Protein AF-A0AA48KD87-F1 (afdb_monomer)

pLDDT: mean 86.02, std 16.32, range [31.5, 98.31]

Secondary structure (DSSP, 8-state):
---PPPPEE--HHHHHHHHHHHHHTT-EEEEESSTT-SSPEEEEEEEE-SSEEEES---S--TT-EEEEEEEETTEEEEEEEEEEETTEEEPPS-EEE----SS--EE--GGG--EEEEEEPPSS-TTS--EEEEEEEEE-SSEEEEEEPTT----TT-EEEEEEEE--TT-PPEEEEEEEEEEETTEEEEEEES--HHHHHHHHHHHHHHS-TTTTSSS-----GGGS----PPPPPPPPPPPPPP-PPPPPPPP---HHHHHHGGGS-HHHHHHHHH-EEEEE-SSHHHHHHHHHHHHHTT--EEEEE-SHHHHHHHHHH---SEEEEESEETTEEHHHHHHHHHHTTSSTT--EEEEESS-SHHHHHHHHHTT-SEEEESS--HHHHHHHHHHHHHT-

Structure (mmCIF, N/CA/C/O backbone):
data_AF-A0AA48KD87-F1
#
_entry.id   AF-A0AA48KD87-F1
#
loop_
_atom_site.group_PDB
_atom_site.id
_atom_site.type_symbol
_atom_site.label_atom_id
_atom_site.label_alt_id
_atom_site.label_comp_id
_atom_site.label_asym_id
_atom_site.label_entity_id
_atom_site.label_seq_id
_atom_site.pdbx_PDB_ins_code
_atom_site.Cartn_x
_atom_site.Cartn_y
_atom_site.Cartn_z
_atom_site.occupancy
_atom_site.B_iso_or_equiv
_atom_site.auth_seq_id
_atom_site.auth_comp_id
_atom_site.auth_asym_id
_atom_site.auth_atom_id
_atom_site.pdbx_PDB_model_num
ATOM 1 N N . MET A 1 1 ? -32.184 -10.658 5.255 1.00 35.34 1 MET A N 1
ATOM 2 C CA . MET A 1 1 ? -30.882 -11.185 5.726 1.00 35.34 1 MET A CA 1
ATOM 3 C C . MET A 1 1 ? -30.925 -11.253 7.242 1.00 35.34 1 MET A C 1
ATOM 5 O O . MET A 1 1 ? -31.050 -10.207 7.863 1.00 35.34 1 MET A O 1
ATOM 9 N N . MET A 1 2 ? -30.894 -12.449 7.834 1.00 31.50 2 MET A N 1
ATOM 10 C CA . MET A 1 2 ? -30.733 -12.587 9.285 1.00 31.50 2 MET A CA 1
ATOM 11 C C . MET A 1 2 ? -29.343 -12.055 9.648 1.00 31.50 2 MET A C 1
ATOM 13 O O . MET A 1 2 ? -28.352 -12.524 9.089 1.00 31.50 2 MET A O 1
ATOM 17 N N . GLN A 1 3 ? -29.258 -11.032 10.502 1.00 42.66 3 GLN A N 1
ATOM 18 C CA . GLN A 1 3 ? -27.969 -10.594 11.033 1.00 42.66 3 GLN A CA 1
ATOM 19 C C . GLN A 1 3 ? -27.385 -11.777 11.805 1.00 42.66 3 GLN A C 1
ATOM 21 O O . GLN A 1 3 ? -27.981 -12.217 12.784 1.00 42.66 3 GLN A O 1
ATOM 26 N N . ALA A 1 4 ? -26.256 -12.321 11.343 1.00 60.97 4 ALA A N 1
ATOM 27 C CA . ALA A 1 4 ? -25.491 -13.268 12.138 1.00 60.97 4 ALA A CA 1
ATOM 28 C C . ALA A 1 4 ? -25.247 -12.616 13.507 1.00 60.97 4 ALA A C 1
ATOM 30 O O . ALA A 1 4 ? -24.696 -11.512 13.568 1.00 60.97 4 ALA A O 1
ATOM 31 N N . GLY A 1 5 ? -25.755 -13.243 14.574 1.00 73.56 5 GLY A N 1
ATOM 32 C CA . GLY A 1 5 ? -25.671 -12.702 15.928 1.00 73.56 5 GLY A CA 1
ATOM 33 C C . GLY A 1 5 ? -24.225 -12.344 16.256 1.00 73.56 5 GLY A C 1
ATOM 34 O O . GLY A 1 5 ? -23.308 -13.108 15.944 1.00 73.56 5 GLY A O 1
ATOM 35 N N . ARG A 1 6 ? -24.002 -11.156 16.830 1.00 79.38 6 ARG A N 1
ATOM 36 C CA . ARG A 1 6 ? -22.658 -10.761 17.268 1.00 79.38 6 ARG A CA 1
ATOM 37 C C . ARG A 1 6 ? -22.175 -11.791 18.299 1.00 79.38 6 ARG A C 1
ATOM 39 O O . ARG A 1 6 ? -22.977 -12.208 19.130 1.00 79.38 6 ARG A O 1
ATOM 46 N N . PRO A 1 7 ? -20.902 -12.210 18.269 1.00 81.75 7 PRO A N 1
ATOM 47 C CA . PRO A 1 7 ? -20.388 -13.138 19.266 1.00 81.75 7 PRO A CA 1
ATOM 48 C C . PRO A 1 7 ? -20.526 -12.534 20.672 1.00 81.75 7 PRO A C 1
ATOM 50 O O . PRO A 1 7 ? -20.079 -11.411 20.930 1.00 81.75 7 PRO A O 1
ATOM 53 N N . GLU A 1 8 ? -21.162 -13.296 21.561 1.00 91.38 8 GLU A N 1
ATOM 54 C CA . GLU A 1 8 ? -21.446 -12.935 22.950 1.00 91.38 8 GLU A CA 1
ATOM 55 C C . GLU A 1 8 ? -20.638 -13.818 23.906 1.00 91.38 8 GLU A C 1
ATOM 57 O O . GLU A 1 8 ? -20.658 -15.045 23.807 1.00 91.38 8 GLU A O 1
ATOM 62 N N . LEU A 1 9 ? -19.963 -13.195 24.870 1.00 89.75 9 LEU A N 1
ATOM 63 C CA . LEU A 1 9 ? -19.420 -13.866 26.044 1.00 89.75 9 LEU A CA 1
ATOM 64 C C . LEU A 1 9 ? -20.464 -13.819 27.160 1.00 89.75 9 LEU A C 1
ATOM 66 O O . LEU A 1 9 ? -20.864 -12.729 27.553 1.00 89.75 9 LEU A O 1
ATOM 70 N N . ARG A 1 10 ? -20.855 -14.978 27.699 1.00 94.62 10 ARG A N 1
ATOM 71 C CA . ARG A 1 10 ? -21.841 -15.100 28.795 1.00 94.62 10 ARG A CA 1
ATOM 72 C C . ARG A 1 10 ? -21.274 -15.696 30.090 1.00 94.62 10 ARG A C 1
ATOM 74 O O . ARG A 1 10 ? -21.985 -15.791 31.082 1.00 94.62 10 ARG A O 1
ATOM 81 N N . ASP A 1 11 ? -20.007 -16.110 30.096 1.00 90.31 11 ASP A N 1
ATOM 82 C CA . ASP A 1 11 ? -19.364 -16.646 31.300 1.00 90.31 11 ASP A CA 1
ATOM 83 C C . ASP A 1 11 ? -19.037 -15.508 32.280 1.00 90.31 11 ASP A C 1
ATOM 85 O O . ASP A 1 11 ? -18.155 -14.684 32.020 1.00 90.31 11 ASP A O 1
ATOM 89 N N . ALA A 1 12 ? -19.731 -15.484 33.420 1.00 92.81 12 ALA A N 1
ATOM 90 C CA . ALA A 1 12 ? -19.587 -14.457 34.448 1.00 92.81 12 ALA A CA 1
ATOM 91 C C . ALA A 1 12 ? -18.149 -14.324 34.987 1.00 92.81 12 ALA A C 1
ATOM 93 O O . ALA A 1 12 ? -17.699 -13.209 35.259 1.00 92.81 12 ALA A O 1
ATOM 94 N N . ARG A 1 13 ? -17.392 -15.428 35.100 1.00 88.44 13 ARG A N 1
ATOM 95 C CA . ARG A 1 13 ? -15.997 -15.389 35.581 1.00 88.44 13 ARG A CA 1
ATOM 96 C C . ARG A 1 13 ? -15.096 -14.690 34.575 1.00 88.44 13 ARG A C 1
ATOM 98 O O . ARG A 1 13 ? -14.238 -13.895 34.955 1.00 88.44 13 ARG A O 1
ATOM 105 N N . VAL A 1 14 ? -15.309 -14.964 33.290 1.00 87.25 14 VAL A N 1
ATOM 106 C CA . VAL A 1 14 ? -14.542 -14.332 32.212 1.00 87.25 14 VAL A CA 1
ATOM 107 C C . VAL A 1 14 ? -14.919 -12.857 32.092 1.00 87.25 14 VAL A C 1
ATOM 109 O O . VAL A 1 14 ? -14.029 -12.017 32.030 1.00 87.25 14 VAL A O 1
ATOM 112 N N . ILE A 1 15 ? -16.210 -12.515 32.147 1.00 93.56 15 ILE A N 1
ATOM 113 C CA . ILE A 1 15 ? -16.680 -11.118 32.153 1.00 93.56 15 ILE A CA 1
ATOM 114 C C . ILE A 1 15 ? -16.012 -10.337 33.293 1.00 93.56 15 ILE A C 1
ATOM 116 O O . ILE A 1 15 ? -15.503 -9.236 33.075 1.00 93.56 15 ILE A O 1
ATOM 120 N N . ARG A 1 16 ? -15.928 -10.933 34.488 1.00 94.00 16 ARG A N 1
ATOM 121 C CA . ARG A 1 16 ? -15.229 -10.333 35.630 1.00 94.00 16 ARG A CA 1
ATOM 122 C C . ARG A 1 16 ? -13.755 -10.118 35.397 1.00 94.00 16 ARG A C 1
ATOM 124 O O . ARG A 1 16 ? -13.289 -9.015 35.644 1.00 94.00 16 ARG A O 1
ATOM 131 N N . ALA A 1 17 ? -13.046 -11.099 34.853 1.00 87.38 17 ALA A N 1
ATOM 132 C CA . ALA A 1 17 ? -11.634 -10.929 34.528 1.00 87.38 17 ALA A CA 1
ATOM 133 C C . ALA A 1 17 ? -11.390 -9.755 33.555 1.00 87.38 17 ALA A C 1
ATOM 135 O O . ALA A 1 17 ? -10.385 -9.056 33.669 1.00 87.38 17 ALA A O 1
ATOM 136 N N . TYR A 1 18 ? -12.313 -9.510 32.621 1.00 91.81 18 TYR A N 1
ATOM 137 C CA . TYR A 1 18 ? -12.238 -8.388 31.683 1.00 91.81 18 TYR A CA 1
ATOM 138 C C . TYR A 1 18 ? -12.459 -7.033 32.351 1.00 91.81 18 TYR A C 1
ATOM 140 O O . TYR A 1 18 ? -11.713 -6.088 32.085 1.00 91.81 18 TYR A O 1
ATOM 148 N N . LEU A 1 19 ? -13.472 -6.933 33.213 1.00 94.88 19 LEU A N 1
ATOM 149 C CA . LEU A 1 19 ? -13.728 -5.708 33.964 1.00 94.88 19 LEU A CA 1
ATOM 150 C C . LEU A 1 19 ? -12.609 -5.441 34.981 1.00 94.88 19 LEU A C 1
ATOM 152 O O . LEU A 1 19 ? -12.166 -4.300 35.083 1.00 94.88 19 LEU A O 1
ATOM 156 N N . ASP A 1 20 ? -12.094 -6.473 35.661 1.00 92.38 20 ASP A N 1
ATOM 157 C CA . ASP A 1 20 ? -10.948 -6.370 36.580 1.00 92.38 20 ASP A CA 1
ATOM 158 C C . ASP A 1 20 ? -9.724 -5.811 35.853 1.00 92.38 20 ASP A C 1
ATOM 160 O O . ASP A 1 20 ? -9.043 -4.918 36.353 1.00 92.38 20 ASP A O 1
ATOM 164 N N . GLU A 1 21 ? -9.452 -6.299 34.641 1.00 90.44 21 GLU A N 1
ATOM 165 C CA . GLU A 1 21 ? -8.354 -5.794 33.822 1.00 90.44 21 GLU A CA 1
ATOM 166 C C . GLU A 1 21 ? -8.575 -4.331 33.417 1.00 90.44 21 GLU A C 1
ATOM 168 O O . GLU A 1 21 ? -7.632 -3.537 33.442 1.00 90.44 21 GLU A O 1
ATOM 173 N N . ALA A 1 22 ? -9.814 -3.951 33.092 1.00 93.88 22 ALA A N 1
ATOM 174 C CA . ALA A 1 22 ? -10.162 -2.571 32.777 1.00 93.88 22 ALA A CA 1
ATOM 175 C C . ALA A 1 22 ? -9.999 -1.630 33.984 1.00 93.88 22 ALA A C 1
ATOM 177 O O . ALA A 1 22 ? -9.464 -0.533 33.811 1.00 93.88 22 ALA A O 1
ATOM 178 N N . VAL A 1 23 ? -10.365 -2.068 35.196 1.00 94.88 23 VAL A N 1
ATOM 179 C CA . VAL A 1 23 ? -10.082 -1.352 36.457 1.00 94.88 23 VAL A CA 1
ATOM 180 C C . VAL A 1 23 ? -8.573 -1.231 36.671 1.00 94.88 23 VAL A C 1
ATOM 182 O O . VAL A 1 23 ? -8.051 -0.133 36.865 1.00 94.88 23 VAL A O 1
ATOM 185 N N . ARG A 1 24 ? -7.842 -2.348 36.572 1.00 90.88 24 ARG A N 1
ATOM 186 C CA . ARG A 1 24 ? -6.391 -2.415 36.800 1.00 90.88 24 ARG A CA 1
ATOM 187 C C . ARG A 1 24 ? -5.607 -1.488 35.872 1.00 90.88 24 ARG A C 1
ATOM 189 O O . ARG A 1 24 ? -4.630 -0.877 36.297 1.00 90.88 24 ARG A O 1
ATOM 196 N N . LEU A 1 25 ? -6.019 -1.398 34.609 1.00 89.69 25 LEU A N 1
ATOM 197 C CA . LEU A 1 25 ? -5.403 -0.545 33.590 1.00 89.69 25 LEU A CA 1
ATOM 198 C C . LEU A 1 25 ? -5.988 0.879 33.555 1.00 89.69 25 LEU A C 1
ATOM 200 O O . LEU A 1 25 ? -5.537 1.684 32.742 1.00 89.69 25 LEU A O 1
ATOM 204 N N . LYS A 1 26 ? -6.975 1.189 34.411 1.00 95.00 26 LYS A N 1
ATOM 205 C CA . LYS A 1 26 ? -7.724 2.458 34.424 1.00 95.00 26 LYS A CA 1
ATOM 206 C C . LYS A 1 26 ? -8.207 2.857 33.027 1.00 95.00 26 LYS A C 1
ATOM 208 O O . LYS A 1 26 ? -8.038 3.998 32.594 1.00 95.00 26 LYS A O 1
ATOM 213 N N . LEU A 1 27 ? -8.762 1.892 32.294 1.00 93.12 27 LEU A N 1
ATOM 214 C CA . LEU A 1 27 ? -9.173 2.118 30.913 1.00 93.12 27 LEU A CA 1
ATOM 215 C C . LEU A 1 27 ? -10.335 3.115 30.859 1.00 93.12 27 LEU A C 1
ATOM 217 O O . LEU A 1 27 ? -11.263 3.018 31.669 1.00 93.12 27 LEU A O 1
ATOM 221 N N . PRO A 1 28 ? -10.327 4.041 29.885 1.00 96.19 28 PRO A N 1
ATOM 222 C CA . PRO A 1 28 ? -11.483 4.879 29.634 1.00 96.19 28 PRO A CA 1
ATOM 223 C C . PRO A 1 28 ? -12.645 4.007 29.152 1.00 96.19 28 PRO A C 1
ATOM 225 O O . PRO A 1 28 ? -12.516 3.241 28.192 1.00 96.19 28 PRO A O 1
ATOM 228 N N . VAL A 1 29 ? -13.794 4.154 29.801 1.00 96.62 29 VAL A N 1
ATOM 229 C CA . VAL A 1 29 ? -15.052 3.518 29.418 1.00 96.62 29 VAL A CA 1
ATOM 230 C C . VAL A 1 29 ? -16.059 4.577 28.983 1.00 96.62 29 VAL A C 1
ATOM 232 O O . VAL A 1 29 ? -16.032 5.715 29.451 1.00 96.62 29 VAL A O 1
ATOM 235 N N . ARG A 1 30 ? -16.942 4.209 28.060 1.00 95.50 30 ARG A N 1
ATOM 236 C CA . ARG A 1 30 ? -18.033 5.043 27.558 1.00 95.50 30 ARG A CA 1
ATOM 237 C C . ARG A 1 30 ? -19.358 4.517 28.078 1.00 95.50 30 ARG A C 1
ATOM 239 O O . ARG A 1 30 ? -19.640 3.333 27.928 1.00 95.50 30 ARG A O 1
ATOM 246 N N . LEU A 1 31 ? -20.163 5.405 28.641 1.00 96.00 31 LEU A N 1
ATOM 247 C CA . LEU A 1 31 ? -21.549 5.160 29.016 1.00 96.00 31 LEU A CA 1
ATOM 248 C C . LEU A 1 31 ? -22.457 5.893 28.028 1.00 96.00 31 LEU A C 1
ATOM 250 O O . LEU A 1 31 ? -22.237 7.068 27.741 1.00 96.00 31 LEU A O 1
ATOM 254 N N . SER A 1 32 ? -23.468 5.207 27.505 1.00 94.69 32 SER A N 1
ATOM 255 C CA . SER A 1 32 ? -24.435 5.780 26.557 1.00 94.69 32 SER A CA 1
ATOM 256 C C . SER A 1 32 ? -25.854 5.304 26.857 1.00 94.69 32 SER A C 1
ATOM 258 O O . SER A 1 32 ? -26.049 4.166 27.281 1.00 94.69 32 SER A O 1
ATOM 260 N N . ARG A 1 33 ? -26.856 6.164 26.657 1.00 91.94 33 ARG A N 1
ATOM 261 C CA . ARG A 1 33 ? -28.277 5.873 26.944 1.00 91.94 33 ARG A CA 1
ATOM 262 C C . ARG A 1 33 ? -28.992 5.105 25.816 1.00 91.94 33 ARG A C 1
ATOM 264 O O . ARG A 1 33 ? -30.186 4.846 25.921 1.00 91.94 33 ARG A O 1
ATOM 271 N N . GLY A 1 34 ? -28.276 4.743 24.750 1.00 81.88 34 GLY A N 1
ATOM 272 C CA . GLY A 1 34 ? -28.776 4.004 23.585 1.00 81.88 34 GLY A CA 1
ATOM 273 C C . GLY A 1 34 ? -27.787 4.056 22.412 1.00 81.88 34 GLY A C 1
ATOM 274 O O . GLY A 1 34 ? -26.813 4.802 22.456 1.00 81.88 34 GLY A O 1
ATOM 275 N N . GLU A 1 35 ? -28.022 3.281 21.349 1.00 70.50 35 GLU A N 1
ATOM 276 C CA . GLU A 1 35 ? -27.341 3.463 20.056 1.00 70.50 35 GLU A CA 1
ATOM 277 C C . GLU A 1 35 ? -28.318 4.101 19.043 1.00 70.50 35 GLU A C 1
ATOM 279 O O . GLU A 1 35 ? -29.362 3.498 18.784 1.00 70.50 35 GLU A O 1
ATOM 284 N N . PRO A 1 36 ? -28.002 5.254 18.410 1.00 65.50 36 PRO A N 1
ATOM 285 C CA . PRO A 1 36 ? -26.861 6.147 18.645 1.00 65.50 36 PRO A CA 1
ATOM 286 C C . PRO A 1 36 ? -27.133 7.198 19.743 1.00 65.50 36 PRO A C 1
ATOM 288 O O . PRO A 1 36 ? -28.102 7.949 19.664 1.00 65.50 36 PRO A O 1
ATOM 291 N N . ASP A 1 37 ? -26.238 7.301 20.729 1.00 77.12 37 ASP A N 1
ATOM 292 C CA . ASP A 1 37 ? -26.198 8.412 21.690 1.00 77.12 37 ASP A CA 1
ATOM 293 C C . ASP A 1 37 ? -25.263 9.515 21.157 1.00 77.12 37 ASP A C 1
ATOM 295 O O . ASP A 1 37 ? -24.085 9.233 20.899 1.00 77.12 37 ASP A O 1
ATOM 299 N N . PRO A 1 38 ? -25.747 10.755 20.951 1.00 73.31 38 PRO A N 1
ATOM 300 C CA . PRO A 1 38 ? -24.930 11.843 20.419 1.00 73.31 38 PRO A CA 1
ATOM 301 C C . PRO A 1 38 ? -23.826 12.313 21.379 1.00 73.31 38 PRO A C 1
ATOM 303 O O . PRO A 1 38 ? -22.877 12.951 20.924 1.00 73.31 38 PRO A O 1
ATOM 306 N N . LEU A 1 39 ? -23.926 12.022 22.681 1.00 82.44 39 LEU A N 1
ATOM 307 C CA . LEU A 1 39 ? -22.986 12.502 23.698 1.00 82.44 39 LEU A CA 1
ATOM 308 C C . LEU A 1 39 ? -22.646 11.388 24.702 1.00 82.44 39 LEU A C 1
ATOM 310 O O . LEU A 1 39 ? -23.048 11.459 25.866 1.00 82.44 39 LEU A O 1
ATOM 314 N N . PRO A 1 40 ? -21.877 10.361 24.288 1.00 88.94 40 PRO A N 1
ATOM 315 C CA . PRO A 1 40 ? -21.442 9.320 25.207 1.00 88.94 40 PRO A CA 1
ATOM 316 C C . PRO A 1 40 ? -20.578 9.927 26.317 1.00 88.94 40 PRO A C 1
ATOM 318 O O . PRO A 1 40 ? -19.631 10.673 26.060 1.00 88.94 40 PRO A O 1
ATOM 321 N N . PHE A 1 41 ? -20.878 9.570 27.561 1.00 93.81 41 PHE A N 1
ATOM 322 C CA . PHE A 1 41 ? -20.130 10.029 28.722 1.00 93.81 41 PHE A CA 1
ATOM 323 C C . PHE A 1 41 ? -18.880 9.171 28.921 1.00 93.81 41 PHE A C 1
ATOM 325 O O . PHE A 1 41 ? -18.968 7.943 28.938 1.00 93.81 41 PHE A O 1
ATOM 332 N N . GLN A 1 42 ? -17.718 9.799 29.092 1.00 95.88 42 GLN A N 1
ATOM 333 C CA . GLN A 1 42 ? -16.453 9.096 29.302 1.00 95.88 42 GLN A CA 1
ATOM 334 C C . GLN A 1 42 ? -16.072 9.090 30.788 1.00 95.88 42 GLN A C 1
ATOM 336 O O . GLN A 1 42 ? -16.066 10.133 31.434 1.00 95.88 42 GLN A O 1
ATOM 341 N N . THR A 1 43 ? -15.748 7.914 31.323 1.00 96.75 43 THR A N 1
ATOM 342 C CA . THR A 1 43 ? -15.400 7.689 32.739 1.00 96.75 43 THR A CA 1
ATOM 343 C C . THR A 1 43 ? -14.385 6.548 32.873 1.00 96.75 43 THR A C 1
ATOM 345 O O . THR A 1 43 ? -13.881 6.056 31.862 1.00 96.75 43 THR A O 1
ATOM 348 N N . THR A 1 44 ? -14.059 6.112 34.089 1.00 97.50 44 THR A N 1
ATOM 349 C CA . THR A 1 44 ? -13.206 4.936 34.347 1.00 97.50 44 THR A CA 1
ATOM 350 C C . THR A 1 44 ? -13.836 4.039 35.402 1.00 97.50 44 THR A C 1
ATOM 352 O O . THR A 1 44 ? -14.424 4.546 36.356 1.00 97.50 44 THR A O 1
ATOM 355 N N . LEU A 1 45 ? -13.676 2.720 35.266 1.00 97.44 45 LEU A N 1
ATOM 356 C CA . LEU A 1 45 ? -14.078 1.770 36.309 1.00 97.44 45 LEU A CA 1
ATOM 357 C C . LEU A 1 45 ? -13.155 1.909 37.528 1.00 97.44 45 LEU A C 1
ATOM 359 O O . LEU A 1 45 ? -11.939 2.010 37.365 1.00 97.44 45 LEU A O 1
ATOM 363 N N . GLU A 1 46 ? -13.725 1.900 38.731 1.00 97.00 46 GLU A N 1
ATOM 364 C CA . GLU A 1 46 ? -12.984 2.121 39.979 1.00 97.00 46 GLU A CA 1
ATOM 365 C C . GLU A 1 46 ? -12.950 0.874 40.869 1.00 97.00 46 GLU A C 1
ATOM 367 O O . GLU A 1 46 ? -11.871 0.435 41.267 1.00 97.00 46 GLU A O 1
ATOM 372 N N . HIS A 1 47 ? -14.109 0.275 41.151 1.00 96.81 47 HIS A N 1
ATOM 373 C CA . HIS A 1 47 ? -14.216 -0.906 42.005 1.00 96.81 47 HIS A CA 1
ATOM 374 C C . HIS A 1 47 ? -15.178 -1.947 41.427 1.00 96.81 47 HIS A C 1
ATOM 376 O O . HIS A 1 47 ? -16.174 -1.599 40.794 1.00 96.81 47 HIS A O 1
ATOM 382 N N . LEU A 1 48 ? -14.892 -3.229 41.674 1.00 97.44 48 LEU A N 1
ATOM 383 C CA . LEU A 1 48 ? -15.718 -4.372 41.277 1.00 97.44 48 LEU A CA 1
ATOM 384 C C . LEU A 1 48 ? -16.144 -5.158 42.518 1.00 97.44 48 LEU A C 1
ATOM 386 O O . LEU A 1 48 ? -15.328 -5.818 43.163 1.00 97.44 48 LEU A O 1
ATOM 390 N N . GLY A 1 49 ? -17.436 -5.084 42.830 1.00 96.06 49 GLY A N 1
ATOM 391 C CA . GLY A 1 49 ? -18.082 -5.867 43.877 1.00 96.06 49 GLY A CA 1
ATOM 392 C C . GLY A 1 49 ? -18.413 -7.292 43.424 1.00 96.06 49 GLY A C 1
ATOM 393 O O . GLY A 1 49 ? -17.884 -7.795 42.432 1.00 96.06 49 GLY A O 1
ATOM 394 N N . ALA A 1 50 ? -19.292 -7.966 44.172 1.00 93.81 50 ALA A N 1
ATOM 395 C CA . ALA A 1 50 ? -19.794 -9.289 43.791 1.00 93.81 50 ALA A CA 1
ATOM 396 C C . ALA A 1 50 ? -20.694 -9.211 42.545 1.00 93.81 50 ALA A C 1
ATOM 398 O O . ALA A 1 50 ? -20.418 -9.892 41.562 1.00 93.81 50 ALA A O 1
ATOM 399 N N . ASP A 1 51 ? -21.683 -8.310 42.579 1.00 96.56 51 ASP A N 1
ATOM 400 C CA . ASP A 1 51 ? -22.719 -8.163 41.543 1.00 96.56 51 ASP A CA 1
ATOM 401 C C . ASP A 1 51 ? -22.836 -6.722 41.017 1.00 96.56 51 ASP A C 1
ATOM 403 O O . ASP A 1 51 ? -23.788 -6.365 40.316 1.00 96.56 51 ASP A O 1
ATOM 407 N N . THR A 1 52 ? -21.873 -5.866 41.359 1.00 97.88 52 THR A N 1
ATOM 408 C CA . THR A 1 52 ? -21.878 -4.444 41.007 1.00 97.88 52 THR A CA 1
ATOM 409 C C . THR A 1 52 ? -20.485 -3.943 40.658 1.00 97.88 52 THR A C 1
ATOM 411 O O . THR A 1 52 ? -19.476 -4.576 40.971 1.00 97.88 52 THR A O 1
ATOM 414 N N . PHE A 1 53 ? -20.421 -2.782 40.017 1.00 97.88 53 PHE A N 1
ATOM 415 C CA . PHE A 1 53 ? -19.186 -2.027 39.856 1.00 97.88 53 PHE A CA 1
ATOM 416 C C . PHE A 1 53 ? -19.435 -0.530 40.003 1.00 97.88 53 PHE A C 1
ATOM 418 O O . PHE A 1 53 ? -20.562 -0.057 39.826 1.00 97.88 53 PHE A O 1
ATOM 425 N N . THR A 1 54 ? -18.374 0.209 40.319 1.00 97.88 54 THR A N 1
ATOM 426 C CA . THR A 1 54 ? -18.403 1.669 40.431 1.00 97.88 54 THR A CA 1
ATOM 427 C C . THR A 1 54 ? -17.534 2.339 39.379 1.00 97.88 54 THR A C 1
ATOM 429 O O . THR A 1 54 ? -16.606 1.735 38.829 1.00 97.88 54 THR A O 1
ATOM 432 N N . VAL A 1 55 ? -17.837 3.602 39.090 1.00 97.75 55 VAL A N 1
ATOM 433 C CA . VAL A 1 55 ? -17.054 4.444 38.179 1.00 97.75 55 VAL A CA 1
ATOM 434 C C . VAL A 1 55 ? -16.739 5.789 38.828 1.00 97.75 55 VAL A C 1
ATOM 436 O O . VAL A 1 55 ? -17.481 6.252 39.689 1.00 97.75 55 VAL A O 1
ATOM 439 N N . THR A 1 56 ? -15.675 6.439 38.367 1.00 95.81 56 THR A N 1
ATOM 440 C CA . THR A 1 56 ? -15.156 7.685 38.963 1.00 95.81 56 THR A CA 1
ATOM 441 C C . THR A 1 56 ? -16.074 8.892 38.783 1.00 95.81 56 THR A C 1
ATOM 443 O O . THR A 1 56 ? -16.114 9.781 39.629 1.00 95.81 56 THR A O 1
ATOM 446 N N . ALA A 1 57 ? -16.813 8.943 37.678 1.00 92.81 57 ALA A N 1
ATOM 447 C CA . ALA A 1 57 ? -17.799 9.980 37.412 1.00 92.81 57 ALA A CA 1
ATOM 448 C C . ALA A 1 57 ? -18.994 9.410 36.648 1.00 92.81 57 ALA A C 1
ATOM 450 O O . ALA A 1 57 ? -18.835 8.529 35.797 1.00 92.81 57 ALA A O 1
ATOM 451 N N . THR A 1 58 ? -20.182 9.948 36.907 1.00 87.44 58 THR A N 1
ATOM 452 C CA . THR A 1 58 ? -21.398 9.632 36.152 1.00 87.44 58 THR A CA 1
ATOM 453 C C . THR A 1 58 ? -22.206 10.887 35.879 1.00 87.44 58 THR A C 1
ATOM 455 O O . THR A 1 58 ? -22.304 11.739 36.764 1.00 87.44 58 THR A O 1
ATOM 458 N N . PRO A 1 59 ? -22.852 10.989 34.705 1.00 88.81 59 PRO A N 1
ATOM 459 C CA . PRO A 1 59 ? -23.895 11.980 34.515 1.00 88.81 59 PRO A CA 1
ATOM 460 C C . PRO A 1 59 ? -25.074 11.653 35.451 1.00 88.81 59 PRO A C 1
ATOM 462 O O . PRO A 1 59 ? -25.148 10.535 35.973 1.00 88.81 59 PRO A O 1
ATOM 465 N N . PRO A 1 60 ? -26.016 12.584 35.668 1.00 91.69 60 PRO A N 1
ATOM 466 C CA . PRO A 1 60 ? -27.251 12.262 36.373 1.00 91.69 60 PRO A CA 1
ATOM 467 C C . PRO A 1 60 ? -27.983 11.150 35.608 1.00 91.69 60 PRO A C 1
ATOM 469 O O . PRO A 1 60 ? -28.401 11.341 34.464 1.00 91.69 60 PRO A O 1
ATOM 472 N N . LEU A 1 61 ? -28.068 9.967 36.212 1.00 94.31 61 LEU A N 1
ATOM 473 C CA . LEU A 1 61 ? -28.750 8.786 35.687 1.00 94.31 61 LEU A CA 1
ATOM 474 C C . LEU A 1 61 ? -29.746 8.303 36.737 1.00 94.31 61 LEU A C 1
ATOM 476 O O . LEU A 1 61 ? -29.457 8.354 37.933 1.00 94.31 61 LEU A O 1
ATOM 480 N N . GLU A 1 62 ? -30.909 7.843 36.293 1.00 96.00 62 GLU A N 1
ATOM 481 C CA . GLU A 1 62 ? -31.956 7.376 37.201 1.00 96.00 62 GLU A CA 1
ATOM 482 C C . GLU A 1 62 ? -31.709 5.911 37.600 1.00 96.00 62 GLU A C 1
ATOM 484 O O . GLU A 1 62 ? -31.344 5.099 36.743 1.00 96.00 62 GLU A O 1
ATOM 489 N N . PRO A 1 63 ? -31.906 5.526 38.875 1.00 97.50 63 PRO A N 1
ATOM 490 C CA . PRO A 1 63 ? -31.887 4.120 39.270 1.00 97.50 63 PRO A CA 1
ATOM 491 C C . PRO A 1 63 ? -32.878 3.288 38.441 1.00 97.50 63 PRO A C 1
ATOM 493 O O . PRO A 1 63 ? -34.004 3.705 38.188 1.00 97.50 63 PRO A O 1
ATOM 496 N N . GLY A 1 64 ? -32.452 2.106 38.002 1.00 96.62 64 GLY A N 1
ATOM 497 C CA . GLY A 1 64 ? -33.183 1.230 37.085 1.00 96.62 64 GLY A CA 1
ATOM 498 C C . GLY A 1 64 ? -32.950 1.528 35.600 1.00 96.62 64 GLY A C 1
ATOM 499 O O . GLY A 1 64 ? -33.276 0.690 34.757 1.00 96.62 64 GLY A O 1
ATOM 500 N N . GLN A 1 65 ? -32.345 2.668 35.247 1.00 96.25 65 GLN A N 1
ATOM 501 C CA . GLN A 1 65 ? -32.053 3.006 33.854 1.00 96.25 65 GLN A CA 1
ATOM 502 C C . GLN A 1 65 ? -31.028 2.033 33.253 1.00 96.25 65 GLN A C 1
ATOM 504 O O . GLN A 1 65 ? -29.975 1.779 33.839 1.00 96.25 65 GLN A O 1
ATOM 509 N N . SER A 1 66 ? -31.305 1.509 32.055 1.00 96.38 66 SER A N 1
ATOM 510 C CA . SER A 1 66 ? -30.326 0.725 31.297 1.00 96.38 66 SER A CA 1
ATOM 511 C C . SER A 1 66 ? -29.423 1.641 30.471 1.00 96.38 66 SER A C 1
ATOM 513 O O . SER A 1 66 ? -29.902 2.554 29.797 1.00 96.38 66 SER A O 1
ATOM 515 N N . VAL A 1 67 ? -28.115 1.398 30.526 1.00 96.44 67 VAL A N 1
ATOM 516 C CA . VAL A 1 67 ? -27.101 2.112 29.744 1.00 96.44 67 VAL A CA 1
ATOM 517 C C . VAL A 1 67 ? -26.146 1.122 29.084 1.00 96.44 67 VAL A C 1
ATOM 519 O O . VAL A 1 67 ? -25.917 0.021 29.586 1.00 96.44 67 VAL A O 1
ATOM 522 N N . HIS A 1 68 ? -25.558 1.514 27.960 1.00 95.50 68 HIS A N 1
ATOM 523 C CA . HIS A 1 68 ? -24.508 0.757 27.293 1.00 95.50 68 HIS A CA 1
ATOM 524 C C . HIS A 1 68 ? -23.133 1.196 27.790 1.00 95.50 68 HIS A C 1
ATOM 526 O O . HIS A 1 68 ? -22.760 2.362 27.656 1.00 95.50 68 HIS A O 1
ATOM 532 N N . LEU A 1 69 ? -22.380 0.237 28.322 1.00 95.94 69 LEU A N 1
ATOM 533 C CA . LEU A 1 69 ? -20.971 0.344 28.664 1.00 95.94 69 LEU A CA 1
ATOM 534 C C . LEU A 1 69 ? -20.133 -0.144 27.476 1.00 95.94 69 LEU A C 1
ATOM 536 O O . LEU A 1 69 ? -20.274 -1.289 27.046 1.00 95.94 69 LEU A O 1
ATOM 540 N N . GLY A 1 70 ? -19.247 0.708 26.967 1.00 95.19 70 GLY A N 1
ATOM 541 C CA . GLY A 1 70 ? -18.298 0.383 25.906 1.00 95.19 70 GLY A CA 1
ATOM 542 C C . GLY A 1 70 ? -16.860 0.688 26.315 1.00 95.19 70 GLY A C 1
ATOM 543 O O . GLY A 1 70 ? -16.595 1.763 26.845 1.00 95.19 70 GLY A O 1
ATOM 544 N N . PHE A 1 71 ? -15.917 -0.217 26.072 1.00 94.88 71 PHE A N 1
ATOM 545 C CA . PHE A 1 71 ? -14.504 0.013 26.388 1.00 94.88 71 PHE A CA 1
ATOM 546 C C . PHE A 1 71 ? -13.565 -0.730 25.439 1.00 94.88 71 PHE A C 1
ATOM 548 O O . PHE A 1 71 ? -13.938 -1.727 24.821 1.00 94.88 71 PHE A O 1
ATOM 555 N N . LEU A 1 72 ? -12.338 -0.222 25.301 1.00 90.88 72 LEU A N 1
ATOM 556 C CA . LEU A 1 72 ? -11.309 -0.807 24.443 1.00 90.88 72 LEU A CA 1
ATOM 557 C C . LEU A 1 72 ? -10.320 -1.605 25.294 1.00 90.88 72 LEU A C 1
ATOM 559 O O . LEU A 1 72 ? -9.576 -1.007 26.064 1.00 90.88 72 LEU A O 1
ATOM 563 N N . LEU A 1 73 ? -10.265 -2.926 25.124 1.00 88.25 73 LEU A N 1
ATOM 564 C CA . LEU A 1 73 ? -9.292 -3.788 25.800 1.00 88.25 73 LEU A CA 1
ATOM 565 C C . LEU A 1 73 ? -8.513 -4.603 24.769 1.00 88.25 73 LEU A C 1
ATOM 567 O O . LEU A 1 73 ? -9.106 -5.279 23.932 1.00 88.25 73 LEU A O 1
ATOM 571 N N . GLU A 1 74 ? -7.181 -4.522 24.817 1.00 81.56 74 GLU A N 1
ATOM 572 C CA . GLU A 1 74 ? -6.283 -5.214 23.875 1.00 81.56 74 GLU A CA 1
ATOM 573 C C . GLU A 1 74 ? -6.651 -4.964 22.395 1.00 81.56 74 GLU A C 1
ATOM 575 O O . GLU A 1 74 ? -6.590 -5.858 21.557 1.00 81.56 74 GLU A O 1
ATOM 580 N N . GLY A 1 75 ? -7.076 -3.737 22.072 1.00 75.44 75 GLY A N 1
ATOM 581 C CA . GLY A 1 75 ? -7.491 -3.342 20.721 1.00 75.44 75 GLY A CA 1
ATOM 582 C C . GLY A 1 75 ? -8.897 -3.791 20.313 1.00 75.44 75 GLY A C 1
ATOM 583 O O . GLY A 1 75 ? -9.344 -3.416 19.233 1.00 75.44 75 GLY A O 1
ATOM 584 N N . ARG A 1 76 ? -9.616 -4.519 21.176 1.00 82.31 76 ARG A N 1
ATOM 585 C CA . ARG A 1 76 ? -10.990 -4.971 20.932 1.00 82.31 76 ARG A CA 1
ATOM 586 C C . ARG A 1 76 ? -11.986 -4.024 21.581 1.00 82.31 76 ARG A C 1
ATOM 588 O O . ARG A 1 76 ? -11.868 -3.716 22.766 1.00 82.31 76 ARG A O 1
ATOM 595 N N . TRP A 1 77 ? -12.979 -3.572 20.817 1.00 90.75 77 TRP A N 1
ATOM 596 C CA . TRP A 1 77 ? -14.099 -2.809 21.369 1.00 90.75 77 TRP A CA 1
ATOM 597 C C . TRP A 1 77 ? -15.109 -3.775 21.982 1.00 90.75 77 TRP A C 1
ATOM 599 O O . TRP A 1 77 ? -15.652 -4.633 21.286 1.00 90.75 77 TRP A O 1
ATOM 609 N N . LEU A 1 78 ? -15.337 -3.651 23.281 1.00 92.69 78 LEU A N 1
ATOM 610 C CA . LEU A 1 78 ? -16.248 -4.484 24.053 1.00 92.69 78 LEU A CA 1
ATOM 611 C C . LEU A 1 78 ? -17.445 -3.647 24.459 1.00 92.69 78 LEU A C 1
ATOM 613 O O . LEU A 1 78 ? -17.274 -2.516 24.907 1.00 92.69 78 LEU A O 1
ATOM 617 N N . THR A 1 79 ? -18.644 -4.199 24.300 1.00 94.44 79 THR A N 1
ATOM 618 C CA . THR A 1 79 ? -19.896 -3.511 24.617 1.00 94.44 79 THR A CA 1
ATOM 619 C C . THR A 1 79 ? -20.821 -4.393 25.437 1.00 94.44 79 THR A C 1
ATOM 621 O O . THR A 1 79 ? -20.964 -5.584 25.165 1.00 94.44 79 THR A O 1
ATOM 624 N N . THR A 1 80 ? -21.494 -3.812 26.420 1.00 96.00 80 THR A N 1
ATOM 625 C CA . THR A 1 80 ? -22.519 -4.490 27.219 1.00 96.00 80 THR A CA 1
ATOM 626 C C . THR A 1 80 ? -23.594 -3.512 27.665 1.00 96.00 80 THR A C 1
ATOM 628 O O . THR A 1 80 ? -23.335 -2.319 27.777 1.00 96.00 80 THR A O 1
ATOM 631 N N . ALA A 1 81 ? -24.799 -4.011 27.929 1.00 96.31 81 ALA A N 1
ATOM 632 C CA . ALA A 1 81 ? -25.803 -3.272 28.682 1.00 96.31 81 ALA A CA 1
ATOM 633 C C . ALA A 1 81 ? -25.597 -3.501 30.188 1.00 96.31 81 ALA A C 1
ATOM 635 O O . ALA A 1 81 ? -25.244 -4.602 30.613 1.00 96.31 81 ALA A O 1
ATOM 636 N N . VAL A 1 82 ? -25.812 -2.461 30.984 1.00 97.50 82 VAL A N 1
ATOM 637 C CA . VAL A 1 82 ? -25.805 -2.497 32.452 1.00 97.50 82 VAL A CA 1
ATOM 638 C C . VAL A 1 82 ? -26.982 -1.668 32.963 1.00 97.50 82 VAL A C 1
ATOM 640 O O . VAL A 1 82 ? -27.457 -0.768 32.270 1.00 97.50 82 VAL A O 1
ATOM 643 N N . GLN A 1 83 ? -27.483 -1.972 34.156 1.00 97.88 83 GLN A N 1
ATOM 644 C CA . GLN A 1 83 ? -28.477 -1.140 34.844 1.00 97.88 83 GLN A CA 1
ATOM 645 C C . GLN A 1 83 ? -27.816 -0.260 35.897 1.00 97.88 83 GLN A C 1
ATOM 647 O O . GLN A 1 83 ? -26.935 -0.719 36.627 1.00 97.88 83 GLN A O 1
ATOM 652 N N . VAL A 1 84 ? -28.277 0.981 35.990 1.00 97.94 84 VAL A N 1
ATOM 653 C CA . VAL A 1 84 ? -27.923 1.937 37.040 1.00 97.94 84 VAL A CA 1
ATOM 654 C C . VAL A 1 84 ? -28.610 1.505 38.332 1.00 97.94 84 VAL A C 1
ATOM 656 O O . VAL A 1 84 ? -29.826 1.365 38.365 1.00 97.94 84 VAL A O 1
ATOM 659 N N . LEU A 1 85 ? -27.852 1.290 39.402 1.00 97.62 85 LEU A N 1
ATOM 660 C CA . LEU A 1 85 ? -28.396 0.952 40.725 1.00 97.62 85 LEU A CA 1
ATOM 661 C C . LEU A 1 85 ? -28.403 2.165 41.662 1.00 97.62 85 LEU A C 1
ATOM 663 O O . LEU A 1 85 ? -29.214 2.244 42.579 1.00 97.62 85 LEU A O 1
ATOM 667 N N . GLY A 1 86 ? -27.517 3.124 41.406 1.00 96.06 86 GLY A N 1
ATOM 668 C CA . GLY A 1 86 ? -27.412 4.389 42.120 1.00 96.06 86 GLY A CA 1
ATOM 669 C C . GLY A 1 86 ? -26.378 5.293 41.455 1.00 96.06 86 GLY A C 1
ATOM 670 O O . GLY A 1 86 ? -25.780 4.927 40.441 1.00 96.06 86 GLY A O 1
ATOM 671 N N . THR A 1 87 ? -26.143 6.473 42.025 1.00 96.31 87 THR A N 1
ATOM 672 C CA . THR A 1 87 ? -25.132 7.410 41.516 1.00 96.31 87 THR A CA 1
ATOM 673 C C . THR A 1 87 ? -23.755 6.747 41.510 1.00 96.31 87 THR A C 1
ATOM 675 O O . THR A 1 87 ? -23.232 6.403 42.566 1.00 96.31 87 THR A O 1
ATOM 678 N N . GLY A 1 88 ? -23.178 6.544 40.324 1.00 96.31 88 GLY A N 1
ATOM 679 C CA . GLY A 1 88 ? -21.879 5.885 40.175 1.00 96.31 88 GLY A CA 1
ATOM 680 C C . GLY A 1 88 ? -21.880 4.363 40.332 1.00 96.31 88 GLY A C 1
ATOM 681 O O . GLY A 1 88 ? -20.813 3.776 40.189 1.00 96.31 88 GLY A O 1
ATOM 682 N N . ILE A 1 89 ? -23.023 3.720 40.601 1.00 97.81 89 ILE A N 1
ATOM 683 C CA . ILE A 1 89 ? -23.113 2.280 40.892 1.00 97.81 89 ILE A CA 1
ATOM 684 C C . ILE A 1 89 ? -23.933 1.586 39.808 1.00 97.81 89 ILE A C 1
ATOM 686 O O . ILE A 1 89 ? -25.091 1.932 39.564 1.00 97.81 89 ILE A O 1
ATOM 690 N N . PHE A 1 90 ? -23.349 0.558 39.203 1.00 98.19 90 PHE A N 1
ATOM 691 C CA . PHE A 1 90 ? -23.955 -0.205 38.119 1.00 98.19 90 PHE A CA 1
ATOM 692 C C . PHE A 1 90 ? -24.003 -1.689 38.462 1.00 98.19 90 PHE A C 1
ATOM 694 O O . PHE A 1 90 ? -23.147 -2.210 39.176 1.00 98.19 90 PHE A O 1
ATOM 701 N N . SER A 1 91 ? -25.013 -2.372 37.935 1.00 98.31 91 SER A N 1
ATOM 702 C CA . SER A 1 91 ? -25.114 -3.832 37.983 1.00 98.31 91 SER A CA 1
ATOM 703 C C . SER A 1 91 ? -24.052 -4.493 37.114 1.00 98.31 91 SER A C 1
ATOM 705 O O . SER A 1 91 ? -23.608 -3.948 36.099 1.00 98.31 91 SER A O 1
ATOM 707 N N . PHE A 1 92 ? -23.666 -5.701 37.505 1.00 97.81 92 PHE A N 1
ATOM 708 C CA . PHE A 1 92 ? -22.754 -6.514 36.725 1.00 97.81 92 PHE A CA 1
ATOM 709 C C . PHE A 1 92 ? -23.393 -6.961 35.397 1.00 97.81 92 PHE A C 1
ATOM 711 O O . PHE A 1 92 ? -24.544 -7.408 35.390 1.00 97.81 92 PHE A O 1
ATOM 718 N N . PRO A 1 93 ? -22.680 -6.871 34.263 1.00 97.50 93 PRO A N 1
ATOM 719 C CA . PRO A 1 93 ? -23.229 -7.284 32.979 1.00 97.50 93 PRO A CA 1
ATOM 720 C C . PRO A 1 93 ? -23.378 -8.807 32.885 1.00 97.50 93 PRO A C 1
ATOM 722 O O . PRO A 1 93 ? -22.488 -9.562 33.272 1.00 97.50 93 PRO A O 1
ATOM 725 N N . THR A 1 94 ? -24.489 -9.266 32.308 1.00 97.38 94 THR A N 1
ATOM 726 C CA . THR A 1 94 ? -24.763 -10.700 32.091 1.00 97.38 94 THR A CA 1
ATOM 727 C C . THR A 1 94 ? -24.127 -11.248 30.814 1.00 97.38 94 THR A C 1
ATOM 729 O O . THR A 1 94 ? -23.994 -12.462 30.658 1.00 97.38 94 THR A O 1
ATOM 732 N N . PHE A 1 95 ? -23.725 -10.374 29.892 1.00 96.12 95 PHE A N 1
ATOM 733 C CA . PHE A 1 95 ? -23.002 -10.737 28.680 1.00 96.12 95 PHE A CA 1
ATOM 734 C C . PHE A 1 95 ? -22.105 -9.588 28.218 1.00 96.12 95 PHE A C 1
ATOM 736 O O . PHE A 1 95 ? -22.385 -8.434 28.502 1.00 96.12 95 PHE A O 1
ATOM 743 N N . ILE A 1 96 ? -21.048 -9.877 27.462 1.00 94.81 96 ILE A N 1
ATOM 744 C CA . ILE A 1 96 ? -20.263 -8.870 26.738 1.00 94.81 96 ILE A CA 1
ATOM 745 C C . ILE A 1 96 ? -20.284 -9.232 25.257 1.00 94.81 96 ILE A C 1
ATOM 747 O O . ILE A 1 96 ? -19.990 -10.361 24.872 1.00 94.81 96 ILE A O 1
ATOM 751 N N . THR A 1 97 ? -20.602 -8.258 24.412 1.00 91.81 97 THR A N 1
ATOM 752 C CA . THR A 1 97 ? -20.501 -8.383 22.955 1.00 91.81 97 THR A CA 1
ATOM 753 C C . THR A 1 97 ? -19.167 -7.836 22.474 1.00 91.81 97 THR A C 1
ATOM 755 O O . THR A 1 97 ? -18.720 -6.768 22.898 1.00 91.81 97 THR A O 1
ATOM 758 N N . HIS A 1 98 ? -18.532 -8.550 21.547 1.00 84.62 98 HIS A N 1
ATOM 759 C CA . HIS A 1 98 ? -17.435 -7.978 20.775 1.00 84.62 98 HIS A CA 1
ATOM 760 C C . HIS A 1 98 ? -18.014 -7.030 19.719 1.00 84.62 98 HIS A C 1
ATOM 762 O O . HIS A 1 98 ? -18.653 -7.451 18.756 1.00 84.62 98 HIS A O 1
ATOM 768 N N . GLY A 1 99 ? -17.759 -5.735 19.887 1.00 75.19 99 GLY A N 1
ATOM 769 C CA . GLY A 1 99 ? -18.036 -4.706 18.888 1.00 75.19 99 GLY A CA 1
ATOM 770 C C . GLY A 1 99 ? -17.036 -4.699 17.728 1.00 75.19 99 GLY A C 1
ATOM 771 O O . GLY A 1 99 ? -17.156 -3.883 16.813 1.00 75.19 99 GLY A O 1
ATOM 772 N N . GLU A 1 100 ? -16.047 -5.596 17.737 1.00 70.00 100 GLU A N 1
ATOM 773 C CA . GLU A 1 100 ? -15.062 -5.728 16.671 1.00 70.00 100 GLU A CA 1
ATOM 774 C C . GLU A 1 100 ? -15.705 -6.281 15.391 1.00 70.00 100 GLU A C 1
ATOM 776 O O . GLU A 1 100 ? -15.808 -7.483 15.171 1.00 70.00 100 GLU A O 1
ATOM 781 N N . ARG A 1 101 ? -16.133 -5.372 14.511 1.00 70.81 101 ARG A N 1
ATOM 782 C CA . ARG A 1 101 ? -16.648 -5.701 13.169 1.00 70.81 101 ARG A CA 1
ATOM 783 C C . ARG A 1 101 ? -15.545 -6.064 12.170 1.00 70.81 101 ARG A C 1
ATOM 785 O O . ARG A 1 101 ? -15.833 -6.334 11.007 1.00 70.81 101 ARG A O 1
ATOM 792 N N . ARG A 1 102 ? -14.276 -5.972 12.571 1.00 74.06 102 ARG A N 1
ATOM 793 C CA . ARG A 1 102 ? -13.133 -6.125 11.669 1.00 74.06 102 ARG A CA 1
ATOM 794 C C . ARG A 1 102 ? -12.740 -7.595 11.605 1.00 74.06 102 ARG A C 1
ATOM 796 O O . ARG A 1 102 ? -12.456 -8.209 12.624 1.00 74.06 102 ARG A O 1
ATOM 803 N N . ALA A 1 103 ? -12.689 -8.137 10.393 1.00 74.75 103 ALA A N 1
ATOM 804 C CA . ALA A 1 103 ? -12.244 -9.508 10.157 1.00 74.75 103 ALA A CA 1
ATOM 805 C C . ALA A 1 103 ? -10.713 -9.660 10.234 1.00 74.75 103 ALA A C 1
ATOM 807 O O . ALA A 1 103 ? -10.217 -10.773 10.377 1.00 74.75 103 ALA A O 1
ATOM 808 N N . ALA A 1 104 ? -9.967 -8.555 10.134 1.00 82.06 104 ALA A N 1
ATOM 809 C CA . ALA A 1 104 ? -8.513 -8.547 10.182 1.00 82.06 104 ALA A CA 1
ATOM 810 C C . ALA A 1 104 ? -7.994 -7.504 11.183 1.00 82.06 104 ALA A C 1
ATOM 812 O O . ALA A 1 104 ? -8.532 -6.391 11.251 1.00 82.06 104 ALA A O 1
ATOM 813 N N . PRO A 1 105 ? -6.929 -7.837 11.928 1.00 83.69 105 PRO A N 1
ATOM 814 C CA . PRO A 1 105 ? -6.313 -6.906 12.853 1.00 83.69 105 PRO A CA 1
ATOM 815 C C . PRO A 1 105 ? -5.586 -5.779 12.111 1.00 83.69 105 PRO A C 1
ATOM 817 O O . PRO A 1 105 ? -5.156 -5.953 10.965 1.00 83.69 105 PRO A O 1
ATOM 820 N N . ARG A 1 106 ? -5.442 -4.622 12.767 1.00 89.94 106 ARG A N 1
ATOM 821 C CA . ARG A 1 106 ? -4.767 -3.448 12.200 1.00 89.94 106 ARG A CA 1
ATOM 822 C C . ARG A 1 106 ? -3.526 -3.063 13.001 1.00 89.94 106 ARG A C 1
ATOM 824 O O . ARG A 1 106 ? -3.590 -2.987 14.223 1.00 89.94 106 ARG A O 1
ATOM 831 N N . GLY A 1 107 ? -2.427 -2.770 12.311 1.00 90.75 107 GLY A N 1
ATOM 832 C CA . GLY A 1 107 ? -1.249 -2.126 12.890 1.00 90.75 107 GLY A CA 1
ATOM 833 C C . GLY A 1 107 ? -1.339 -0.612 12.721 1.00 90.75 107 GLY A C 1
ATOM 834 O O . GLY A 1 107 ? -1.561 -0.144 11.606 1.00 90.75 107 GLY A O 1
ATOM 835 N N . ALA A 1 108 ? -1.180 0.142 13.810 1.00 92.44 108 ALA A N 1
ATOM 836 C CA . ALA A 1 108 ? -1.121 1.602 13.766 1.00 92.44 108 ALA A CA 1
ATOM 837 C C . ALA A 1 108 ? 0.263 2.089 13.311 1.00 92.44 108 ALA A C 1
ATOM 839 O O . ALA A 1 108 ? 1.278 1.435 13.587 1.00 92.44 108 ALA A O 1
ATOM 840 N N . PHE A 1 109 ? 0.283 3.241 12.643 1.00 93.44 109 PHE A N 1
ATOM 841 C CA . PHE A 1 109 ? 1.494 3.913 12.182 1.00 93.44 109 PHE A CA 1
ATOM 842 C C . PHE A 1 109 ? 1.610 5.295 12.814 1.00 93.44 109 PHE A C 1
ATOM 844 O O . PHE A 1 109 ? 0.631 6.039 12.921 1.00 93.44 109 PHE A O 1
ATOM 851 N N . GLN A 1 110 ? 2.819 5.621 13.261 1.00 91.75 110 GLN A N 1
ATOM 852 C CA . GLN A 1 110 ? 3.128 6.933 13.816 1.00 91.75 110 GLN A CA 1
ATOM 853 C C . GLN A 1 110 ? 3.516 7.899 12.700 1.00 91.75 110 GLN A C 1
ATOM 855 O O . GLN A 1 110 ? 3.969 7.499 11.631 1.00 91.75 110 GLN A O 1
ATOM 860 N N . GLU A 1 111 ? 3.366 9.195 12.955 1.00 92.38 111 GLU A N 1
ATOM 861 C CA . GLU A 1 111 ? 3.704 10.223 11.971 1.00 92.38 111 GLU A CA 1
ATOM 862 C C . GLU A 1 111 ? 5.183 10.201 11.566 1.00 92.38 111 GLU A C 1
ATOM 864 O O . GLU A 1 111 ? 5.492 10.299 10.380 1.00 92.38 111 GLU A O 1
ATOM 869 N N . ALA A 1 112 ? 6.076 9.952 12.527 1.00 93.50 112 ALA A N 1
ATOM 870 C CA . ALA A 1 112 ? 7.519 9.861 12.308 1.00 93.50 112 ALA A CA 1
ATOM 871 C C . ALA A 1 112 ? 7.941 8.719 11.365 1.00 93.50 112 ALA A C 1
ATOM 873 O O . ALA A 1 112 ? 9.051 8.733 10.845 1.00 93.50 112 ALA A O 1
ATOM 874 N N . GLU A 1 113 ? 7.073 7.732 11.127 1.00 93.50 113 GLU A N 1
ATOM 875 C CA . GLU A 1 113 ? 7.382 6.603 10.245 1.00 93.50 113 GLU A CA 1
ATOM 876 C C . GLU A 1 113 ? 7.235 6.960 8.761 1.00 93.50 113 GLU A C 1
ATOM 878 O O . GLU A 1 113 ? 7.662 6.188 7.909 1.00 93.50 113 GLU A O 1
ATOM 883 N N . GLY A 1 114 ? 6.632 8.109 8.432 1.00 94.00 114 GLY A N 1
ATOM 884 C CA . GLY A 1 114 ? 6.604 8.629 7.062 1.00 94.00 114 GLY A CA 1
ATOM 885 C C . GLY A 1 114 ? 5.841 7.767 6.052 1.00 94.00 114 GLY A C 1
ATOM 886 O O . GLY A 1 114 ? 6.022 7.943 4.849 1.00 94.00 114 GLY A O 1
ATOM 887 N N . VAL A 1 115 ? 4.986 6.844 6.506 1.00 97.31 115 VAL A N 1
ATOM 888 C CA . VAL A 1 115 ? 4.245 5.944 5.612 1.00 97.31 115 VAL A CA 1
ATOM 889 C C . VAL A 1 115 ? 3.148 6.711 4.880 1.00 97.31 115 VAL A C 1
ATOM 891 O O . VAL A 1 115 ? 2.248 7.287 5.503 1.00 97.31 115 VAL A O 1
ATOM 894 N N . ARG A 1 116 ? 3.194 6.694 3.546 1.00 97.38 116 ARG A N 1
ATOM 895 C CA . ARG A 1 116 ? 2.264 7.441 2.690 1.00 97.38 116 ARG A CA 1
ATOM 896 C C . ARG A 1 116 ? 1.562 6.542 1.688 1.00 97.38 116 ARG A C 1
ATOM 898 O O . ARG A 1 116 ? 2.081 5.513 1.264 1.00 97.38 116 ARG A O 1
ATOM 905 N N . VAL A 1 117 ? 0.369 6.975 1.304 1.00 96.94 117 VAL A N 1
ATOM 906 C CA . VAL A 1 117 ? -0.405 6.407 0.206 1.00 96.94 117 VAL A CA 1
ATOM 907 C C . VAL A 1 117 ? -0.444 7.40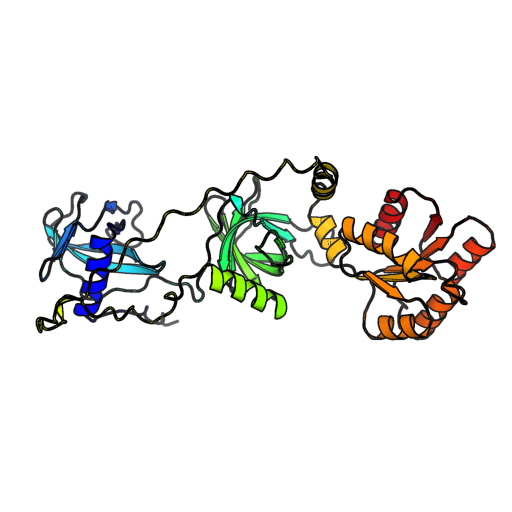8 -0.929 1.00 96.94 117 VAL A C 1
ATOM 909 O O . VAL A 1 117 ? -0.664 8.598 -0.704 1.00 96.94 117 VAL A O 1
ATOM 912 N N . LEU A 1 118 ? -0.303 6.896 -2.144 1.00 95.88 118 LEU A N 1
ATOM 913 C CA . LEU A 1 118 ? -0.669 7.583 -3.369 1.00 95.88 118 LEU A CA 1
ATOM 914 C C . LEU A 1 118 ? -1.558 6.659 -4.195 1.00 95.88 118 LEU A C 1
ATOM 916 O O . LEU A 1 118 ? -1.131 5.566 -4.553 1.00 95.88 118 LEU A O 1
ATOM 920 N N . ALA A 1 119 ? -2.774 7.087 -4.499 1.00 93.75 119 ALA A N 1
ATOM 921 C CA . ALA A 1 119 ? -3.724 6.338 -5.298 1.00 93.75 119 ALA A CA 1
ATOM 922 C C . ALA A 1 119 ? -4.159 7.143 -6.528 1.00 93.75 119 ALA A C 1
ATOM 924 O O . ALA A 1 119 ? -4.376 8.350 -6.444 1.00 93.75 119 ALA A O 1
ATOM 925 N N . VAL A 1 120 ? -4.276 6.475 -7.671 1.00 91.75 120 VAL A N 1
ATOM 926 C CA . VAL A 1 120 ? -4.635 7.069 -8.964 1.00 91.75 120 VAL A CA 1
ATOM 927 C C . VAL A 1 120 ? -5.896 6.383 -9.487 1.00 91.75 120 VAL A C 1
ATOM 929 O O . VAL A 1 120 ? -5.957 5.151 -9.571 1.00 91.75 120 VAL A O 1
ATOM 932 N N . GLU A 1 121 ? -6.929 7.183 -9.757 1.00 89.25 121 GLU A N 1
ATOM 933 C CA . GLU A 1 121 ? -8.215 6.725 -10.290 1.00 89.25 121 GLU A CA 1
ATOM 934 C C . GLU A 1 121 ? -8.001 6.096 -11.670 1.00 89.25 121 GLU A C 1
ATOM 936 O O . GLU A 1 121 ? -7.223 6.599 -12.487 1.00 89.25 121 GLU A O 1
ATOM 941 N N . GLN A 1 122 ? -8.680 4.977 -11.926 1.00 71.44 122 GLN A N 1
ATOM 942 C CA . GLN A 1 122 ? -8.728 4.414 -13.271 1.00 71.44 122 GLN A CA 1
ATOM 943 C C . GLN A 1 122 ? -9.672 5.273 -14.106 1.00 71.44 122 GLN A C 1
ATOM 945 O O . GLN A 1 122 ? -10.855 5.350 -13.790 1.00 71.44 122 GLN A O 1
ATOM 950 N N . VAL A 1 123 ? -9.170 5.899 -15.165 1.00 67.00 123 VAL A N 1
ATOM 951 C CA . VAL A 1 123 ? -10.030 6.517 -16.176 1.00 67.00 123 VAL A CA 1
ATOM 952 C C . VAL A 1 123 ? -10.127 5.537 -17.330 1.00 67.00 123 VAL A C 1
ATOM 954 O O . VAL A 1 123 ? -9.101 5.115 -17.867 1.00 67.00 123 VAL A O 1
ATOM 957 N N . GLU A 1 124 ? -11.352 5.134 -17.656 1.00 55.66 124 GLU A N 1
ATOM 958 C CA . GLU A 1 124 ? -11.639 4.340 -18.847 1.00 55.66 124 GLU A CA 1
ATOM 959 C C . GLU A 1 124 ? -11.101 5.110 -20.073 1.00 55.66 124 GLU A C 1
ATOM 961 O O . GLU A 1 124 ? -11.381 6.290 -20.273 1.00 55.66 124 GLU A O 1
ATOM 966 N N . ASP A 1 125 ? -10.217 4.454 -20.821 1.00 52.44 125 ASP A N 1
ATOM 967 C CA . ASP A 1 125 ? -9.654 4.851 -22.117 1.00 52.44 125 ASP A CA 1
ATOM 968 C C . ASP A 1 125 ? -8.669 6.030 -22.221 1.00 52.44 125 ASP A C 1
ATOM 970 O O . ASP A 1 125 ? -7.998 6.143 -23.245 1.00 52.44 125 ASP A O 1
ATOM 974 N N . THR A 1 126 ? -8.434 6.846 -21.187 1.00 47.88 126 THR A N 1
ATOM 975 C CA . THR A 1 126 ? -7.317 7.820 -21.213 1.00 47.88 126 THR A CA 1
ATOM 976 C C . THR A 1 126 ? -6.650 7.998 -19.850 1.00 47.88 126 THR A C 1
ATOM 978 O O . THR A 1 126 ? -7.201 8.562 -18.913 1.00 47.88 126 THR A O 1
ATOM 981 N N . VAL A 1 127 ? -5.383 7.584 -19.746 1.00 49.91 127 VAL A N 1
ATOM 982 C CA . VAL A 1 127 ? -4.577 7.591 -18.502 1.00 49.91 127 VAL A CA 1
ATOM 983 C C . VAL A 1 127 ? -4.336 9.012 -17.939 1.00 49.91 127 VAL A C 1
ATOM 985 O O . VAL A 1 127 ? -3.740 9.168 -16.873 1.00 49.91 127 VAL A O 1
ATOM 988 N N . LEU A 1 128 ? -4.764 10.074 -18.629 1.00 48.69 128 LEU A N 1
ATOM 989 C CA . LEU A 1 128 ? -4.315 11.453 -18.405 1.00 48.69 128 LEU A CA 1
ATOM 990 C C . LEU A 1 128 ? -5.212 12.336 -17.516 1.00 48.69 128 LEU A C 1
ATOM 992 O O . LEU A 1 128 ? -4.809 13.462 -17.245 1.00 48.69 128 LEU A O 1
ATOM 996 N N . GLY A 1 129 ? -6.349 11.854 -16.998 1.00 59.41 129 GLY A N 1
ATOM 997 C CA . GLY A 1 129 ? -7.293 12.707 -16.244 1.00 59.41 129 GLY A CA 1
ATOM 998 C C . GLY A 1 129 ? -7.719 12.244 -14.845 1.00 59.41 129 GLY A C 1
ATOM 999 O O . GLY A 1 129 ? -8.574 12.888 -14.244 1.00 59.41 129 GLY A O 1
ATOM 1000 N N . GLY A 1 130 ? -7.192 11.130 -14.327 1.00 76.06 130 GLY A N 1
ATOM 1001 C CA . GLY A 1 130 ? -7.728 10.508 -13.107 1.00 76.06 130 GLY A CA 1
ATOM 1002 C C . GLY A 1 130 ? -7.519 11.335 -11.840 1.00 76.06 130 GLY A C 1
ATOM 1003 O O . GLY A 1 130 ? -6.470 11.960 -11.664 1.00 76.06 130 GLY A O 1
ATOM 1004 N N . ARG A 1 131 ? -8.493 11.306 -10.916 1.00 88.25 131 ARG A N 1
ATOM 1005 C CA . ARG A 1 131 ? -8.304 11.871 -9.575 1.00 88.25 131 ARG A CA 1
ATOM 1006 C C . ARG A 1 131 ? -7.148 11.171 -8.872 1.00 88.25 131 ARG A C 1
ATOM 1008 O O . ARG A 1 131 ? -6.997 9.949 -8.923 1.00 88.25 131 ARG A O 1
ATOM 1015 N N . VAL A 1 132 ? -6.352 11.967 -8.172 1.00 92.44 132 VAL A N 1
ATOM 1016 C CA . VAL A 1 132 ? -5.268 11.482 -7.323 1.00 92.44 132 VAL A CA 1
ATOM 1017 C C . VAL A 1 132 ? -5.696 11.628 -5.872 1.00 92.44 132 VAL A C 1
ATOM 1019 O O . VAL A 1 132 ? -6.192 12.677 -5.462 1.00 92.44 132 VAL A O 1
ATOM 1022 N N . LEU A 1 133 ? -5.497 10.566 -5.104 1.00 94.88 133 LEU A N 1
ATOM 1023 C CA . LEU A 1 133 ? -5.652 10.545 -3.661 1.00 94.88 133 LEU A CA 1
ATOM 1024 C C . LEU A 1 133 ? -4.274 10.369 -3.037 1.00 94.88 133 LEU A C 1
ATOM 1026 O O . LEU A 1 133 ? -3.506 9.507 -3.452 1.00 94.88 133 LEU A O 1
ATOM 1030 N N . SER A 1 134 ? -3.954 11.147 -2.021 1.00 96.62 134 SER A N 1
ATOM 1031 C CA . SER A 1 134 ? -2.722 11.004 -1.267 1.00 96.62 134 SER A CA 1
ATOM 1032 C C . SER A 1 134 ? -2.937 11.338 0.197 1.00 96.62 134 SER A C 1
ATOM 1034 O O . SER A 1 134 ? -3.801 12.128 0.574 1.00 96.62 134 SER A O 1
ATOM 1036 N N . GLY A 1 135 ? -2.162 10.688 1.050 1.00 97.12 135 GLY A N 1
ATOM 1037 C CA . GLY A 1 135 ? -2.286 10.901 2.478 1.00 97.12 135 GLY A CA 1
ATOM 1038 C C . GLY A 1 135 ? -1.313 10.066 3.281 1.00 97.12 135 GLY A C 1
ATOM 1039 O O . GLY A 1 135 ? -0.577 9.234 2.744 1.00 97.12 135 GLY A O 1
ATOM 1040 N N . ARG A 1 136 ? -1.315 10.293 4.590 1.00 97.62 136 ARG A N 1
ATOM 1041 C CA . ARG A 1 136 ? -0.497 9.555 5.555 1.00 97.62 136 ARG A CA 1
ATOM 1042 C C . ARG A 1 136 ? -1.261 8.349 6.083 1.00 97.62 136 ARG A C 1
ATOM 1044 O O . ARG A 1 136 ? -2.420 8.485 6.467 1.00 97.62 136 ARG A O 1
ATOM 1051 N N . VAL A 1 137 ? -0.623 7.183 6.150 1.00 97.69 137 VAL A N 1
ATOM 1052 C CA . VAL A 1 137 ? -1.244 5.980 6.726 1.00 97.69 137 VAL A CA 1
ATOM 1053 C C . VAL A 1 137 ? -1.354 6.133 8.244 1.00 97.69 137 VAL A C 1
ATOM 1055 O O . VAL A 1 137 ? -0.371 6.427 8.918 1.00 97.69 137 VAL A O 1
ATOM 1058 N N . LEU A 1 138 ? -2.557 5.926 8.779 1.00 96.19 138 LEU A N 1
ATOM 1059 C CA . LEU A 1 138 ? -2.848 5.905 10.216 1.00 96.19 138 LEU A CA 1
ATOM 1060 C C . LEU A 1 138 ? -2.868 4.474 10.752 1.00 96.19 138 LEU A C 1
ATOM 1062 O O . LEU A 1 138 ? -2.332 4.189 11.821 1.00 96.19 138 LEU A O 1
ATOM 1066 N N . ASP A 1 139 ? -3.491 3.561 10.007 1.00 95.56 139 ASP A N 1
ATOM 1067 C CA . ASP A 1 139 ? -3.491 2.136 10.313 1.00 95.56 139 ASP A CA 1
ATOM 1068 C C . ASP A 1 139 ? -3.598 1.278 9.048 1.00 95.56 139 ASP A C 1
ATOM 1070 O O . ASP A 1 139 ? -4.116 1.720 8.023 1.00 95.56 139 ASP A O 1
ATOM 1074 N N . LEU A 1 140 ? -3.092 0.046 9.122 1.00 96.44 140 LEU A N 1
ATOM 1075 C CA . LEU A 1 140 ? -3.037 -0.903 8.009 1.00 96.44 140 LEU A CA 1
ATOM 1076 C C . LEU A 1 140 ? -3.473 -2.295 8.461 1.00 96.44 140 LEU A C 1
ATOM 1078 O O . LEU A 1 140 ? -3.145 -2.731 9.559 1.00 96.44 140 LEU A O 1
ATOM 1082 N N . SER A 1 141 ? -4.159 -3.015 7.583 1.00 95.62 141 SER A N 1
ATOM 1083 C CA . SER A 1 141 ? -4.429 -4.454 7.650 1.00 95.62 141 SER A CA 1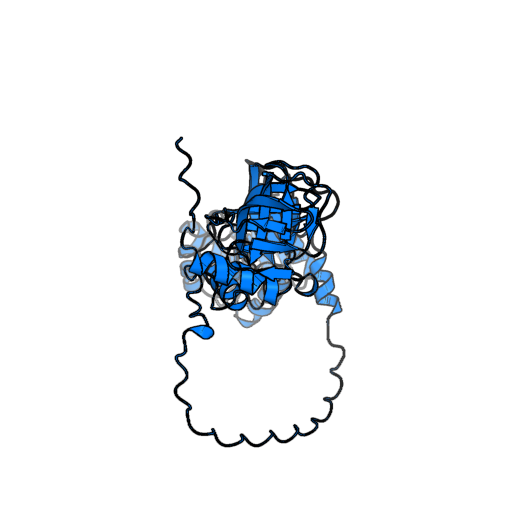
ATOM 1084 C C . SER A 1 141 ? -4.267 -5.078 6.272 1.00 95.62 141 SER A C 1
ATOM 1086 O O . SER A 1 141 ? -4.129 -4.376 5.275 1.00 95.62 141 SER A O 1
ATOM 1088 N N . LEU A 1 142 ? -4.390 -6.402 6.196 1.00 95.56 142 LEU A N 1
ATOM 1089 C CA . LEU A 1 142 ? -4.420 -7.116 4.917 1.00 95.56 142 LEU A CA 1
ATOM 1090 C C . LEU A 1 142 ? -5.653 -6.800 4.059 1.00 95.56 142 LEU A C 1
ATOM 1092 O O . LEU A 1 142 ? -5.633 -7.052 2.861 1.00 95.56 142 LEU A O 1
ATOM 1096 N N . GLN A 1 143 ? -6.732 -6.290 4.660 1.00 95.94 143 GLN A N 1
ATOM 1097 C CA . GLN A 1 143 ? -7.992 -6.006 3.958 1.00 95.94 143 GLN A CA 1
ATOM 1098 C C . GLN A 1 143 ? -8.143 -4.534 3.571 1.00 95.94 143 GLN A C 1
ATOM 1100 O O . GLN A 1 143 ? -8.998 -4.184 2.763 1.00 95.94 143 GLN A O 1
ATOM 1105 N N . GLY A 1 144 ? -7.371 -3.648 4.188 1.00 96.69 144 GLY A N 1
ATOM 1106 C CA . GLY A 1 144 ? -7.625 -2.222 4.102 1.00 96.69 144 GLY A CA 1
ATOM 1107 C C . GLY A 1 144 ? -6.709 -1.403 4.986 1.00 96.69 144 GLY A C 1
ATOM 1108 O O . GLY A 1 144 ? -6.041 -1.929 5.876 1.00 96.69 144 GLY A O 1
ATOM 1109 N N . LEU A 1 145 ? -6.742 -0.099 4.781 1.00 97.50 145 LEU A N 1
ATOM 1110 C CA . LEU A 1 145 ? -6.008 0.882 5.562 1.00 97.50 145 LEU A CA 1
ATOM 1111 C C . LEU A 1 145 ? -6.892 2.078 5.888 1.00 97.50 145 LEU A C 1
ATOM 1113 O O . LEU A 1 145 ? -7.961 2.262 5.302 1.00 97.50 145 LEU A O 1
ATOM 1117 N N . ARG A 1 146 ? -6.441 2.892 6.832 1.00 97.38 146 ARG A N 1
ATOM 1118 C CA . ARG A 1 146 ? -6.986 4.219 7.099 1.00 97.38 146 ARG A CA 1
ATOM 1119 C C . ARG A 1 146 ? -5.892 5.243 6.859 1.00 97.38 146 A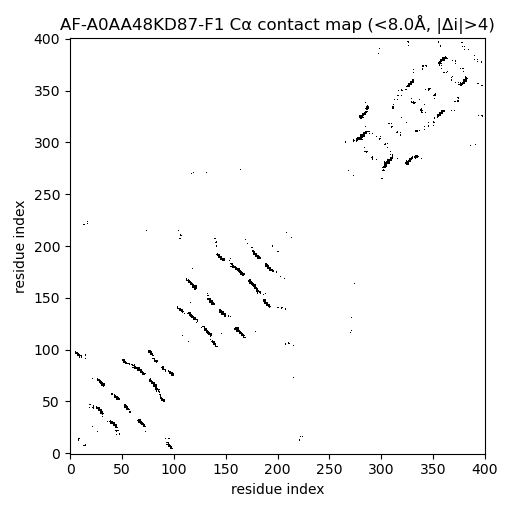RG A C 1
ATOM 1121 O O . ARG A 1 146 ? -4.763 5.037 7.303 1.00 97.38 146 ARG A O 1
ATOM 1128 N N . LEU A 1 147 ? -6.226 6.328 6.174 1.00 97.31 147 LEU A N 1
ATOM 1129 C CA . LEU A 1 147 ? -5.309 7.429 5.914 1.00 97.31 147 LEU A CA 1
ATOM 1130 C C . LEU A 1 147 ? -5.875 8.765 6.390 1.00 97.31 147 LEU A C 1
ATOM 1132 O O . LEU A 1 147 ? -7.083 8.980 6.328 1.00 97.31 147 LEU A O 1
ATOM 1136 N N . ALA A 1 148 ? -4.986 9.657 6.812 1.00 97.69 148 ALA A N 1
ATOM 1137 C CA . ALA A 1 148 ? -5.252 11.085 6.903 1.00 97.69 148 ALA A CA 1
ATOM 1138 C C . ALA A 1 148 ? -5.004 11.700 5.522 1.00 97.69 148 ALA A C 1
ATOM 1140 O O . ALA A 1 148 ? -3.905 11.561 4.981 1.00 97.69 148 ALA A O 1
ATOM 1141 N N . LEU A 1 149 ? -6.033 12.313 4.942 1.00 97.75 149 LEU A N 1
ATOM 1142 C CA . LEU A 1 149 ? -5.996 12.888 3.600 1.00 97.75 149 LEU A CA 1
ATOM 1143 C C . LEU A 1 149 ? -5.147 14.157 3.568 1.00 97.75 149 LEU A C 1
ATOM 1145 O O . LEU A 1 149 ? -5.208 14.976 4.487 1.00 97.75 149 LEU A O 1
ATOM 1149 N N . ASP A 1 150 ? -4.412 14.351 2.474 1.00 96.75 150 ASP A N 1
ATOM 1150 C CA . ASP A 1 150 ? -3.783 15.640 2.203 1.00 96.75 150 ASP A CA 1
ATOM 1151 C C . ASP A 1 150 ? -4.864 16.717 1.945 1.00 96.75 150 ASP A C 1
ATOM 1153 O O . ASP A 1 150 ? -5.999 16.430 1.543 1.00 96.75 150 ASP A O 1
ATOM 1157 N N . ALA A 1 151 ? -4.524 17.984 2.201 1.00 94.62 151 ALA A N 1
ATOM 1158 C CA . ALA A 1 151 ? -5.477 19.091 2.146 1.00 94.62 151 ALA A CA 1
ATOM 1159 C C . ALA A 1 151 ? -6.188 19.200 0.783 1.00 94.62 151 ALA A C 1
ATOM 1161 O O . ALA A 1 151 ? -5.582 19.069 -0.278 1.00 94.62 151 ALA A O 1
ATOM 1162 N N . GLY A 1 152 ? -7.497 19.468 0.820 1.00 92.56 152 GLY A N 1
ATOM 1163 C CA . GLY A 1 152 ? -8.329 19.641 -0.378 1.00 92.56 152 GLY A CA 1
ATOM 1164 C C . GLY A 1 152 ? -8.863 18.343 -0.989 1.00 92.56 152 GLY A C 1
ATOM 1165 O O . GLY A 1 152 ? -9.767 18.401 -1.823 1.00 92.56 152 GLY A O 1
ATOM 1166 N N . GLN A 1 153 ? -8.394 17.175 -0.547 1.00 93.94 153 GLN A N 1
ATOM 1167 C CA . GLN A 1 153 ? -8.892 15.902 -1.058 1.00 93.94 153 GLN A CA 1
ATOM 1168 C C . GLN A 1 153 ? -10.252 15.541 -0.463 1.00 93.94 153 GLN A C 1
ATOM 1170 O O . GLN A 1 153 ? -10.480 15.627 0.744 1.00 93.94 153 GLN A O 1
ATOM 1175 N N . ARG A 1 154 ? -11.179 15.132 -1.334 1.00 95.25 154 ARG A N 1
ATOM 1176 C CA . ARG A 1 154 ? -12.553 14.760 -0.969 1.00 95.25 154 ARG A CA 1
ATOM 1177 C C . ARG A 1 154 ? -12.989 13.505 -1.731 1.00 95.25 154 ARG A C 1
ATOM 1179 O O . ARG A 1 154 ? -13.840 13.611 -2.618 1.00 95.25 154 ARG A O 1
ATOM 1186 N N . PRO A 1 155 ? -12.394 12.332 -1.437 1.00 95.81 155 PRO A N 1
ATOM 1187 C CA . PRO A 1 155 ? -12.879 11.077 -1.999 1.00 95.81 155 PRO A CA 1
ATOM 1188 C C . PRO A 1 155 ? -14.333 10.830 -1.586 1.00 95.81 155 PRO A C 1
ATOM 1190 O O . PRO A 1 155 ? -14.797 11.329 -0.558 1.00 95.81 155 PRO A O 1
ATOM 1193 N N . ARG A 1 156 ? -15.049 10.025 -2.366 1.00 95.69 156 ARG A N 1
ATOM 1194 C CA . ARG A 1 156 ? -16.391 9.542 -2.033 1.00 95.69 156 ARG A CA 1
ATOM 1195 C C . ARG A 1 156 ? -16.334 8.048 -1.717 1.00 95.69 156 ARG A C 1
ATOM 1197 O O . ARG A 1 156 ? -15.587 7.324 -2.373 1.00 95.69 156 ARG A O 1
ATOM 1204 N N . PRO A 1 157 ? -17.117 7.549 -0.744 1.00 96.88 157 PRO A N 1
ATOM 1205 C CA . PRO A 1 157 ? -17.295 6.111 -0.574 1.00 96.88 157 PRO A CA 1
ATOM 1206 C C . PRO A 1 157 ? -17.711 5.459 -1.899 1.00 96.88 157 PRO A C 1
ATOM 1208 O O . PRO A 1 157 ? -18.635 5.928 -2.558 1.00 96.88 157 PRO A O 1
ATOM 1211 N N . GLY A 1 158 ? -17.016 4.392 -2.286 1.00 95.06 158 GLY A N 1
ATOM 1212 C CA . GLY A 1 158 ? -17.191 3.709 -3.565 1.00 95.06 158 GLY A CA 1
ATOM 1213 C C . GLY A 1 158 ? -16.190 4.102 -4.655 1.00 95.06 158 GLY A C 1
ATOM 1214 O O . GLY A 1 158 ? -16.014 3.299 -5.570 1.00 95.06 158 GLY A O 1
ATOM 1215 N N . ASP A 1 159 ? -15.495 5.244 -4.543 1.00 94.44 159 ASP A N 1
ATOM 1216 C CA . ASP A 1 159 ? -14.442 5.632 -5.496 1.00 94.44 159 ASP A CA 1
ATOM 1217 C C . ASP A 1 159 ? -13.377 4.523 -5.586 1.00 94.44 159 ASP A C 1
ATOM 1219 O O . ASP A 1 159 ? -12.985 3.926 -4.572 1.00 94.44 159 ASP A O 1
ATOM 1223 N N . ARG A 1 160 ? -12.918 4.239 -6.810 1.00 94.50 160 ARG A N 1
ATOM 1224 C CA . ARG A 1 160 ? -11.965 3.167 -7.122 1.00 94.50 160 ARG A CA 1
ATOM 1225 C C . ARG A 1 160 ? -10.662 3.730 -7.666 1.00 94.50 160 ARG A C 1
ATOM 1227 O O . ARG A 1 160 ? -10.652 4.591 -8.538 1.00 94.50 160 ARG A O 1
ATOM 1234 N N . PHE A 1 161 ? -9.563 3.167 -7.193 1.00 93.50 161 PHE A N 1
ATOM 1235 C CA . PHE A 1 161 ? -8.213 3.492 -7.619 1.00 93.50 161 PHE A CA 1
ATOM 1236 C C . PHE A 1 161 ? -7.582 2.240 -8.221 1.00 93.50 161 PHE A C 1
ATOM 1238 O O . PHE A 1 161 ? -7.426 1.234 -7.525 1.00 93.50 161 PHE A O 1
ATOM 1245 N N . ALA A 1 162 ? -7.228 2.297 -9.509 1.00 88.50 162 ALA A N 1
ATOM 1246 C CA . ALA A 1 162 ? -6.562 1.183 -10.190 1.00 88.50 162 ALA A CA 1
ATOM 1247 C C . ALA A 1 162 ? -5.172 0.923 -9.619 1.00 88.50 162 ALA A C 1
ATOM 1249 O O . ALA A 1 162 ? -4.723 -0.221 -9.575 1.00 88.50 162 ALA A O 1
ATOM 1250 N N . LEU A 1 163 ? -4.495 1.991 -9.196 1.00 90.69 163 LEU A N 1
ATOM 1251 C CA . LEU A 1 163 ? -3.152 1.915 -8.657 1.00 90.69 163 LEU A CA 1
ATOM 1252 C C . LEU A 1 163 ? -3.076 2.691 -7.352 1.00 90.69 163 LEU A C 1
ATOM 1254 O O . LEU A 1 163 ? -3.236 3.903 -7.331 1.00 90.69 163 LEU A O 1
ATOM 1258 N N . LEU A 1 164 ? -2.792 1.971 -6.283 1.00 94.88 164 LEU A N 1
ATOM 1259 C CA . LEU A 1 164 ? -2.509 2.430 -4.940 1.00 94.88 164 LEU A CA 1
ATOM 1260 C C . LEU A 1 164 ? -1.084 1.988 -4.614 1.00 94.88 164 LEU A C 1
ATOM 1262 O O . LEU A 1 164 ? -0.769 0.798 -4.637 1.00 94.88 164 LEU A O 1
ATOM 1266 N N . CYS A 1 165 ? -0.229 2.957 -4.319 1.00 95.75 165 CYS A N 1
ATOM 1267 C CA . CYS A 1 165 ? 1.144 2.760 -3.893 1.00 95.75 165 CYS A CA 1
ATOM 1268 C C . CYS A 1 165 ? 1.282 3.117 -2.415 1.00 95.75 165 CYS A C 1
ATOM 1270 O O . CYS A 1 165 ? 1.032 4.258 -2.020 1.00 95.75 165 CYS A O 1
ATOM 1272 N N . LEU A 1 166 ? 1.663 2.126 -1.614 1.00 96.69 166 LEU A N 1
ATOM 1273 C CA . LEU A 1 166 ? 2.064 2.292 -0.222 1.00 96.69 166 LEU A CA 1
ATOM 1274 C C . LEU A 1 166 ? 3.575 2.435 -0.175 1.00 96.69 166 LEU A C 1
ATOM 1276 O O . LEU A 1 166 ? 4.291 1.487 -0.496 1.00 96.69 166 LEU A O 1
ATOM 1280 N N . ASP A 1 167 ? 4.044 3.602 0.239 1.00 95.44 167 ASP A N 1
ATOM 1281 C CA . ASP A 1 167 ? 5.462 3.935 0.309 1.00 95.44 167 ASP A CA 1
ATOM 1282 C C . ASP A 1 167 ? 5.889 4.221 1.756 1.00 95.44 167 ASP A C 1
ATOM 1284 O O . ASP A 1 167 ? 5.060 4.534 2.616 1.00 95.44 167 ASP A O 1
ATOM 1288 N N . GLY A 1 168 ? 7.186 4.088 2.031 1.00 94.25 168 GLY A N 1
ATOM 1289 C CA . GLY A 1 168 ? 7.765 4.315 3.359 1.00 94.25 168 GLY A CA 1
ATOM 1290 C C . GLY A 1 168 ? 7.529 3.187 4.369 1.00 94.25 168 GLY A C 1
ATOM 1291 O O . GLY A 1 168 ? 7.793 3.361 5.555 1.00 94.25 168 GLY A O 1
ATOM 1292 N N . LEU A 1 169 ? 7.039 2.016 3.943 1.00 95.88 169 LEU A N 1
ATOM 1293 C CA . LEU A 1 169 ? 6.867 0.878 4.849 1.00 95.88 169 LEU A CA 1
ATOM 1294 C C . LEU A 1 169 ? 8.234 0.382 5.379 1.00 95.88 169 LEU A C 1
ATOM 1296 O O . LEU A 1 169 ? 9.155 0.164 4.588 1.00 95.88 169 LEU A O 1
ATOM 1300 N N . PRO A 1 170 ? 8.387 0.127 6.695 1.00 91.31 170 PRO A N 1
ATOM 1301 C CA . PRO A 1 170 ? 9.668 -0.288 7.262 1.00 91.31 170 PRO A CA 1
ATOM 1302 C C . PRO A 1 170 ? 10.210 -1.573 6.628 1.00 91.31 170 PRO A C 1
ATOM 1304 O O . PRO A 1 170 ? 9.543 -2.613 6.628 1.00 91.31 170 PRO A O 1
ATOM 1307 N N . HIS A 1 171 ? 11.447 -1.509 6.127 1.00 91.56 171 HIS A N 1
ATOM 1308 C CA . HIS A 1 171 ? 12.172 -2.637 5.523 1.00 91.56 171 HIS A CA 1
ATOM 1309 C C . HIS A 1 171 ? 11.404 -3.353 4.401 1.00 91.56 171 HIS A C 1
ATOM 1311 O O . HIS A 1 171 ? 11.568 -4.559 4.211 1.00 91.56 171 HIS A O 1
ATOM 1317 N N . THR A 1 172 ? 10.528 -2.636 3.697 1.00 92.19 172 THR A N 1
ATOM 1318 C CA . THR A 1 172 ? 9.629 -3.211 2.695 1.00 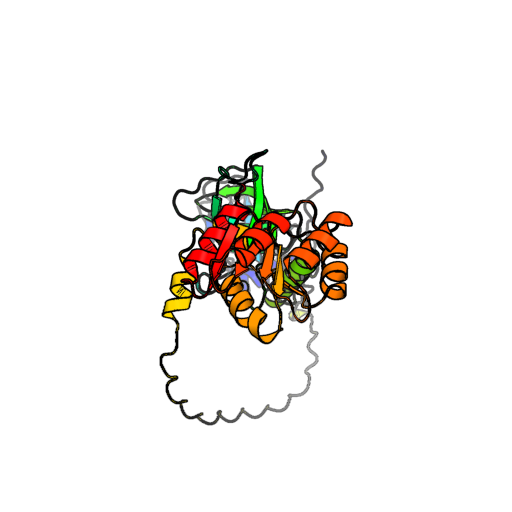92.19 172 THR A CA 1
ATOM 1319 C C . THR A 1 172 ? 9.610 -2.309 1.463 1.00 92.19 172 THR A C 1
ATOM 1321 O O . THR A 1 172 ? 9.459 -1.098 1.620 1.00 92.19 172 THR A O 1
ATOM 1324 N N . PRO A 1 173 ? 9.783 -2.851 0.242 1.00 91.31 173 PRO A N 1
ATOM 1325 C CA . PRO A 1 173 ? 9.641 -2.051 -0.971 1.00 91.31 173 PRO A CA 1
ATOM 1326 C C . PRO A 1 173 ? 8.208 -1.506 -1.102 1.00 91.31 173 PRO A C 1
ATOM 1328 O O . PRO A 1 173 ? 7.296 -2.039 -0.465 1.00 91.31 173 PRO A O 1
ATOM 1331 N N . PRO A 1 174 ? 7.979 -0.487 -1.949 1.00 94.25 174 PRO A N 1
ATOM 1332 C CA . PRO A 1 174 ? 6.641 0.042 -2.158 1.00 94.25 174 PRO A CA 1
ATOM 1333 C C . PRO A 1 174 ? 5.657 -1.053 -2.578 1.00 94.25 174 PRO A C 1
ATOM 1335 O O . PRO A 1 174 ? 5.925 -1.824 -3.504 1.00 94.25 174 PRO A O 1
ATOM 1338 N N . VAL A 1 175 ? 4.516 -1.113 -1.895 1.00 95.56 175 VAL A N 1
ATOM 1339 C CA . VAL A 1 175 ? 3.461 -2.092 -2.177 1.00 95.56 175 VAL A CA 1
ATOM 1340 C C . VAL A 1 175 ? 2.477 -1.482 -3.164 1.00 95.56 175 VAL A C 1
ATOM 1342 O O . VAL A 1 175 ? 1.929 -0.409 -2.914 1.00 95.56 175 VAL A O 1
ATOM 1345 N N . LEU A 1 176 ? 2.247 -2.180 -4.278 1.00 93.44 176 LEU A N 1
ATOM 1346 C CA . LEU A 1 176 ? 1.336 -1.757 -5.341 1.00 93.44 176 LEU A CA 1
ATOM 1347 C C . LEU A 1 176 ? 0.096 -2.652 -5.353 1.00 93.44 176 LEU A C 1
ATOM 1349 O O . LEU A 1 176 ? 0.202 -3.876 -5.408 1.00 93.44 176 LEU A O 1
ATOM 1353 N N . CYS A 1 177 ? -1.083 -2.046 -5.319 1.00 95.31 177 CYS A N 1
ATOM 1354 C CA . CYS A 1 177 ? -2.363 -2.754 -5.363 1.00 95.31 177 CYS A CA 1
ATOM 1355 C C . CYS A 1 177 ? -3.466 -1.843 -5.909 1.00 95.31 177 CYS A C 1
ATOM 1357 O O . CYS A 1 177 ? -3.210 -0.680 -6.190 1.00 95.31 177 CYS A O 1
ATOM 1359 N N . ALA A 1 178 ? -4.681 -2.352 -6.070 1.00 95.25 178 ALA A N 1
ATOM 1360 C CA . ALA A 1 178 ? -5.855 -1.516 -6.295 1.00 95.25 178 ALA A CA 1
ATOM 1361 C C . ALA A 1 178 ? -6.493 -1.141 -4.947 1.00 95.25 178 ALA A C 1
ATOM 1363 O O . ALA A 1 178 ? -6.205 -1.743 -3.908 1.00 95.25 178 ALA A O 1
ATOM 1364 N N . GLY A 1 179 ? -7.379 -0.149 -4.942 1.00 95.94 179 GLY A N 1
ATOM 1365 C CA . GLY A 1 179 ? -8.088 0.236 -3.728 1.00 95.94 179 GLY A CA 1
ATOM 1366 C C . GLY A 1 179 ? -9.469 0.812 -3.987 1.00 95.94 179 GLY A C 1
ATOM 1367 O O . GLY A 1 179 ? -9.730 1.396 -5.035 1.00 95.94 179 GLY A O 1
ATOM 1368 N N . ARG A 1 180 ? -10.358 0.679 -3.003 1.00 96.62 180 ARG A N 1
ATOM 1369 C CA . ARG A 1 180 ? -11.695 1.282 -3.026 1.00 96.62 180 ARG A CA 1
ATOM 1370 C C . ARG A 1 180 ? -11.972 2.017 -1.727 1.00 96.62 180 ARG A C 1
ATOM 1372 O O . ARG A 1 180 ? -11.723 1.482 -0.649 1.00 96.62 180 ARG A O 1
ATOM 1379 N N . VAL A 1 181 ? -12.530 3.217 -1.808 1.00 97.31 181 VAL A N 1
ATOM 1380 C CA . VAL A 1 181 ? -12.893 4.007 -0.623 1.00 97.31 181 VAL A CA 1
ATOM 1381 C C . VAL A 1 181 ? -14.077 3.346 0.074 1.00 97.31 181 VAL A C 1
ATOM 1383 O O . VAL A 1 181 ? -15.173 3.274 -0.474 1.00 97.31 181 VAL A O 1
ATOM 1386 N N . ALA A 1 182 ? -13.864 2.853 1.289 1.00 96.19 182 ALA A N 1
ATOM 1387 C CA . ALA A 1 182 ? -14.895 2.226 2.107 1.00 96.19 182 ALA A CA 1
ATOM 1388 C C . ALA A 1 182 ? -15.671 3.257 2.938 1.00 96.19 182 ALA A C 1
ATOM 1390 O O . ALA A 1 182 ? -16.885 3.144 3.087 1.00 96.19 182 ALA A O 1
ATOM 1391 N N . ASN A 1 183 ? -14.983 4.259 3.492 1.00 96.62 183 ASN A N 1
ATOM 1392 C CA . ASN A 1 183 ? -15.596 5.343 4.256 1.00 96.62 183 ASN A CA 1
ATOM 1393 C C . ASN A 1 183 ? -14.734 6.612 4.218 1.00 96.62 183 ASN A C 1
ATOM 1395 O O . ASN A 1 183 ? -13.547 6.554 3.899 1.00 96.62 183 ASN A O 1
ATOM 1399 N N . VAL A 1 184 ? -15.351 7.750 4.539 1.00 96.56 184 VAL A N 1
ATOM 1400 C CA . VAL A 1 184 ? -14.691 9.058 4.644 1.00 96.56 184 VAL A CA 1
ATOM 1401 C C . VAL A 1 184 ? -15.270 9.782 5.852 1.00 96.56 184 VAL A C 1
ATOM 1403 O O . VAL A 1 184 ? -16.491 9.891 5.969 1.00 96.56 184 VAL A O 1
ATOM 1406 N N . GLN A 1 185 ? -14.420 10.247 6.764 1.00 95.69 185 GLN A N 1
ATOM 1407 C CA . GLN A 1 185 ? -14.846 10.937 7.981 1.00 95.69 185 GLN A CA 1
ATOM 1408 C C . GLN A 1 185 ? -13.771 11.923 8.443 1.00 95.69 185 GLN A C 1
ATOM 1410 O O . GLN A 1 185 ? -12.641 11.527 8.688 1.00 95.69 185 GLN A O 1
ATOM 1415 N N . GLY A 1 186 ? -14.123 13.204 8.593 1.00 91.44 186 GLY A N 1
ATOM 1416 C CA . GLY A 1 186 ? -13.262 14.189 9.264 1.00 91.44 186 GLY A CA 1
ATOM 1417 C C . GLY A 1 186 ? -11.872 14.386 8.644 1.00 91.44 186 GLY A C 1
ATOM 1418 O O . GLY A 1 186 ? -10.917 14.594 9.379 1.00 91.44 186 GLY A O 1
ATOM 1419 N N . GLY A 1 187 ? -11.741 14.289 7.316 1.00 95.62 187 GLY A N 1
ATOM 1420 C CA . GLY A 1 187 ? -10.436 14.354 6.641 1.00 95.62 187 GLY A CA 1
ATOM 1421 C C . GLY A 1 187 ? -9.660 13.033 6.650 1.00 95.62 187 GLY A C 1
ATOM 1422 O O . GLY A 1 187 ? -8.546 12.974 6.143 1.00 95.62 187 GLY A O 1
ATOM 1423 N N . GLU A 1 188 ? -10.244 11.956 7.168 1.00 97.69 188 GLU A N 1
ATOM 1424 C CA . GLU A 1 188 ? -9.719 10.602 7.037 1.00 97.69 188 GLU A CA 1
ATOM 1425 C C . GLU A 1 188 ? -10.501 9.819 5.979 1.00 97.69 188 GLU A C 1
ATOM 1427 O O . GLU A 1 188 ? -11.704 10.023 5.787 1.00 97.69 188 GLU A O 1
ATOM 1432 N N . ALA A 1 189 ? -9.828 8.877 5.322 1.00 97.75 189 ALA A N 1
ATOM 1433 C CA . ALA A 1 189 ? -10.461 7.903 4.444 1.00 97.75 189 ALA A CA 1
ATOM 1434 C C . ALA A 1 189 ? -10.028 6.481 4.808 1.00 97.75 189 ALA A C 1
ATOM 1436 O O . ALA A 1 189 ? -8.849 6.200 5.028 1.00 97.75 189 ALA A O 1
ATOM 1437 N N . GLY A 1 190 ? -10.991 5.564 4.849 1.00 97.38 190 GLY A N 1
ATOM 1438 C CA . GLY A 1 190 ? -10.738 4.131 4.875 1.00 97.38 190 GLY A CA 1
ATOM 1439 C C . GLY A 1 190 ? -10.701 3.584 3.452 1.00 97.38 190 GLY A C 1
ATOM 1440 O O . GLY A 1 190 ? -11.683 3.719 2.727 1.00 97.38 190 GLY A O 1
ATOM 1441 N N . LEU A 1 191 ? -9.608 2.934 3.058 1.00 97.50 191 LEU A N 1
ATOM 1442 C CA . LEU A 1 191 ? -9.473 2.245 1.771 1.00 97.50 191 LEU A CA 1
ATOM 1443 C C . LEU A 1 191 ? -9.492 0.731 1.997 1.00 97.50 191 LEU A C 1
ATOM 1445 O O . LEU A 1 191 ? -8.745 0.222 2.829 1.00 97.50 191 LEU A O 1
ATOM 1449 N N . ALA A 1 192 ? -10.323 0.006 1.255 1.00 96.75 192 ALA A N 1
ATOM 1450 C CA . ALA A 1 192 ? -10.217 -1.440 1.105 1.00 96.75 192 ALA A CA 1
ATOM 1451 C C . ALA A 1 192 ? -9.149 -1.750 0.048 1.00 96.75 192 ALA A C 1
ATOM 1453 O O . ALA A 1 192 ? -9.179 -1.151 -1.027 1.00 96.75 192 ALA A O 1
ATOM 1454 N N . LEU A 1 193 ? -8.217 -2.655 0.354 1.00 97.12 193 LEU A N 1
ATOM 1455 C CA . LEU A 1 193 ? -7.173 -3.077 -0.584 1.00 97.12 193 LEU A CA 1
ATOM 1456 C C . LEU A 1 193 ? -7.720 -4.170 -1.507 1.00 97.12 193 LEU A C 1
ATOM 1458 O O . LEU A 1 193 ? -8.326 -5.138 -1.047 1.00 97.12 193 LEU A O 1
ATOM 1462 N N . GLU A 1 194 ? -7.486 -4.026 -2.806 1.00 96.19 194 GLU A N 1
ATOM 1463 C CA . GLU A 1 194 ? -7.939 -4.940 -3.855 1.00 96.19 194 GLU A CA 1
ATOM 1464 C C . GLU A 1 194 ? -6.732 -5.387 -4.700 1.00 96.19 194 GLU A C 1
ATOM 1466 O O . GLU A 1 194 ? -5.731 -4.682 -4.795 1.00 96.19 194 GLU A O 1
ATOM 1471 N N . ALA A 1 195 ? -6.790 -6.581 -5.298 1.00 93.06 195 ALA A N 1
ATOM 1472 C CA . ALA A 1 195 ? -5.736 -7.101 -6.184 1.00 93.06 195 ALA A CA 1
ATOM 1473 C C . ALA A 1 195 ? -4.299 -7.088 -5.597 1.00 93.06 195 ALA A C 1
ATOM 1475 O O . ALA A 1 195 ? -3.322 -6.874 -6.313 1.00 93.06 195 ALA A O 1
ATOM 1476 N N . LEU A 1 196 ? -4.154 -7.328 -4.289 1.00 94.75 196 LEU A N 1
ATOM 1477 C CA . LEU A 1 196 ? -2.847 -7.403 -3.633 1.00 94.75 196 LEU A CA 1
ATOM 1478 C C . LEU A 1 196 ? -2.051 -8.611 -4.157 1.00 94.75 196 LEU A C 1
ATOM 1480 O O . LEU A 1 196 ? -2.517 -9.751 -4.071 1.00 94.75 196 LEU A O 1
ATOM 1484 N N . ARG A 1 197 ? -0.840 -8.383 -4.679 1.00 91.94 197 ARG A N 1
ATOM 1485 C CA . ARG A 1 197 ? 0.014 -9.472 -5.181 1.00 91.94 197 ARG A CA 1
ATOM 1486 C C . ARG A 1 197 ? 0.456 -10.386 -4.026 1.00 91.94 197 ARG A C 1
ATOM 1488 O O . ARG A 1 197 ? 0.651 -9.896 -2.913 1.00 91.94 197 ARG A O 1
ATOM 1495 N N . PRO A 1 198 ? 0.701 -11.690 -4.261 1.00 94.94 198 PRO A N 1
ATOM 1496 C CA . PRO A 1 198 ? 1.118 -12.614 -3.201 1.00 94.94 198 PRO A CA 1
ATOM 1497 C C . PRO A 1 198 ? 2.376 -12.173 -2.435 1.00 94.94 198 PRO A C 1
ATOM 1499 O O . PRO A 1 198 ? 2.424 -12.289 -1.212 1.00 94.94 198 PRO A O 1
ATOM 1502 N N . LEU A 1 199 ? 3.374 -11.620 -3.136 1.00 91.94 199 LEU A N 1
ATOM 1503 C CA . LEU A 1 199 ? 4.600 -11.111 -2.508 1.00 91.94 199 LEU A CA 1
ATOM 1504 C C . LEU A 1 199 ? 4.334 -9.886 -1.622 1.00 91.94 199 LEU A C 1
ATOM 1506 O O . LEU A 1 199 ? 4.839 -9.821 -0.503 1.00 91.94 199 LEU A O 1
ATOM 1510 N N . ASP A 1 200 ? 3.502 -8.955 -2.090 1.00 94.81 200 ASP A N 1
ATOM 1511 C CA . ASP A 1 200 ? 3.125 -7.768 -1.320 1.00 94.81 200 ASP A CA 1
ATOM 1512 C C . ASP A 1 200 ? 2.309 -8.152 -0.084 1.00 94.81 200 ASP A C 1
ATOM 1514 O O . ASP A 1 200 ? 2.531 -7.627 1.006 1.00 94.81 200 ASP A O 1
ATOM 1518 N N . ARG A 1 201 ? 1.409 -9.132 -0.222 1.00 96.06 201 ARG A N 1
ATOM 1519 C CA . ARG A 1 201 ? 0.655 -9.696 0.899 1.00 96.06 201 ARG A CA 1
ATOM 1520 C C . ARG A 1 201 ? 1.576 -10.246 1.979 1.00 96.06 201 ARG A C 1
ATOM 1522 O O . ARG A 1 201 ? 1.412 -9.887 3.141 1.00 96.06 201 ARG A O 1
ATOM 1529 N N . LEU A 1 202 ? 2.555 -11.067 1.600 1.00 95.56 202 LEU A N 1
ATOM 1530 C CA . LEU A 1 202 ? 3.526 -11.624 2.542 1.00 95.56 202 LEU A CA 1
ATOM 1531 C C . LEU A 1 202 ? 4.338 -10.520 3.238 1.00 95.56 202 LEU A C 1
ATOM 1533 O O . LEU A 1 202 ? 4.642 -10.619 4.428 1.00 95.56 202 LEU A O 1
ATOM 1537 N N . ALA A 1 203 ? 4.683 -9.454 2.514 1.00 94.69 203 ALA A N 1
ATOM 1538 C CA . ALA A 1 203 ? 5.375 -8.308 3.088 1.00 94.69 203 ALA A CA 1
ATOM 1539 C C . ALA A 1 203 ? 4.508 -7.579 4.130 1.00 94.69 203 ALA A C 1
ATOM 1541 O O . ALA A 1 203 ? 4.968 -7.330 5.248 1.00 94.69 203 ALA A O 1
ATOM 1542 N N . LEU A 1 204 ? 3.232 -7.323 3.817 1.00 95.88 204 LEU A N 1
ATOM 1543 C CA . LEU A 1 204 ? 2.284 -6.737 4.767 1.00 95.88 204 LEU A CA 1
ATOM 1544 C C . LEU A 1 204 ? 2.059 -7.636 5.988 1.00 95.88 204 LEU A C 1
ATOM 1546 O O . LEU A 1 204 ? 2.054 -7.139 7.111 1.00 95.88 204 LEU A O 1
ATOM 1550 N N . GLU A 1 205 ? 1.937 -8.952 5.802 1.00 94.88 205 GLU A N 1
ATOM 1551 C CA . GLU A 1 205 ? 1.816 -9.922 6.900 1.00 94.88 205 GLU A CA 1
ATOM 1552 C C . GLU A 1 205 ? 3.004 -9.830 7.864 1.00 94.88 205 GLU A C 1
ATOM 1554 O O . GLU A 1 205 ? 2.809 -9.780 9.078 1.00 94.88 205 GLU A O 1
ATOM 1559 N N . ARG A 1 206 ? 4.233 -9.719 7.344 1.00 94.75 206 ARG A N 1
ATOM 1560 C CA . ARG A 1 206 ? 5.445 -9.560 8.167 1.00 94.75 206 ARG A CA 1
ATOM 1561 C C . ARG A 1 206 ? 5.465 -8.243 8.937 1.00 94.75 206 ARG A C 1
ATOM 1563 O O . ARG A 1 206 ? 5.835 -8.242 10.110 1.00 94.75 206 ARG A O 1
ATOM 1570 N N . ILE A 1 207 ? 5.067 -7.135 8.308 1.00 94.81 207 ILE A N 1
ATOM 1571 C CA . ILE A 1 207 ? 4.969 -5.833 8.988 1.00 94.81 207 ILE A CA 1
ATOM 1572 C C . ILE A 1 207 ? 3.944 -5.913 10.121 1.00 94.81 207 ILE A C 1
ATOM 1574 O O . ILE A 1 207 ? 4.226 -5.502 11.247 1.00 94.81 207 ILE A O 1
ATOM 1578 N N . LEU A 1 208 ? 2.767 -6.475 9.842 1.00 93.31 208 LEU A N 1
ATOM 1579 C CA . LEU A 1 208 ? 1.689 -6.590 10.819 1.00 93.31 208 LEU A CA 1
ATOM 1580 C C . LEU A 1 208 ? 2.060 -7.534 11.965 1.00 93.31 208 LEU A C 1
ATOM 1582 O O . LEU A 1 208 ? 1.813 -7.196 13.118 1.00 93.31 208 LEU A O 1
ATOM 1586 N N . ALA A 1 209 ? 2.716 -8.659 11.684 1.00 90.12 209 ALA A N 1
ATOM 1587 C CA . ALA A 1 209 ? 3.187 -9.590 12.708 1.00 90.12 209 ALA A CA 1
ATOM 1588 C C . ALA A 1 209 ? 4.208 -8.956 13.668 1.00 90.12 209 ALA A C 1
ATOM 1590 O O . ALA A 1 209 ? 4.211 -9.279 14.849 1.00 90.12 209 ALA A O 1
ATOM 1591 N N . ARG A 1 210 ? 5.051 -8.031 13.185 1.00 90.44 210 ARG A N 1
ATOM 1592 C CA . ARG A 1 210 ? 6.005 -7.288 14.031 1.00 90.44 210 ARG A CA 1
ATOM 1593 C C . ARG A 1 210 ? 5.337 -6.217 14.889 1.00 90.44 210 ARG A C 1
ATOM 1595 O O . ARG A 1 210 ? 5.845 -5.893 15.956 1.00 90.44 210 ARG A O 1
ATOM 1602 N N . ARG A 1 211 ? 4.231 -5.643 14.409 1.00 86.44 211 ARG A N 1
ATOM 1603 C CA . ARG A 1 211 ? 3.495 -4.579 15.112 1.00 86.44 211 ARG A CA 1
ATOM 1604 C C . ARG A 1 211 ? 2.457 -5.110 16.087 1.00 86.44 211 ARG A C 1
ATOM 1606 O O . ARG A 1 211 ? 2.095 -4.413 17.030 1.00 86.44 211 ARG A O 1
ATOM 1613 N N . MET A 1 212 ? 1.940 -6.308 15.847 1.00 81.69 212 MET A N 1
ATOM 1614 C CA . MET A 1 212 ? 0.938 -6.898 16.715 1.00 81.69 212 MET A CA 1
ATOM 1615 C C . MET A 1 212 ? 1.582 -7.593 17.912 1.00 81.69 212 MET A C 1
ATOM 1617 O O . MET A 1 212 ? 2.535 -8.355 17.742 1.00 81.69 212 MET A O 1
ATOM 1621 N N . PRO A 1 213 ? 1.031 -7.410 19.124 1.00 71.75 213 PRO A N 1
ATOM 1622 C CA . PRO A 1 213 ? 1.380 -8.258 20.250 1.00 71.75 213 PRO A CA 1
ATOM 1623 C C . PRO A 1 213 ? 1.149 -9.726 19.878 1.00 71.75 213 PRO A C 1
ATOM 1625 O O . PRO A 1 213 ? 0.121 -10.059 19.289 1.00 71.75 213 PRO A O 1
ATOM 1628 N N . ALA A 1 214 ? 2.044 -10.627 20.288 1.00 66.75 214 ALA A N 1
ATOM 1629 C CA . ALA A 1 214 ? 1.888 -12.070 20.056 1.00 66.75 214 ALA A CA 1
ATOM 1630 C C . ALA A 1 214 ? 0.594 -12.664 20.670 1.00 66.75 214 ALA A C 1
ATOM 1632 O O . ALA A 1 214 ? 0.222 -13.800 20.375 1.00 66.75 214 ALA A O 1
ATOM 1633 N N . SER A 1 215 ? -0.093 -11.909 21.534 1.00 60.59 215 SER A N 1
ATOM 1634 C CA . SER A 1 215 ? -1.393 -12.249 22.118 1.00 60.59 215 SER A CA 1
ATOM 1635 C C . SER A 1 215 ? -2.595 -11.926 21.217 1.00 60.59 215 SER A C 1
ATOM 1637 O O . SER A 1 215 ? -3.687 -12.443 21.470 1.00 60.59 215 SER A O 1
ATOM 1639 N N . PHE A 1 216 ? -2.432 -11.113 20.167 1.00 58.44 216 PHE A N 1
ATOM 1640 C CA . PHE A 1 216 ? -3.536 -10.671 19.315 1.00 58.44 216 PHE A CA 1
ATOM 1641 C C . PHE A 1 216 ? -4.108 -11.849 18.507 1.00 58.44 216 PHE A C 1
ATOM 1643 O O . PHE A 1 216 ? -3.391 -12.530 17.781 1.00 58.44 216 PHE A O 1
ATOM 1650 N N . GLY A 1 217 ? -5.415 -12.105 18.633 1.00 56.78 217 GLY A N 1
ATOM 1651 C CA . GLY A 1 217 ? -6.112 -13.160 17.877 1.00 56.78 217 GLY A CA 1
ATOM 1652 C C . GLY A 1 217 ? -6.320 -14.487 18.613 1.00 56.78 217 GLY A C 1
ATOM 1653 O O . GLY A 1 217 ? -7.046 -15.339 18.106 1.00 56.78 217 GLY A O 1
ATOM 1654 N N . ARG A 1 218 ? -5.802 -14.663 19.837 1.00 59.44 218 ARG A N 1
ATOM 1655 C CA . ARG A 1 218 ? -6.278 -15.765 20.689 1.00 59.44 218 ARG A CA 1
ATOM 1656 C C . ARG A 1 218 ? -7.738 -15.495 21.093 1.00 59.44 218 ARG A C 1
ATOM 1658 O O . ARG A 1 218 ? -8.110 -14.346 21.378 1.00 59.44 218 ARG A O 1
ATOM 1665 N N . ALA A 1 219 ? -8.577 -16.538 21.063 1.00 55.59 219 ALA A N 1
ATOM 1666 C CA . ALA A 1 219 ? -9.881 -16.523 21.729 1.00 55.59 219 ALA A CA 1
ATOM 1667 C C . ALA A 1 219 ? -9.660 -16.067 23.176 1.00 55.59 219 ALA A C 1
ATOM 1669 O O . ALA A 1 219 ? -8.616 -16.421 23.722 1.00 55.59 219 ALA A O 1
ATOM 1670 N N . PHE A 1 220 ? -10.565 -15.219 23.695 1.00 51.06 220 PHE A N 1
ATOM 1671 C CA . PHE A 1 220 ? -10.601 -14.654 25.057 1.00 51.06 220 PHE A CA 1
ATOM 1672 C C . PHE A 1 220 ? -9.407 -15.073 25.926 1.00 51.06 220 PHE A C 1
ATOM 1674 O O . PHE A 1 220 ? -9.350 -16.258 26.262 1.00 51.06 220 PHE A O 1
ATOM 1681 N N . PRO A 1 221 ? -8.457 -14.179 26.282 1.00 52.84 221 PRO A N 1
ATOM 1682 C CA . PRO A 1 221 ? -7.294 -14.568 27.063 1.00 52.84 221 PRO A CA 1
ATOM 1683 C C . PRO A 1 221 ? -7.769 -15.363 28.274 1.00 52.84 221 PRO A C 1
ATOM 1685 O O . PRO A 1 221 ? -8.430 -14.824 29.160 1.00 52.84 221 PRO A O 1
ATOM 1688 N N . SER A 1 222 ? -7.466 -16.661 28.299 1.00 53.25 222 SER A N 1
ATOM 1689 C CA . SER A 1 222 ? -7.773 -17.527 29.428 1.00 53.25 222 SER A CA 1
ATOM 1690 C C . SER A 1 222 ? -6.762 -17.206 30.523 1.00 53.25 222 SER A C 1
ATOM 1692 O O . SER A 1 222 ? -5.851 -17.986 30.813 1.00 53.25 222 SER A O 1
ATOM 1694 N N . ARG A 1 223 ? -6.835 -15.992 31.074 1.00 53.53 223 ARG A N 1
ATOM 1695 C CA . ARG A 1 223 ? -6.074 -15.655 32.264 1.00 53.53 223 ARG A CA 1
ATOM 1696 C C . ARG A 1 223 ? -6.698 -16.446 33.395 1.00 53.53 223 ARG A C 1
ATOM 1698 O O . ARG A 1 223 ? -7.805 -16.155 33.833 1.00 53.53 223 ARG A O 1
ATOM 1705 N N . LYS A 1 224 ? -5.974 -17.467 33.851 1.00 52.34 224 LYS A N 1
ATOM 1706 C CA . LYS A 1 224 ? -6.241 -18.070 35.151 1.00 52.34 224 LYS A CA 1
ATOM 1707 C C . LYS A 1 224 ? -6.154 -16.940 36.174 1.00 52.34 224 LYS A C 1
ATOM 1709 O O . LYS A 1 224 ? -5.108 -16.294 36.278 1.00 52.34 224 LYS A O 1
ATOM 1714 N N . LEU A 1 225 ? -7.267 -16.657 36.847 1.00 48.47 225 LEU A N 1
ATOM 1715 C CA . LEU A 1 225 ? -7.303 -15.735 37.975 1.00 48.47 225 LEU A CA 1
ATOM 1716 C C . LEU A 1 225 ? -6.197 -16.159 38.942 1.00 48.47 225 LEU A C 1
ATOM 1718 O O . LEU A 1 225 ? -6.114 -17.319 39.344 1.00 48.47 225 LEU A O 1
ATOM 1722 N N . LYS A 1 226 ? -5.306 -15.224 39.276 1.00 50.50 226 LYS A N 1
ATOM 1723 C CA . LYS A 1 226 ? -4.156 -15.491 40.152 1.00 50.50 226 LYS A CA 1
ATOM 1724 C C . LYS A 1 226 ? -4.593 -15.918 41.566 1.00 50.50 226 LYS A C 1
ATOM 1726 O O . LYS A 1 226 ? -3.772 -16.411 42.324 1.00 50.50 226 LYS A O 1
ATOM 1731 N N . THR A 1 227 ? -5.879 -15.761 41.882 1.00 50.22 227 THR A N 1
ATOM 1732 C CA . THR A 1 227 ? -6.540 -16.181 43.120 1.00 50.22 227 THR A CA 1
ATOM 1733 C C . THR A 1 227 ? -6.937 -17.661 43.164 1.00 50.22 227 THR A C 1
ATOM 1735 O O . THR A 1 227 ? -7.271 -18.132 44.241 1.00 50.22 227 THR A O 1
ATOM 1738 N N . ASP A 1 228 ? -6.853 -18.418 42.061 1.00 46.72 228 ASP A N 1
ATOM 1739 C CA . ASP A 1 228 ? -7.072 -19.882 42.067 1.00 46.72 228 ASP A CA 1
ATOM 1740 C C . ASP A 1 228 ? -5.780 -20.685 42.320 1.00 46.72 228 ASP A C 1
ATOM 1742 O O . ASP A 1 228 ? -5.759 -21.917 42.240 1.00 46.72 228 ASP A O 1
ATOM 1746 N N . VAL A 1 229 ? -4.670 -20.011 42.638 1.00 47.19 229 VAL A N 1
ATOM 1747 C CA . VAL A 1 229 ? -3.475 -20.692 43.140 1.00 47.19 229 VAL A CA 1
ATOM 1748 C C . VAL A 1 229 ? -3.725 -21.000 44.609 1.00 47.19 229 VAL A C 1
ATOM 1750 O O . VAL A 1 229 ? -3.453 -20.173 45.472 1.00 47.19 229 VAL A O 1
ATOM 1753 N N . GLY A 1 230 ? -4.261 -22.192 44.884 1.00 49.28 230 GLY A N 1
ATOM 1754 C CA . GLY A 1 230 ? -4.254 -22.762 46.226 1.00 49.28 230 GLY A CA 1
ATOM 1755 C C . GLY A 1 230 ? -2.845 -22.645 46.802 1.00 49.28 230 GLY A C 1
ATOM 1756 O O . GLY A 1 230 ? -1.909 -23.274 46.302 1.00 49.28 230 GLY A O 1
ATOM 1757 N N . GLU A 1 231 ? -2.699 -21.778 47.800 1.00 43.41 231 GLU A N 1
ATOM 1758 C CA . GLU A 1 231 ? -1.458 -21.522 48.515 1.00 43.41 231 GLU A CA 1
ATOM 1759 C C . GLU A 1 231 ? -0.971 -22.826 49.154 1.00 43.41 231 GLU A C 1
ATOM 1761 O O . GLU A 1 231 ? -1.370 -23.211 50.250 1.00 43.41 231 GLU A O 1
ATOM 1766 N N . ARG A 1 232 ? -0.072 -23.528 48.463 1.00 51.00 232 ARG A N 1
ATOM 1767 C CA . ARG A 1 232 ? 0.960 -24.300 49.147 1.00 51.00 232 ARG A CA 1
ATOM 1768 C C . ARG A 1 232 ? 2.143 -23.357 49.348 1.00 51.00 232 ARG A C 1
ATOM 1770 O O . ARG A 1 232 ? 2.640 -22.837 48.347 1.00 51.00 232 ARG A O 1
ATOM 1777 N N . PRO A 1 233 ? 2.603 -23.132 50.591 1.00 54.16 233 PRO A N 1
ATOM 1778 C CA . PRO A 1 233 ? 3.772 -22.307 50.857 1.00 54.16 233 PRO A CA 1
ATOM 1779 C C . PRO A 1 233 ? 5.001 -22.985 50.243 1.00 54.16 233 PRO A C 1
ATOM 1781 O O . PRO A 1 233 ? 5.554 -23.941 50.783 1.00 54.16 233 PRO A O 1
ATOM 1784 N N . GLY A 1 234 ? 5.371 -22.531 49.048 1.00 52.03 234 GLY A N 1
ATOM 1785 C CA . GLY A 1 234 ? 6.596 -22.918 48.367 1.00 52.03 234 GLY A CA 1
ATOM 1786 C C . GLY A 1 234 ? 7.780 -22.175 48.972 1.00 52.03 234 GLY A C 1
ATOM 1787 O O . GLY A 1 234 ? 7.706 -20.971 49.208 1.00 52.03 234 GLY A O 1
ATOM 1788 N N . ALA A 1 235 ? 8.850 -22.922 49.234 1.00 56.31 235 ALA A N 1
ATOM 1789 C CA . ALA A 1 235 ? 10.094 -22.462 49.835 1.00 56.31 235 ALA A CA 1
ATOM 1790 C C . ALA A 1 235 ? 10.685 -21.210 49.143 1.00 56.31 235 ALA A C 1
ATOM 1792 O O . ALA A 1 235 ? 10.517 -21.035 47.933 1.00 56.31 235 ALA A O 1
ATOM 1793 N N . PRO A 1 236 ? 11.405 -20.356 49.895 1.00 58.00 236 PRO A N 1
ATOM 1794 C CA . PRO A 1 236 ? 11.958 -19.104 49.390 1.00 58.00 236 PRO A CA 1
ATOM 1795 C C . PRO A 1 236 ? 12.935 -19.342 48.233 1.00 58.00 236 PRO A C 1
ATOM 1797 O O . PRO A 1 236 ? 13.940 -20.037 48.372 1.00 58.00 236 PRO A O 1
ATOM 1800 N N . THR A 1 237 ? 12.648 -18.733 47.083 1.00 52.97 237 THR A N 1
ATOM 1801 C CA . THR A 1 237 ? 13.577 -18.666 45.949 1.00 52.97 237 THR A CA 1
ATOM 1802 C C . THR A 1 237 ? 14.790 -17.788 46.285 1.00 52.97 237 THR A C 1
ATOM 1804 O O . THR A 1 237 ? 14.610 -16.711 46.859 1.00 52.97 237 THR A O 1
ATOM 1807 N N . PRO A 1 238 ? 16.011 -18.200 45.897 1.00 56.84 238 PRO A N 1
ATOM 1808 C CA . PRO A 1 238 ? 17.230 -17.442 46.147 1.00 56.84 238 PRO A CA 1
ATOM 1809 C C . PRO A 1 238 ? 17.255 -16.121 45.369 1.00 56.84 238 PRO A C 1
ATOM 1811 O O . PRO A 1 238 ? 16.828 -16.031 44.215 1.00 56.84 238 PRO A O 1
ATOM 1814 N N . VAL A 1 239 ? 17.770 -15.098 46.047 1.00 48.25 239 VAL A N 1
ATOM 1815 C CA . VAL A 1 239 ? 17.937 -13.722 45.575 1.00 48.25 239 VAL A CA 1
ATOM 1816 C C . VAL A 1 239 ? 18.833 -13.705 44.336 1.00 48.25 239 VAL A C 1
ATOM 1818 O O . VAL A 1 239 ? 19.971 -14.164 44.372 1.00 48.25 239 VAL A O 1
ATOM 1821 N N . LYS A 1 240 ? 18.305 -13.179 43.227 1.00 51.28 240 LYS A N 1
ATOM 1822 C CA . LYS A 1 240 ? 19.036 -13.008 41.969 1.00 51.28 240 LYS A CA 1
ATOM 1823 C C . LYS A 1 240 ? 19.889 -11.739 42.060 1.00 51.28 240 LYS A C 1
ATOM 1825 O O . LYS A 1 240 ? 19.345 -10.651 42.235 1.00 51.28 240 LYS A O 1
ATOM 1830 N N . GLU A 1 241 ? 21.206 -11.909 41.966 1.00 50.53 241 GLU A N 1
ATOM 1831 C CA . GLU A 1 241 ? 22.211 -10.840 41.970 1.00 50.53 241 GLU A CA 1
ATOM 1832 C C . GLU A 1 241 ? 21.926 -9.749 40.932 1.00 50.53 241 GLU A C 1
ATOM 1834 O O . GLU A 1 241 ? 21.501 -10.013 39.802 1.00 50.53 241 GLU A O 1
ATOM 1839 N N . ALA A 1 242 ? 22.172 -8.507 41.350 1.00 57.72 242 ALA A N 1
ATOM 1840 C CA . ALA A 1 242 ? 21.955 -7.307 40.563 1.00 57.72 242 ALA A CA 1
ATOM 1841 C C . ALA A 1 242 ? 22.910 -7.243 39.351 1.00 57.72 242 ALA A C 1
ATOM 1843 O O . ALA A 1 242 ? 24.105 -7.518 39.491 1.00 57.72 242 ALA A O 1
ATOM 1844 N N . PRO A 1 243 ? 22.421 -6.849 38.162 1.00 59.44 243 PRO A N 1
ATOM 1845 C CA . PRO A 1 243 ? 23.256 -6.712 36.978 1.00 59.44 243 PRO A CA 1
ATOM 1846 C C . PRO A 1 243 ? 24.225 -5.528 37.119 1.00 59.44 243 PRO A C 1
ATOM 1848 O O . PRO A 1 243 ? 23.832 -4.423 37.498 1.00 59.44 243 PRO A O 1
ATOM 1851 N N . ARG A 1 244 ? 25.500 -5.771 36.787 1.00 57.09 244 ARG A N 1
ATOM 1852 C CA . ARG A 1 244 ? 26.552 -4.749 36.682 1.00 57.09 244 ARG A CA 1
ATOM 1853 C C . ARG A 1 244 ? 26.200 -3.713 35.612 1.00 57.09 244 ARG A C 1
ATOM 1855 O O . ARG A 1 244 ? 25.723 -4.064 34.534 1.00 57.09 244 ARG A O 1
ATOM 1862 N N . ALA A 1 245 ? 26.470 -2.450 35.933 1.00 55.28 245 ALA A N 1
ATOM 1863 C CA . ALA A 1 245 ? 26.247 -1.305 35.059 1.00 55.28 245 ALA A CA 1
ATOM 1864 C C . ALA A 1 245 ? 27.051 -1.422 33.746 1.00 55.28 245 ALA A C 1
ATOM 1866 O O . ALA A 1 245 ? 28.204 -1.860 33.789 1.00 55.28 245 ALA A O 1
ATOM 1867 N N . PRO A 1 246 ? 26.463 -1.042 32.596 1.00 59.91 246 PRO A N 1
ATOM 1868 C CA . PRO A 1 246 ? 27.132 -1.104 31.305 1.00 59.91 246 PRO A CA 1
ATOM 1869 C C . PRO A 1 246 ? 28.235 -0.046 31.182 1.00 59.91 246 PRO A C 1
ATOM 1871 O O . PRO A 1 246 ? 28.100 1.094 31.624 1.00 59.91 246 PRO A O 1
ATOM 1874 N N . GLU A 1 247 ? 29.325 -0.477 30.559 1.00 56.91 247 GLU A N 1
ATOM 1875 C CA . GLU A 1 247 ? 30.527 0.285 30.247 1.00 56.91 247 GLU A CA 1
ATOM 1876 C C . GLU A 1 247 ? 30.225 1.384 29.213 1.00 56.91 247 GLU A C 1
ATOM 1878 O O . GLU A 1 247 ? 29.516 1.168 28.228 1.00 56.91 247 GLU A O 1
ATOM 1883 N N . VAL A 1 248 ? 30.730 2.589 29.477 1.00 60.62 248 VAL A N 1
ATOM 1884 C CA . VAL A 1 248 ? 30.482 3.804 28.692 1.00 60.62 248 VAL A CA 1
ATOM 1885 C C . VAL A 1 248 ? 31.181 3.691 27.334 1.00 60.62 248 VAL A C 1
ATOM 1887 O O . VAL A 1 248 ? 32.404 3.778 27.246 1.00 60.62 248 VAL A O 1
ATOM 1890 N N . VAL A 1 249 ? 30.400 3.510 26.268 1.00 57.00 249 VAL A N 1
ATOM 1891 C CA . VAL A 1 249 ? 30.884 3.510 24.879 1.00 57.00 249 VAL A CA 1
ATOM 1892 C C . VAL A 1 249 ? 31.207 4.946 24.458 1.00 57.00 249 VAL A C 1
ATOM 1894 O O . VAL A 1 249 ? 30.369 5.840 24.575 1.00 57.00 249 VAL A O 1
ATOM 1897 N N . GLN A 1 250 ? 32.436 5.166 23.983 1.00 64.31 250 GLN A N 1
ATOM 1898 C CA . GLN A 1 250 ? 32.904 6.460 23.483 1.00 64.31 250 GLN A CA 1
ATOM 1899 C C . GLN A 1 250 ? 32.103 6.915 22.245 1.00 64.31 250 GLN A C 1
ATOM 1901 O O . GLN A 1 250 ? 31.754 6.084 21.403 1.00 64.31 250 GLN A O 1
ATOM 1906 N N . PRO A 1 251 ? 31.823 8.224 22.105 1.00 56.53 251 PRO A N 1
ATOM 1907 C CA . PRO A 1 251 ? 31.059 8.760 20.983 1.00 56.53 251 PRO A CA 1
ATOM 1908 C C . PRO A 1 251 ? 31.835 8.646 19.661 1.00 56.53 251 PRO A C 1
ATOM 1910 O O . PRO A 1 251 ? 32.982 9.083 19.561 1.00 56.53 251 PRO A O 1
ATOM 1913 N N . LEU A 1 252 ? 31.186 8.062 18.646 1.00 53.25 252 LEU A N 1
ATOM 1914 C CA . LEU A 1 252 ? 31.690 7.997 17.272 1.00 53.25 252 LEU A CA 1
ATOM 1915 C C . LEU A 1 252 ? 31.850 9.407 16.679 1.00 53.25 252 LEU A C 1
ATOM 1917 O O . LEU A 1 252 ? 31.007 10.281 16.885 1.00 53.25 252 LEU A O 1
ATOM 1921 N N . ALA A 1 253 ? 32.929 9.591 15.917 1.00 63.12 253 ALA A N 1
ATOM 1922 C CA . ALA A 1 253 ? 33.234 10.811 15.178 1.00 63.12 253 ALA A CA 1
ATOM 1923 C C . ALA A 1 253 ? 32.122 11.173 14.166 1.00 63.12 253 ALA A C 1
ATOM 1925 O O . ALA A 1 253 ? 31.484 10.271 13.619 1.00 63.12 253 ALA A O 1
ATOM 1926 N N . PRO A 1 254 ? 31.896 12.474 13.899 1.00 57.78 254 PRO A N 1
ATOM 1927 C CA . PRO A 1 254 ? 30.852 12.933 12.988 1.00 57.78 254 PRO A CA 1
ATOM 1928 C C . PRO A 1 254 ? 31.111 12.454 11.555 1.00 57.78 254 PRO A C 1
ATOM 1930 O O . PRO A 1 254 ? 32.201 12.644 11.012 1.00 57.78 254 PRO A O 1
ATOM 1933 N N . GLU A 1 255 ? 30.090 11.845 10.950 1.00 50.09 255 GLU A N 1
ATOM 1934 C CA . GLU A 1 255 ? 30.093 11.478 9.535 1.00 50.09 255 GLU A CA 1
ATOM 1935 C C . GLU A 1 255 ? 30.238 12.729 8.647 1.00 50.09 255 GLU A C 1
ATOM 1937 O O . GLU A 1 255 ? 29.661 13.781 8.952 1.00 50.09 255 GLU A O 1
ATOM 1942 N N . PRO A 1 256 ? 31.006 12.643 7.546 1.00 60.47 256 PRO A N 1
ATOM 1943 C CA . PRO A 1 256 ? 31.141 13.739 6.598 1.00 60.47 256 PRO A CA 1
ATOM 1944 C C . PRO A 1 256 ? 29.783 14.067 5.946 1.00 60.47 256 PRO A C 1
ATOM 1946 O O . PRO A 1 256 ? 28.987 13.161 5.695 1.00 60.47 256 PRO A O 1
ATOM 1949 N N . PRO A 1 257 ? 29.508 15.345 5.630 1.00 54.62 257 PRO A N 1
ATOM 1950 C CA . PRO A 1 257 ? 28.265 15.767 4.991 1.00 54.62 257 PRO A CA 1
ATOM 1951 C C . PRO A 1 257 ? 28.215 15.263 3.540 1.00 54.62 257 PRO A C 1
ATOM 1953 O O . PRO A 1 257 ? 28.697 15.922 2.622 1.00 54.62 257 PRO A O 1
ATOM 1956 N N . GLY A 1 258 ? 27.664 14.066 3.337 1.00 54.31 258 GLY A N 1
ATOM 1957 C CA . GLY A 1 258 ? 27.502 13.433 2.030 1.00 54.31 258 GLY A CA 1
ATOM 1958 C C . GLY A 1 258 ? 26.041 13.375 1.576 1.00 54.31 258 GLY A C 1
ATOM 1959 O O . GLY A 1 258 ? 25.250 12.621 2.128 1.00 54.31 258 GLY A O 1
ATOM 1960 N N . GLU A 1 259 ? 25.715 14.144 0.532 1.00 51.19 259 GLU A N 1
ATOM 1961 C CA . GLU A 1 259 ? 24.675 13.850 -0.479 1.00 51.19 259 GLU A CA 1
ATOM 1962 C C . GLU A 1 259 ? 23.153 13.792 -0.134 1.00 51.19 259 GLU A C 1
ATOM 1964 O O . GLU A 1 259 ? 22.405 13.201 -0.917 1.00 51.19 259 GLU A O 1
ATOM 1969 N N . PRO A 1 260 ? 22.582 14.431 0.910 1.00 54.00 260 PRO A N 1
ATOM 1970 C CA . PRO A 1 260 ? 21.123 14.392 1.109 1.00 54.00 260 PRO A CA 1
ATOM 1971 C C . PRO A 1 260 ? 20.329 15.273 0.120 1.00 54.00 260 PRO A C 1
ATOM 1973 O O . PRO A 1 260 ? 19.148 15.021 -0.127 1.00 54.00 260 PRO A O 1
ATOM 1976 N N . GLU A 1 261 ? 20.950 16.296 -0.476 1.00 47.84 261 GLU A N 1
ATOM 1977 C CA . GLU A 1 261 ? 20.234 17.313 -1.263 1.00 47.84 261 GLU A CA 1
ATOM 1978 C C . GLU A 1 261 ? 19.724 16.802 -2.621 1.00 47.84 261 GLU A C 1
ATOM 1980 O O . GLU A 1 261 ? 18.600 17.114 -3.013 1.00 47.84 261 GLU A O 1
ATOM 1985 N N . ARG A 1 262 ? 20.477 15.931 -3.309 1.00 50.00 262 ARG A N 1
ATOM 1986 C CA . ARG A 1 262 ? 20.043 15.370 -4.605 1.00 50.00 262 ARG A CA 1
ATOM 1987 C C . ARG A 1 262 ? 18.940 14.317 -4.462 1.00 50.00 262 ARG A C 1
ATOM 1989 O O . ARG A 1 262 ? 18.060 14.232 -5.316 1.00 50.00 262 ARG A O 1
ATOM 1996 N N . ALA A 1 263 ? 18.926 13.561 -3.362 1.00 50.09 263 ALA A N 1
ATOM 1997 C CA . ALA A 1 263 ? 17.841 12.622 -3.065 1.00 50.09 263 ALA A CA 1
ATOM 1998 C C . ALA A 1 263 ? 16.516 13.347 -2.747 1.00 50.09 263 ALA A C 1
ATOM 2000 O O . ALA A 1 263 ? 15.441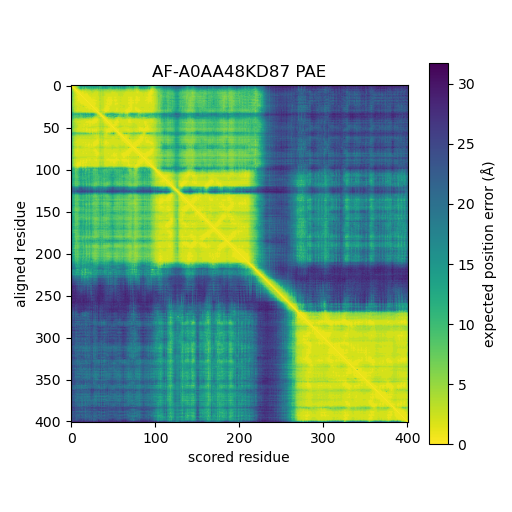 12.847 -3.083 1.00 50.09 263 ALA A O 1
ATOM 2001 N N . ALA A 1 264 ? 16.588 14.540 -2.144 1.00 49.09 264 ALA A N 1
ATOM 2002 C CA . ALA A 1 264 ? 15.425 15.373 -1.842 1.00 49.09 264 ALA A CA 1
ATOM 2003 C C . ALA A 1 264 ? 14.815 16.042 -3.090 1.00 49.09 264 ALA A C 1
ATOM 2005 O O . ALA A 1 264 ? 13.613 16.307 -3.121 1.00 49.09 264 ALA A O 1
ATOM 2006 N N . GLU A 1 265 ? 15.605 16.283 -4.138 1.00 42.22 265 GLU A N 1
ATOM 2007 C CA . GLU A 1 265 ? 15.117 16.887 -5.383 1.00 42.22 265 GLU A CA 1
ATOM 2008 C C . GLU A 1 265 ? 14.416 15.872 -6.304 1.00 42.22 265 GLU A C 1
ATOM 2010 O O . GLU A 1 265 ? 13.368 16.182 -6.874 1.00 42.22 265 GLU A O 1
ATOM 2015 N N . ALA A 1 266 ? 14.868 14.611 -6.323 1.00 48.94 266 ALA A N 1
ATOM 2016 C CA . ALA A 1 266 ? 14.172 13.502 -6.995 1.00 48.94 266 ALA A CA 1
ATOM 2017 C C . ALA A 1 266 ? 12.754 13.226 -6.430 1.00 48.94 266 ALA A C 1
ATOM 2019 O O . ALA A 1 266 ? 11.914 12.602 -7.083 1.00 48.94 266 ALA A O 1
ATOM 2020 N N . LEU A 1 267 ? 12.447 13.729 -5.228 1.00 48.09 267 LEU A N 1
ATOM 2021 C CA . LEU A 1 267 ? 11.118 13.678 -4.602 1.00 48.09 267 LEU A CA 1
ATOM 2022 C C . LEU A 1 267 ? 10.137 14.749 -5.122 1.00 48.09 267 LEU A C 1
ATOM 2024 O O . LEU A 1 267 ? 8.973 14.729 -4.722 1.00 48.09 267 LEU A O 1
ATOM 2028 N N . ARG A 1 268 ? 10.561 15.665 -6.009 1.00 46.31 268 ARG A N 1
ATOM 2029 C CA . ARG A 1 268 ? 9.705 16.736 -6.560 1.00 46.31 268 ARG A CA 1
ATOM 2030 C C . ARG A 1 268 ? 8.952 16.371 -7.837 1.00 46.31 268 ARG A C 1
ATOM 2032 O O . ARG A 1 268 ? 8.078 17.134 -8.250 1.00 46.31 268 ARG A O 1
ATOM 2039 N N . LEU A 1 269 ? 9.244 15.231 -8.466 1.00 53.97 269 LEU A N 1
ATOM 2040 C CA . LEU A 1 269 ? 8.437 14.771 -9.596 1.00 53.97 269 LEU A CA 1
ATOM 2041 C C . LEU A 1 269 ? 6.991 14.542 -9.122 1.00 53.97 269 LEU A C 1
ATOM 2043 O O . LEU A 1 269 ? 6.797 13.871 -8.102 1.00 53.97 269 LEU A O 1
ATOM 2047 N N . PRO A 1 270 ? 5.968 15.053 -9.841 1.00 66.88 270 PRO A N 1
ATOM 2048 C CA . PRO A 1 270 ? 4.573 14.766 -9.541 1.00 66.88 270 PRO A CA 1
ATOM 2049 C C . PRO A 1 270 ? 4.411 13.264 -9.342 1.00 66.88 270 PRO A C 1
ATOM 2051 O O . PRO A 1 270 ? 4.752 12.477 -10.223 1.00 66.88 270 PRO A O 1
ATOM 2054 N N . ALA A 1 271 ? 3.934 12.850 -8.174 1.00 59.03 271 ALA A N 1
ATOM 2055 C CA . ALA A 1 271 ? 4.053 11.465 -7.732 1.00 59.03 271 ALA A CA 1
ATOM 2056 C C . ALA A 1 271 ? 3.377 10.452 -8.696 1.00 59.03 271 ALA A C 1
ATOM 2058 O O . ALA A 1 271 ? 3.763 9.285 -8.769 1.00 59.03 271 ALA A O 1
ATOM 2059 N N . VAL A 1 272 ? 2.437 10.932 -9.521 1.00 60.75 272 VAL A N 1
ATOM 2060 C CA . VAL A 1 272 ? 1.832 10.225 -10.662 1.00 60.75 272 VAL A CA 1
ATOM 2061 C C . VAL A 1 272 ? 2.857 9.826 -11.731 1.00 60.75 272 VAL A C 1
ATOM 2063 O O . VAL A 1 272 ? 2.837 8.684 -12.188 1.00 60.75 272 VAL A O 1
ATOM 2066 N N . LEU A 1 273 ? 3.764 10.726 -12.127 1.00 70.75 273 LEU A N 1
ATOM 2067 C CA . LEU A 1 273 ? 4.826 10.419 -13.092 1.00 70.75 273 LEU A CA 1
ATOM 2068 C C . LEU A 1 273 ? 5.737 9.325 -12.545 1.00 70.75 273 LEU A C 1
ATOM 2070 O O . LEU A 1 273 ? 6.039 8.370 -13.256 1.00 70.75 273 LEU A O 1
ATOM 2074 N N . ARG A 1 274 ? 6.085 9.397 -11.256 1.00 71.56 274 ARG A N 1
ATOM 2075 C CA . ARG A 1 274 ? 6.905 8.374 -10.598 1.00 71.56 274 ARG A CA 1
ATOM 2076 C C . ARG A 1 274 ? 6.246 6.995 -10.669 1.00 71.56 274 ARG A C 1
ATOM 2078 O O . ARG A 1 274 ? 6.895 6.032 -11.064 1.00 71.56 274 ARG A O 1
ATOM 2085 N N . LEU A 1 275 ? 4.950 6.897 -10.361 1.00 68.56 275 LEU A N 1
ATOM 2086 C CA . LEU A 1 275 ? 4.210 5.635 -10.477 1.00 68.56 275 LEU A CA 1
ATOM 2087 C C . LEU A 1 275 ? 4.143 5.110 -11.910 1.00 68.56 275 LEU A C 1
ATOM 2089 O O . LEU A 1 275 ? 4.310 3.909 -12.121 1.00 68.56 275 LEU A O 1
ATOM 2093 N N . ARG A 1 276 ? 3.934 5.997 -12.891 1.00 78.25 276 ARG A N 1
ATOM 2094 C CA . ARG A 1 276 ? 3.958 5.615 -14.306 1.00 78.25 276 ARG A CA 1
ATOM 2095 C C . ARG A 1 276 ? 5.310 5.016 -14.672 1.00 78.25 276 ARG A C 1
ATOM 2097 O O . ARG A 1 276 ? 5.340 3.891 -15.155 1.00 78.25 276 ARG A O 1
ATOM 2104 N N . ARG A 1 277 ? 6.412 5.713 -14.377 1.00 89.50 277 ARG A N 1
ATOM 2105 C CA . ARG A 1 277 ? 7.779 5.244 -14.659 1.00 89.50 277 ARG A CA 1
ATOM 2106 C C . ARG A 1 277 ? 8.082 3.903 -13.981 1.00 89.50 277 ARG A C 1
ATOM 2108 O O . ARG A 1 277 ? 8.627 3.007 -14.620 1.00 89.50 277 ARG A O 1
ATOM 2115 N N . MET A 1 278 ? 7.639 3.709 -12.735 1.00 81.88 278 MET A N 1
ATOM 2116 C CA . MET A 1 278 ? 7.823 2.449 -11.996 1.00 81.88 278 MET A CA 1
ATOM 2117 C C . MET A 1 278 ? 7.139 1.244 -12.654 1.00 81.88 278 MET A C 1
ATOM 2119 O O . MET A 1 278 ? 7.637 0.125 -12.531 1.00 81.88 278 MET A O 1
ATOM 2123 N N . GLY A 1 279 ? 6.000 1.455 -13.319 1.00 80.88 279 GLY A N 1
ATOM 2124 C CA . GLY A 1 279 ? 5.257 0.397 -14.005 1.00 80.88 279 GLY A CA 1
ATOM 2125 C C . GLY A 1 279 ? 5.851 -0.010 -15.354 1.00 80.88 279 GLY A C 1
ATOM 2126 O O . GLY A 1 279 ? 5.593 -1.123 -15.807 1.00 80.88 279 GLY A O 1
ATOM 2127 N N . ARG A 1 280 ? 6.660 0.854 -15.980 1.00 93.31 280 ARG A N 1
ATOM 2128 C CA . ARG A 1 280 ? 7.225 0.610 -17.312 1.00 93.31 280 ARG A CA 1
ATOM 2129 C C . ARG A 1 280 ? 8.376 -0.383 -17.259 1.00 93.31 280 ARG A C 1
ATOM 2131 O O . ARG A 1 280 ? 9.196 -0.354 -16.335 1.00 93.31 280 ARG A O 1
ATOM 2138 N N . ARG A 1 281 ? 8.446 -1.249 -18.269 1.00 96.06 281 ARG A N 1
ATOM 2139 C CA . ARG A 1 281 ? 9.549 -2.180 -18.491 1.00 96.06 281 ARG A CA 1
ATOM 2140 C C . ARG A 1 281 ? 10.361 -1.761 -19.709 1.00 96.06 281 ARG A C 1
ATOM 2142 O O . ARG A 1 281 ? 9.841 -1.728 -20.821 1.00 96.06 281 ARG A O 1
ATOM 2149 N N . ILE A 1 282 ? 11.643 -1.490 -19.485 1.00 98.12 282 ILE A N 1
ATOM 2150 C CA . ILE A 1 282 ? 12.583 -1.028 -20.509 1.00 98.12 282 ILE A CA 1
ATOM 2151 C C . ILE A 1 282 ? 13.583 -2.146 -20.808 1.00 98.12 282 ILE A C 1
ATOM 2153 O O . ILE A 1 282 ? 14.165 -2.720 -19.885 1.00 98.12 282 ILE A O 1
ATOM 2157 N N . LEU A 1 283 ? 13.784 -2.448 -22.091 1.00 98.25 283 LEU A N 1
ATOM 2158 C CA . LEU A 1 283 ? 14.876 -3.298 -22.563 1.00 98.25 283 LEU A CA 1
ATOM 2159 C C . LEU A 1 283 ? 16.031 -2.415 -23.033 1.00 98.25 283 LEU A C 1
ATOM 2161 O O . LEU A 1 283 ? 15.850 -1.608 -23.937 1.00 98.25 283 LEU A O 1
ATOM 2165 N N . LEU A 1 284 ? 17.211 -2.584 -22.450 1.00 97.88 284 LEU A N 1
ATOM 2166 C CA . LEU A 1 284 ? 18.434 -1.904 -22.855 1.00 97.88 284 LEU A CA 1
ATOM 2167 C C . LEU A 1 284 ? 19.330 -2.867 -23.644 1.00 97.88 284 LEU A C 1
ATOM 2169 O O . LEU A 1 284 ? 19.812 -3.865 -23.108 1.00 97.88 284 LEU A O 1
ATOM 2173 N N . LEU A 1 285 ? 19.548 -2.575 -24.923 1.00 97.44 285 LEU A N 1
ATOM 2174 C CA . LEU A 1 285 ? 20.487 -3.292 -25.780 1.00 97.44 285 LEU A CA 1
ATOM 2175 C C . LEU A 1 285 ? 21.794 -2.509 -25.823 1.00 97.44 285 LEU A C 1
ATOM 2177 O O . LEU A 1 285 ? 21.869 -1.481 -26.494 1.00 97.44 285 LEU A O 1
ATOM 2181 N N . ALA A 1 286 ? 22.797 -2.987 -25.094 1.00 96.44 286 ALA A N 1
ATOM 2182 C CA . ALA A 1 286 ? 24.075 -2.301 -24.930 1.00 96.44 286 ALA A CA 1
ATOM 2183 C C . ALA A 1 286 ? 25.241 -3.238 -25.234 1.00 96.44 286 ALA A C 1
ATOM 2185 O O . ALA A 1 286 ? 25.141 -4.443 -24.994 1.00 96.44 286 ALA A O 1
ATOM 2186 N N . SER A 1 287 ? 26.347 -2.695 -25.737 1.00 94.06 287 SER A N 1
ATOM 2187 C CA . SER A 1 287 ? 27.515 -3.486 -26.123 1.00 94.06 287 SER A CA 1
ATOM 2188 C C . SER A 1 287 ? 28.121 -4.255 -24.967 1.00 94.06 287 SER A C 1
ATOM 2190 O O . SER A 1 287 ? 28.332 -5.462 -25.083 1.00 94.06 287 SER A O 1
ATOM 2192 N N . GLU A 1 288 ? 28.342 -3.574 -23.848 1.00 93.06 288 GLU A N 1
ATOM 2193 C CA . GLU A 1 288 ? 28.937 -4.168 -22.663 1.00 93.06 288 GLU A CA 1
ATOM 2194 C C . GLU A 1 288 ? 28.063 -3.931 -21.424 1.00 93.06 288 GLU A C 1
ATOM 2196 O O . GLU A 1 288 ? 27.363 -2.917 -21.321 1.00 93.06 288 GLU A O 1
ATOM 2201 N N . PRO A 1 289 ? 28.103 -4.839 -20.431 1.00 90.00 289 PRO A N 1
ATOM 2202 C CA . PRO A 1 289 ? 27.439 -4.619 -19.148 1.00 90.00 289 PRO A CA 1
ATOM 2203 C C . PRO A 1 289 ? 27.905 -3.337 -18.445 1.00 90.00 289 PRO A C 1
ATOM 2205 O O . PRO A 1 289 ? 27.115 -2.703 -17.745 1.00 90.00 289 PRO A O 1
ATOM 2208 N N . ALA A 1 290 ? 29.171 -2.954 -18.648 1.00 90.00 290 ALA A N 1
ATOM 2209 C CA . ALA A 1 290 ? 29.764 -1.750 -18.076 1.00 90.00 290 ALA A CA 1
ATOM 2210 C C . ALA A 1 290 ? 29.111 -0.466 -18.612 1.00 90.00 290 ALA A C 1
ATOM 2212 O O . ALA A 1 290 ? 28.855 0.443 -17.827 1.00 90.00 290 ALA A O 1
ATOM 2213 N N . ASP A 1 291 ? 28.757 -0.424 -19.899 1.00 86.81 291 ASP A N 1
ATOM 2214 C CA . ASP A 1 291 ? 28.091 0.729 -20.522 1.00 86.81 291 ASP A CA 1
ATOM 2215 C C . ASP A 1 291 ? 26.603 0.796 -20.160 1.00 86.81 291 ASP A C 1
ATOM 2217 O O . ASP A 1 291 ? 26.024 1.872 -19.986 1.00 86.81 291 ASP A O 1
ATOM 2221 N N . ALA A 1 292 ? 25.974 -0.370 -19.985 1.00 91.19 292 ALA A N 1
ATOM 2222 C CA . ALA A 1 292 ? 24.575 -0.459 -19.591 1.00 91.19 292 ALA A CA 1
ATOM 2223 C C . ALA A 1 292 ? 24.329 0.046 -18.162 1.00 91.19 292 ALA A C 1
ATOM 2225 O O . ALA A 1 292 ? 23.251 0.567 -17.867 1.00 91.19 292 ALA A O 1
ATOM 2226 N N . HIS A 1 293 ? 25.301 -0.140 -17.262 1.00 90.44 293 HIS A N 1
ATOM 2227 C CA . HIS A 1 293 ? 25.114 0.083 -15.831 1.00 90.44 293 HIS A CA 1
ATOM 2228 C C . HIS A 1 293 ? 24.847 1.556 -15.462 1.00 90.44 293 HIS A C 1
ATOM 2230 O O . HIS A 1 293 ? 23.834 1.796 -14.802 1.00 90.44 293 HIS A O 1
ATOM 2236 N N . PRO A 1 294 ? 25.637 2.555 -15.916 1.00 93.31 294 PRO A N 1
ATOM 2237 C CA . PRO A 1 294 ? 25.368 3.965 -15.627 1.00 93.31 294 PRO A CA 1
ATOM 2238 C C . PRO A 1 294 ? 24.001 4.421 -16.135 1.00 93.31 294 PRO A C 1
ATOM 2240 O O . PRO A 1 294 ? 23.276 5.124 -15.434 1.00 93.31 294 PRO A O 1
ATOM 2243 N N . LEU A 1 295 ? 23.614 3.980 -17.335 1.00 93.75 295 LEU A N 1
ATOM 2244 C CA . LEU A 1 295 ? 22.326 4.339 -17.918 1.00 93.75 295 LEU A CA 1
ATOM 2245 C C . LEU A 1 295 ? 21.159 3.690 -17.162 1.00 93.75 295 LEU A C 1
ATOM 2247 O O . LEU A 1 295 ? 20.172 4.356 -16.849 1.00 93.75 295 LEU A O 1
ATOM 2251 N N . ALA A 1 296 ? 21.272 2.403 -16.829 1.00 94.44 296 ALA A N 1
ATOM 2252 C CA . ALA A 1 296 ? 20.267 1.721 -16.023 1.00 94.44 296 ALA A CA 1
ATOM 2253 C C . ALA A 1 296 ? 20.136 2.363 -14.632 1.00 94.44 296 ALA A C 1
ATOM 2255 O O . ALA A 1 296 ? 19.020 2.551 -14.150 1.00 94.44 296 ALA A O 1
ATOM 2256 N N . GLN A 1 297 ? 21.253 2.748 -14.008 1.00 90.44 297 GLN A N 1
ATOM 2257 C CA . GLN A 1 297 ? 21.267 3.441 -12.722 1.00 90.44 297 GLN A CA 1
ATOM 2258 C C . GLN A 1 297 ? 20.600 4.818 -12.809 1.00 90.44 297 GLN A C 1
ATOM 2260 O O . GLN A 1 297 ? 19.778 5.138 -11.951 1.00 90.44 297 GLN A O 1
ATOM 2265 N N . PHE A 1 298 ? 20.892 5.598 -13.852 1.00 93.81 298 PHE A N 1
ATOM 2266 C CA . PHE A 1 298 ? 20.243 6.885 -14.105 1.00 93.81 298 PHE A CA 1
ATOM 2267 C C . PHE A 1 298 ? 18.722 6.729 -14.251 1.00 93.81 298 PHE A C 1
ATOM 2269 O O . PHE A 1 298 ? 17.953 7.343 -13.515 1.00 93.81 298 PHE A O 1
ATOM 2276 N N . LEU A 1 299 ? 18.262 5.831 -15.127 1.00 94.75 299 LEU A N 1
ATOM 2277 C CA . LEU A 1 299 ? 16.830 5.572 -15.308 1.00 94.75 299 LEU A CA 1
ATOM 2278 C C . LEU A 1 299 ? 16.171 5.072 -14.009 1.00 94.75 299 LEU A C 1
ATOM 2280 O O . LEU A 1 299 ? 15.027 5.422 -13.708 1.00 94.75 299 LEU A O 1
ATOM 2284 N N . TRP A 1 300 ? 16.896 4.293 -13.205 1.00 90.50 300 TRP A N 1
ATOM 2285 C CA . TRP A 1 300 ? 16.428 3.830 -11.902 1.00 90.50 300 TRP A CA 1
ATOM 2286 C C . TRP A 1 300 ? 16.273 4.965 -10.888 1.00 90.50 300 TRP A C 1
ATOM 2288 O O . TRP A 1 300 ? 15.286 4.971 -10.145 1.00 90.50 300 TRP A O 1
ATOM 2298 N N . GLN A 1 301 ? 17.199 5.929 -10.870 1.00 86.69 301 GLN A N 1
ATOM 2299 C CA . GLN A 1 301 ? 17.094 7.159 -10.074 1.00 86.69 301 GLN A CA 1
ATOM 2300 C C . GLN A 1 301 ? 15.885 7.997 -10.509 1.00 86.69 301 GLN A C 1
ATOM 2302 O O . GLN A 1 301 ? 15.158 8.506 -9.659 1.00 86.69 301 GLN A O 1
ATOM 2307 N N . GLU A 1 302 ? 15.586 8.009 -11.809 1.00 91.31 302 GLU A N 1
ATOM 2308 C CA . GLU A 1 302 ? 14.415 8.675 -12.393 1.00 91.31 302 GLU A CA 1
ATOM 2309 C C . GLU A 1 302 ? 13.082 7.934 -12.179 1.00 91.31 302 GLU A C 1
ATOM 2311 O O . GLU A 1 302 ? 12.018 8.413 -12.583 1.00 91.31 302 GLU A O 1
ATOM 2316 N N . GLY A 1 303 ? 13.108 6.774 -11.515 1.00 86.94 303 GLY A N 1
ATOM 2317 C CA . GLY A 1 303 ? 11.921 6.021 -11.109 1.00 86.94 303 GLY A CA 1
ATOM 2318 C C . GLY A 1 303 ? 11.566 4.825 -11.993 1.00 86.94 303 GLY A C 1
ATOM 2319 O O . GLY A 1 303 ? 10.601 4.126 -11.682 1.00 86.94 303 GLY A O 1
ATOM 2320 N N . TYR A 1 304 ? 12.334 4.526 -13.044 1.00 93.06 304 TYR A N 1
ATOM 2321 C CA . TYR A 1 304 ? 12.153 3.319 -13.856 1.00 93.06 304 TYR A CA 1
ATOM 2322 C C . TYR A 1 304 ? 12.727 2.094 -13.138 1.00 93.06 304 TYR A C 1
ATOM 2324 O O . TYR A 1 304 ? 13.936 1.938 -13.001 1.00 93.06 304 TYR A O 1
ATOM 2332 N N . ARG A 1 305 ? 11.867 1.197 -12.645 1.00 87.31 305 ARG A N 1
ATOM 2333 C CA . ARG A 1 305 ? 12.312 0.070 -11.799 1.00 87.31 305 ARG A CA 1
ATOM 2334 C C . ARG A 1 305 ? 12.551 -1.234 -12.556 1.00 87.31 305 ARG A C 1
ATOM 2336 O O . ARG A 1 305 ? 13.293 -2.075 -12.059 1.00 87.31 305 ARG A O 1
ATOM 2343 N N . ASN A 1 306 ? 11.948 -1.412 -13.731 1.00 91.69 306 ASN A N 1
ATOM 2344 C CA . ASN A 1 306 ? 12.018 -2.666 -14.487 1.00 91.69 306 ASN A CA 1
ATOM 2345 C C . ASN A 1 306 ? 12.896 -2.508 -15.735 1.00 91.69 306 ASN A C 1
ATOM 2347 O O . ASN A 1 306 ? 12.396 -2.529 -16.858 1.00 91.69 306 ASN A O 1
ATOM 2351 N N . ILE A 1 307 ? 14.200 -2.330 -15.536 1.00 97.00 307 ILE A N 1
ATOM 2352 C CA . ILE A 1 307 ? 15.175 -2.207 -16.626 1.00 97.00 307 ILE A CA 1
ATOM 2353 C C . ILE A 1 307 ? 15.901 -3.543 -16.761 1.00 97.00 307 ILE A C 1
ATOM 2355 O O . ILE A 1 307 ? 16.467 -4.042 -15.790 1.00 97.00 307 IL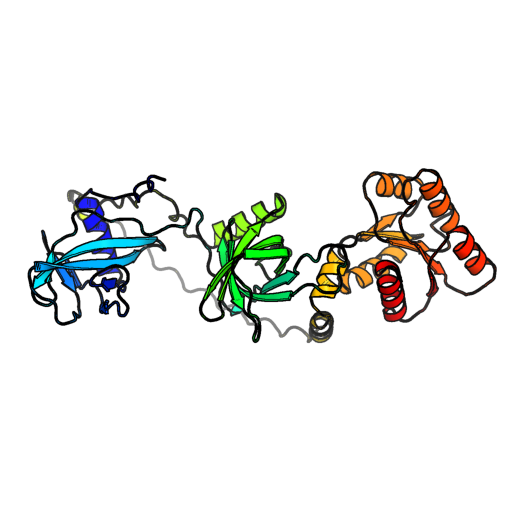E A O 1
ATOM 2359 N N . LEU A 1 308 ? 15.857 -4.135 -17.951 1.00 97.19 308 LEU A N 1
ATOM 2360 C CA . LEU A 1 308 ? 16.547 -5.383 -18.267 1.00 97.19 308 LEU A CA 1
ATOM 2361 C C . LEU A 1 308 ? 17.536 -5.125 -19.398 1.00 97.19 308 LEU A C 1
ATOM 2363 O O . LEU A 1 308 ? 17.198 -4.416 -20.340 1.00 97.19 308 LEU A O 1
ATOM 2367 N N . SER A 1 309 ? 18.722 -5.724 -19.324 1.00 97.56 309 SER A N 1
ATOM 2368 C CA . SER A 1 309 ? 19.774 -5.521 -20.324 1.00 97.56 309 SER A CA 1
ATOM 2369 C C . SER A 1 309 ? 20.074 -6.802 -21.098 1.00 97.56 309 SER A C 1
ATOM 2371 O O . SER A 1 309 ? 20.076 -7.895 -20.529 1.00 97.56 309 SER A O 1
ATOM 2373 N N . ALA A 1 310 ? 20.347 -6.666 -22.394 1.00 97.31 310 ALA A N 1
ATOM 2374 C CA . ALA A 1 310 ? 20.864 -7.733 -23.244 1.00 97.31 310 ALA A CA 1
ATOM 2375 C C . ALA A 1 310 ? 22.046 -7.233 -24.082 1.00 97.31 310 ALA A C 1
ATOM 2377 O O . ALA A 1 310 ? 22.081 -6.076 -24.496 1.00 97.31 310 ALA A O 1
ATOM 2378 N N . HIS A 1 311 ? 22.985 -8.141 -24.349 1.00 96.25 311 HIS A N 1
ATOM 2379 C CA . HIS A 1 311 ? 24.267 -7.838 -25.000 1.00 96.25 311 HIS A CA 1
ATOM 2380 C C . HIS A 1 311 ? 24.516 -8.683 -26.258 1.00 96.25 311 HIS A C 1
ATOM 2382 O O . HIS A 1 311 ? 25.518 -8.517 -26.946 1.00 96.25 311 HIS A O 1
ATOM 2388 N N . ASP A 1 312 ? 23.608 -9.611 -26.565 1.00 95.69 312 ASP A N 1
ATOM 2389 C CA . ASP A 1 312 ? 23.728 -10.534 -27.688 1.00 95.69 312 ASP A CA 1
ATOM 2390 C C . ASP A 1 312 ? 22.332 -10.962 -28.202 1.00 95.69 312 ASP A C 1
ATOM 2392 O O . ASP A 1 312 ? 21.333 -10.807 -27.483 1.00 95.69 312 ASP A O 1
ATOM 2396 N N . PRO A 1 313 ? 22.228 -11.515 -29.429 1.00 96.81 313 PRO A N 1
ATOM 2397 C CA . PRO A 1 313 ? 20.951 -11.941 -30.003 1.00 96.81 313 PRO A CA 1
ATOM 2398 C C . PRO A 1 313 ? 20.164 -12.948 -29.148 1.00 96.81 313 PRO A C 1
ATOM 2400 O O . PRO A 1 313 ? 18.931 -12.902 -29.119 1.00 96.81 313 PRO A O 1
ATOM 2403 N N . ALA A 1 314 ? 20.847 -13.864 -28.456 1.00 96.75 314 ALA A N 1
ATOM 2404 C CA . ALA A 1 314 ? 20.202 -14.899 -27.651 1.00 96.75 314 ALA A CA 1
ATOM 2405 C C . ALA A 1 314 ? 19.589 -14.307 -26.373 1.00 96.75 314 ALA A C 1
ATOM 2407 O O . ALA A 1 314 ? 18.481 -14.678 -25.981 1.00 96.75 314 ALA A O 1
ATOM 2408 N N . GLY A 1 315 ? 20.271 -13.341 -25.755 1.00 96.75 315 GLY A N 1
ATOM 2409 C CA . GLY A 1 315 ? 19.787 -12.550 -24.633 1.00 96.75 315 GLY A CA 1
ATOM 2410 C C . GLY A 1 315 ? 18.542 -11.750 -24.996 1.00 96.75 315 GLY A C 1
ATOM 2411 O O . GLY A 1 315 ? 17.555 -11.820 -24.262 1.00 96.75 315 GLY A O 1
ATOM 2412 N N . VAL A 1 316 ? 18.546 -11.072 -26.153 1.00 97.56 316 VAL A N 1
ATOM 2413 C CA . VAL A 1 316 ? 17.361 -10.352 -26.659 1.00 97.56 316 VAL A CA 1
ATOM 2414 C C . VAL A 1 316 ? 16.189 -11.308 -26.830 1.00 97.56 316 VAL A C 1
ATOM 2416 O O . VAL A 1 316 ? 15.109 -11.053 -26.303 1.00 97.56 316 VAL A O 1
ATOM 2419 N N . GLN A 1 317 ? 16.400 -12.438 -27.510 1.00 97.00 317 GLN A N 1
ATOM 2420 C CA . GLN A 1 317 ? 15.342 -13.417 -27.752 1.00 97.00 317 GLN A CA 1
ATOM 2421 C C . GLN A 1 317 ? 14.776 -13.990 -26.448 1.00 97.00 317 GLN A C 1
ATOM 2423 O O . GLN A 1 317 ? 13.560 -14.083 -26.298 1.00 97.00 317 GLN A O 1
ATOM 2428 N N . ARG A 1 318 ? 15.641 -14.344 -25.491 1.00 97.56 318 ARG A N 1
ATOM 2429 C CA . ARG A 1 318 ? 15.232 -14.882 -24.188 1.00 97.56 318 ARG A CA 1
ATOM 2430 C C . ARG A 1 318 ? 14.407 -13.873 -23.392 1.00 97.56 318 ARG A C 1
ATOM 2432 O O . ARG A 1 318 ? 13.358 -14.235 -22.868 1.00 97.56 318 ARG A O 1
ATOM 2439 N N . LEU A 1 319 ? 14.863 -12.623 -23.304 1.00 97.56 319 LEU A N 1
ATOM 2440 C CA . LEU A 1 319 ? 14.154 -11.583 -22.558 1.00 97.56 319 LEU A CA 1
ATOM 2441 C C . LEU A 1 319 ? 12.840 -11.186 -23.234 1.00 97.56 319 LEU A C 1
ATOM 2443 O O . LEU A 1 319 ? 11.830 -11.065 -22.547 1.00 97.56 319 LEU A O 1
ATOM 2447 N N . ALA A 1 320 ? 12.829 -11.034 -24.559 1.00 97.06 320 ALA A N 1
ATOM 2448 C CA . ALA A 1 320 ? 11.628 -10.673 -25.309 1.00 97.06 320 ALA A CA 1
ATOM 2449 C C . ALA A 1 320 ? 10.578 -11.798 -25.331 1.00 97.06 320 ALA A C 1
ATOM 2451 O O . ALA A 1 320 ? 9.384 -11.525 -25.350 1.00 97.06 320 ALA A O 1
ATOM 2452 N N . ALA A 1 321 ? 10.993 -13.067 -25.254 1.00 94.25 321 ALA A N 1
AT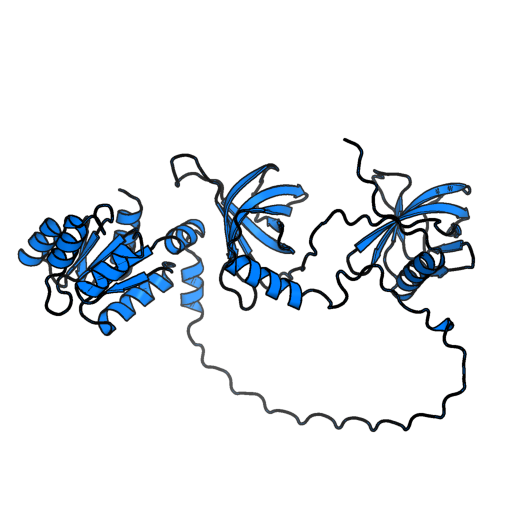OM 2453 C CA . ALA A 1 321 ? 10.063 -14.183 -25.073 1.00 94.25 321 ALA A CA 1
ATOM 2454 C C . ALA A 1 321 ? 9.463 -14.238 -23.654 1.00 94.25 321 ALA A C 1
ATOM 2456 O O . ALA A 1 321 ? 8.331 -14.684 -23.479 1.00 94.25 321 ALA A O 1
ATOM 2457 N N . ALA A 1 322 ? 10.210 -13.799 -22.636 1.00 94.00 322 ALA A N 1
ATOM 2458 C CA . ALA A 1 322 ? 9.775 -13.837 -21.238 1.00 94.00 322 ALA A CA 1
ATOM 2459 C C . ALA A 1 322 ? 8.963 -12.601 -20.810 1.00 94.00 322 ALA A C 1
ATOM 2461 O O . ALA A 1 322 ? 8.219 -12.650 -19.825 1.00 94.00 322 ALA A O 1
ATOM 2462 N N . HIS A 1 323 ? 9.120 -11.477 -21.509 1.00 94.75 323 HIS A N 1
ATOM 2463 C CA . HIS A 1 323 ? 8.603 -10.186 -21.076 1.00 94.75 323 HIS A CA 1
ATOM 2464 C C . HIS A 1 323 ? 8.072 -9.361 -22.246 1.00 94.75 323 HIS A C 1
ATOM 2466 O O . HIS A 1 323 ? 8.706 -9.260 -23.289 1.00 94.75 323 HIS A O 1
ATOM 2472 N N . ARG A 1 324 ? 6.949 -8.668 -22.021 1.00 94.38 324 ARG A N 1
ATOM 2473 C CA . ARG A 1 324 ? 6.558 -7.517 -22.847 1.00 94.38 324 ARG A CA 1
ATOM 2474 C C . ARG A 1 324 ? 7.276 -6.271 -22.336 1.00 94.38 324 ARG A C 1
ATOM 2476 O O . ARG A 1 324 ? 7.361 -6.085 -21.115 1.00 94.38 324 ARG A O 1
ATOM 2483 N N . PHE A 1 325 ? 7.786 -5.470 -23.264 1.00 97.19 325 PHE A N 1
ATOM 2484 C CA . PHE A 1 325 ? 8.522 -4.235 -23.005 1.00 97.19 325 PHE A CA 1
ATOM 2485 C C . PHE A 1 325 ? 7.723 -3.036 -23.504 1.00 97.19 325 PHE A C 1
ATOM 2487 O O . PHE A 1 325 ? 7.153 -3.090 -24.590 1.00 97.19 325 PHE A O 1
ATOM 2494 N N . ASP A 1 326 ? 7.702 -1.967 -22.712 1.00 96.56 326 ASP A N 1
ATOM 2495 C CA . ASP A 1 326 ? 7.075 -0.695 -23.079 1.00 96.56 326 ASP A CA 1
ATOM 2496 C C . ASP A 1 326 ? 8.005 0.176 -23.936 1.00 96.56 326 ASP A C 1
ATOM 2498 O O . ASP A 1 326 ? 7.541 1.078 -24.623 1.00 96.56 326 ASP A O 1
ATOM 2502 N N . LEU A 1 327 ? 9.318 -0.065 -23.864 1.00 98.12 327 LEU A N 1
ATOM 2503 C CA . LEU A 1 327 ? 10.345 0.683 -24.585 1.00 98.12 327 LEU A CA 1
ATOM 2504 C C . LEU A 1 327 ? 11.604 -0.166 -24.769 1.00 98.12 327 LEU A C 1
ATOM 2506 O O . LEU A 1 327 ? 12.000 -0.909 -23.865 1.00 98.12 327 LEU A O 1
ATOM 2510 N N . VAL A 1 328 ? 12.269 0.006 -25.910 1.00 98.19 328 VAL A N 1
ATOM 2511 C CA . VAL A 1 328 ? 13.606 -0.535 -26.169 1.00 98.19 328 VAL A CA 1
ATOM 2512 C C . VAL A 1 328 ? 14.597 0.610 -26.386 1.00 98.19 328 VAL A C 1
ATOM 2514 O O . VAL A 1 328 ? 14.422 1.437 -27.277 1.00 98.19 328 VAL A O 1
ATOM 2517 N N . LEU A 1 329 ? 15.657 0.654 -25.587 1.00 98.00 329 LEU A N 1
ATOM 2518 C CA . LEU A 1 329 ? 16.808 1.527 -25.806 1.00 98.00 329 LEU A CA 1
ATOM 2519 C C . LEU A 1 329 ? 17.890 0.713 -26.509 1.00 98.00 329 LEU A C 1
ATOM 2521 O O . LEU A 1 329 ? 18.289 -0.331 -25.998 1.00 98.00 329 LEU A O 1
ATOM 2525 N N . VAL A 1 330 ? 18.342 1.156 -27.679 1.00 97.88 330 VAL A N 1
ATOM 2526 C CA . VAL A 1 330 ? 19.238 0.364 -28.531 1.00 97.88 330 VAL A CA 1
ATOM 2527 C C . VAL A 1 330 ? 20.490 1.150 -28.861 1.00 97.88 330 VAL A C 1
ATOM 2529 O O . VAL A 1 330 ? 20.421 2.143 -29.576 1.00 97.88 330 VAL A O 1
ATOM 2532 N N . GLU A 1 331 ? 21.647 0.697 -28.395 1.00 97.19 331 GLU A N 1
ATOM 2533 C CA . GLU A 1 331 ? 22.919 1.230 -28.873 1.00 97.19 331 GLU A CA 1
ATOM 2534 C C . GLU A 1 331 ? 23.147 0.885 -30.346 1.00 97.19 331 GLU A C 1
ATOM 2536 O O . GLU A 1 331 ? 22.781 -0.191 -30.825 1.00 97.19 331 GLU A O 1
ATOM 2541 N N . LEU A 1 332 ? 23.788 1.796 -31.082 1.00 96.50 332 LEU A N 1
ATOM 2542 C CA . LEU A 1 332 ? 24.087 1.601 -32.502 1.00 96.50 332 LEU A CA 1
ATOM 2543 C C . LEU A 1 332 ? 24.841 0.283 -32.766 1.00 96.50 332 LEU A C 1
ATOM 2545 O O . LEU A 1 332 ? 24.555 -0.414 -33.747 1.00 96.50 332 LEU A O 1
ATOM 2549 N N . LYS A 1 333 ? 25.767 -0.073 -31.870 1.00 96.06 333 LYS A N 1
ATOM 2550 C CA . LYS A 1 333 ? 26.448 -1.368 -31.822 1.00 96.06 333 LYS A CA 1
ATOM 2551 C C . LYS A 1 333 ? 26.153 -2.044 -30.491 1.00 96.06 333 LYS A C 1
ATOM 2553 O O . LYS A 1 333 ? 26.107 -1.378 -29.465 1.00 96.06 333 LYS A O 1
ATOM 2558 N N . VAL A 1 334 ? 25.960 -3.357 -30.537 1.00 96.00 334 VAL A N 1
ATOM 2559 C CA . VAL A 1 334 ? 25.709 -4.220 -29.381 1.00 96.00 334 VAL A CA 1
ATOM 2560 C C . VAL A 1 334 ? 26.655 -5.411 -29.510 1.00 96.00 334 VAL A C 1
ATOM 2562 O O . VAL A 1 334 ? 26.382 -6.378 -30.229 1.00 96.00 334 VAL A O 1
ATOM 2565 N N . GLY A 1 335 ? 27.836 -5.279 -28.909 1.00 92.31 335 GLY A N 1
ATOM 2566 C CA . GLY A 1 335 ? 28.928 -6.234 -29.038 1.00 92.31 335 GLY A CA 1
ATOM 2567 C C . GLY A 1 335 ? 29.420 -6.277 -30.485 1.00 92.31 335 GLY A C 1
ATOM 2568 O O . GLY A 1 335 ? 29.772 -5.255 -31.071 1.00 92.31 335 GLY A O 1
ATOM 2569 N N . GLY A 1 336 ? 29.402 -7.465 -31.092 1.00 93.94 336 GLY A N 1
ATOM 2570 C CA . GLY A 1 336 ? 29.756 -7.656 -32.504 1.00 93.94 336 GLY A CA 1
ATOM 2571 C C . GLY A 1 336 ? 28.637 -7.341 -33.506 1.00 93.94 336 GLY A C 1
ATOM 2572 O O . GLY A 1 336 ? 28.843 -7.505 -34.707 1.00 93.94 336 GLY A O 1
ATOM 2573 N N . TYR A 1 337 ? 27.452 -6.931 -33.045 1.00 96.62 337 TYR A N 1
ATOM 2574 C CA . TYR A 1 337 ? 26.258 -6.797 -33.879 1.00 96.62 337 TYR A CA 1
ATOM 2575 C C . TYR A 1 337 ? 25.825 -5.340 -34.037 1.00 96.62 337 TYR A C 1
ATOM 2577 O O . TYR A 1 337 ? 26.018 -4.505 -33.155 1.00 96.62 337 TYR A O 1
ATOM 2585 N N . TRP A 1 338 ? 25.166 -5.039 -35.155 1.00 97.06 338 TRP A N 1
ATOM 2586 C CA . TRP A 1 338 ? 24.449 -3.778 -35.319 1.00 97.06 338 TRP A CA 1
ATOM 2587 C C . TRP A 1 338 ? 23.137 -3.825 -34.534 1.00 97.06 338 TRP A C 1
ATOM 2589 O O . TRP A 1 338 ? 22.312 -4.712 -34.768 1.00 97.06 338 TRP A O 1
ATOM 2599 N N . GLY A 1 339 ? 22.919 -2.865 -33.632 1.00 96.25 339 GLY A N 1
ATOM 2600 C CA . GLY A 1 339 ? 21.756 -2.863 -32.738 1.00 96.25 339 GLY A CA 1
ATOM 2601 C C . GLY A 1 339 ? 20.420 -2.864 -33.486 1.00 96.25 339 GLY A C 1
ATOM 2602 O O . GLY A 1 339 ? 19.514 -3.620 -33.135 1.00 96.25 339 GLY A O 1
ATOM 2603 N N . HIS A 1 340 ? 20.325 -2.112 -34.590 1.00 96.38 340 HIS A N 1
ATOM 2604 C CA . HIS A 1 340 ? 19.135 -2.108 -35.451 1.00 96.38 340 HIS A CA 1
ATOM 2605 C C . HIS A 1 340 ? 18.838 -3.490 -36.059 1.00 96.38 340 HIS A C 1
ATOM 2607 O O . HIS A 1 340 ? 17.677 -3.870 -36.180 1.00 96.38 340 HIS A O 1
ATOM 2613 N N . GLY A 1 341 ? 19.869 -4.280 -36.380 1.00 96.94 341 GLY A N 1
ATOM 2614 C CA . GLY A 1 341 ? 19.711 -5.644 -36.888 1.00 96.94 341 GLY A CA 1
ATOM 2615 C C . GLY A 1 341 ? 19.179 -6.612 -35.828 1.00 96.94 341 GLY A C 1
ATOM 2616 O O . GLY A 1 341 ? 18.341 -7.459 -36.136 1.00 96.94 341 GLY A O 1
ATOM 2617 N N . LEU A 1 342 ? 19.605 -6.457 -34.567 1.00 97.00 342 LEU A N 1
ATOM 2618 C CA . LEU A 1 342 ? 19.055 -7.229 -33.445 1.00 97.00 342 LEU A CA 1
ATOM 2619 C C . LEU A 1 342 ? 17.571 -6.920 -33.233 1.00 97.00 342 LEU A C 1
ATOM 2621 O O . LEU A 1 342 ? 16.764 -7.841 -33.090 1.00 97.00 342 LEU A O 1
ATOM 2625 N N . LEU A 1 343 ? 17.213 -5.633 -33.252 1.00 96.69 343 LEU A N 1
ATOM 2626 C CA . LEU A 1 343 ? 15.830 -5.192 -33.094 1.00 96.69 343 LEU A CA 1
ATOM 2627 C C . LEU A 1 343 ? 14.947 -5.690 -34.246 1.00 96.69 343 LEU A C 1
ATOM 2629 O O . LEU A 1 343 ? 13.907 -6.294 -33.990 1.00 96.69 343 LEU A O 1
ATOM 2633 N N . ALA A 1 344 ? 15.385 -5.520 -35.497 1.00 95.88 344 ALA A N 1
ATOM 2634 C CA . ALA A 1 344 ? 14.669 -6.013 -36.673 1.00 95.88 344 ALA A CA 1
ATOM 2635 C C . ALA A 1 344 ? 14.481 -7.539 -36.624 1.00 95.88 344 ALA A C 1
ATOM 2637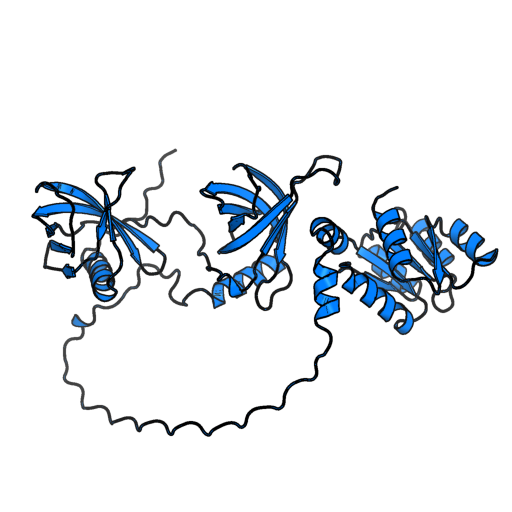 O O . ALA A 1 344 ? 13.383 -8.045 -36.854 1.00 95.88 344 ALA A O 1
ATOM 2638 N N . GLY A 1 345 ? 15.520 -8.287 -36.238 1.00 95.62 345 GLY A N 1
ATOM 2639 C CA . GLY A 1 345 ? 15.435 -9.737 -36.058 1.00 95.62 345 GLY A CA 1
ATOM 2640 C C . GLY A 1 345 ? 14.418 -10.157 -34.990 1.00 95.62 345 GLY A C 1
ATOM 2641 O O . GLY A 1 345 ? 13.679 -11.122 -35.190 1.00 95.62 345 GLY A O 1
ATOM 2642 N N . ALA A 1 346 ? 14.342 -9.428 -33.873 1.00 96.56 346 ALA A N 1
ATOM 2643 C CA . ALA A 1 346 ? 13.353 -9.672 -32.825 1.00 96.56 346 ALA A CA 1
ATOM 2644 C C . ALA A 1 346 ? 11.923 -9.295 -33.262 1.00 96.56 346 ALA A C 1
ATOM 2646 O O . ALA A 1 346 ? 10.980 -10.032 -32.962 1.00 96.56 346 ALA A O 1
ATOM 2647 N N . ARG A 1 347 ? 11.754 -8.196 -34.010 1.00 96.56 347 ARG A N 1
ATOM 2648 C CA . ARG A 1 347 ? 10.461 -7.760 -34.567 1.00 96.56 347 ARG A CA 1
ATOM 2649 C C . ARG A 1 347 ? 9.919 -8.710 -35.625 1.00 96.56 347 ARG A C 1
ATOM 2651 O O . ARG A 1 347 ? 8.760 -9.098 -35.533 1.00 96.56 347 ARG A O 1
ATOM 2658 N N . ASN A 1 348 ? 10.763 -9.186 -36.540 1.00 95.69 348 ASN A N 1
ATOM 2659 C CA . ASN A 1 348 ? 10.381 -10.163 -37.568 1.00 95.69 348 ASN A CA 1
ATOM 2660 C C . ASN A 1 348 ? 9.893 -11.497 -36.978 1.00 95.69 348 ASN A C 1
ATOM 2662 O O . ASN A 1 348 ? 9.176 -12.246 -37.634 1.00 95.69 348 ASN A O 1
ATOM 2666 N N . ARG A 1 349 ? 10.268 -11.800 -35.729 1.00 95.94 349 ARG A N 1
ATOM 2667 C CA . ARG A 1 349 ? 9.791 -12.967 -34.969 1.00 95.94 349 ARG A CA 1
ATOM 2668 C C . ARG A 1 349 ? 8.575 -12.662 -34.085 1.00 95.94 349 ARG A C 1
ATOM 2670 O O . ARG A 1 349 ? 8.168 -13.521 -33.311 1.00 95.94 349 ARG A O 1
ATOM 2677 N N . GLY A 1 350 ? 8.035 -11.445 -34.147 1.00 95.62 350 GLY A N 1
ATOM 2678 C CA . GLY A 1 350 ? 6.899 -10.989 -33.345 1.00 95.62 350 GLY A CA 1
ATOM 2679 C C . GLY A 1 350 ? 7.216 -10.683 -31.877 1.00 95.62 350 GLY A C 1
ATOM 2680 O O . GLY A 1 350 ? 6.302 -10.389 -31.116 1.00 95.62 350 GLY A O 1
ATOM 2681 N N . LEU A 1 351 ? 8.485 -10.733 -31.451 1.00 94.94 351 LEU A N 1
ATOM 2682 C CA . LEU A 1 351 ? 8.850 -10.625 -30.031 1.00 94.94 351 LEU A CA 1
ATOM 2683 C C . LEU A 1 351 ? 8.852 -9.179 -29.511 1.00 94.94 351 LEU A C 1
ATOM 2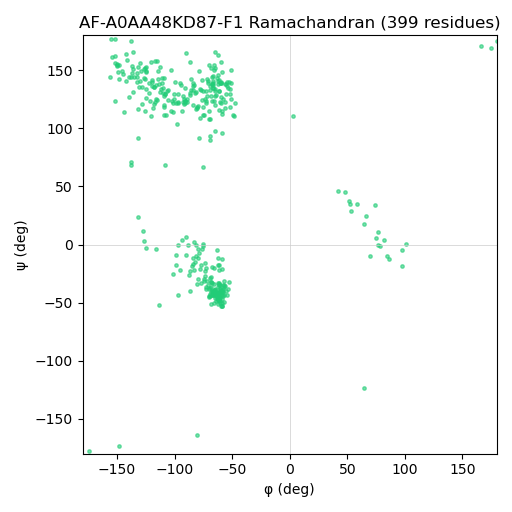685 O O . LEU A 1 351 ? 8.609 -8.950 -28.331 1.00 94.94 351 LEU A O 1
ATOM 2689 N N . LEU A 1 352 ? 9.136 -8.205 -30.381 1.00 96.44 352 LEU A N 1
ATOM 2690 C CA . LEU A 1 352 ? 9.194 -6.770 -30.052 1.00 96.44 352 LEU A CA 1
ATOM 2691 C C . LEU A 1 352 ? 8.400 -5.910 -31.051 1.00 96.44 352 LEU A C 1
ATOM 2693 O O . LEU A 1 352 ? 8.708 -4.735 -31.229 1.00 96.44 352 LEU A O 1
ATOM 2697 N N . ALA A 1 353 ? 7.413 -6.500 -31.738 1.00 93.12 353 ALA A N 1
ATOM 2698 C CA . ALA A 1 353 ? 6.704 -5.857 -32.851 1.00 93.12 353 ALA A CA 1
ATOM 2699 C C . ALA A 1 353 ? 6.040 -4.522 -32.464 1.00 93.12 353 ALA A C 1
ATOM 2701 O O . ALA A 1 353 ? 6.053 -3.584 -33.249 1.00 93.12 353 ALA A O 1
ATOM 2702 N N . GLU A 1 354 ? 5.511 -4.424 -31.244 1.00 93.06 354 GLU A N 1
ATOM 2703 C CA . GLU A 1 354 ? 4.782 -3.244 -30.755 1.00 93.06 354 GLU A CA 1
ATOM 2704 C C . GLU A 1 354 ? 5.644 -2.309 -29.894 1.00 93.06 354 GLU A C 1
ATOM 2706 O O . GLU A 1 354 ? 5.196 -1.228 -29.520 1.00 93.06 354 GLU A O 1
ATOM 2711 N N . ALA A 1 355 ? 6.861 -2.723 -29.528 1.00 96.50 355 ALA A N 1
ATOM 2712 C CA . ALA A 1 355 ? 7.679 -1.958 -28.598 1.00 96.50 355 ALA A CA 1
ATOM 2713 C C . ALA A 1 355 ? 8.359 -0.791 -29.339 1.00 96.50 355 ALA A C 1
ATOM 2715 O O . ALA A 1 355 ? 9.158 -1.035 -30.261 1.00 96.50 355 ALA A O 1
ATOM 2716 N N . PRO A 1 356 ? 8.091 0.471 -28.953 1.00 97.62 356 PRO A N 1
ATOM 2717 C CA . PRO A 1 356 ? 8.785 1.605 -29.533 1.00 97.62 356 PRO A CA 1
ATOM 2718 C C . PRO A 1 356 ? 10.270 1.552 -29.166 1.00 97.62 356 PRO A C 1
ATOM 2720 O O . PRO A 1 356 ? 10.656 1.006 -28.127 1.00 97.62 356 PRO A O 1
ATOM 2723 N N . ALA A 1 357 ? 11.111 2.114 -30.032 1.00 97.94 357 ALA A N 1
ATOM 2724 C CA . ALA A 1 357 ? 12.556 2.084 -29.859 1.00 97.94 357 ALA A CA 1
ATOM 2725 C C . ALA A 1 357 ? 13.175 3.481 -29.924 1.00 97.94 357 ALA A C 1
ATOM 2727 O O . ALA A 1 357 ? 12.765 4.314 -30.735 1.00 97.94 357 ALA A O 1
ATOM 2728 N N . ILE A 1 358 ? 14.193 3.704 -29.096 1.00 98.00 358 ILE A N 1
ATOM 2729 C CA . ILE A 1 358 ? 15.090 4.860 -29.167 1.00 98.00 358 ILE A CA 1
ATOM 2730 C C . ILE A 1 358 ? 16.482 4.335 -29.506 1.00 98.00 358 ILE A C 1
ATOM 2732 O O . ILE A 1 358 ? 17.012 3.478 -28.794 1.00 98.00 358 ILE A O 1
ATOM 2736 N N . LEU A 1 359 ? 17.074 4.847 -30.585 1.00 98.00 359 LEU A N 1
ATOM 2737 C CA . LEU A 1 359 ? 18.448 4.518 -30.956 1.00 98.00 359 LEU A CA 1
ATOM 2738 C C . LEU A 1 359 ? 19.415 5.464 -30.237 1.00 98.00 359 LEU A C 1
ATOM 2740 O O . LEU A 1 359 ? 19.242 6.678 -30.294 1.00 98.00 359 LEU A O 1
ATOM 2744 N N . LEU A 1 360 ? 20.443 4.914 -29.597 1.00 97.56 360 LEU A N 1
ATOM 2745 C CA . LEU A 1 360 ? 21.522 5.651 -28.943 1.00 97.56 360 LEU A CA 1
ATOM 2746 C C . LEU A 1 360 ? 22.757 5.636 -29.855 1.00 97.56 360 LEU A C 1
ATOM 2748 O O . LEU A 1 360 ? 23.263 4.566 -30.204 1.00 97.56 360 LEU A O 1
ATOM 2752 N N . ALA A 1 361 ? 23.253 6.809 -30.245 1.00 96.56 361 ALA A N 1
ATOM 2753 C CA . ALA A 1 361 ? 24.421 6.949 -31.118 1.00 96.56 361 ALA A CA 1
ATOM 2754 C C . ALA A 1 361 ? 25.373 8.032 -30.606 1.00 96.56 361 ALA A C 1
ATOM 2756 O O . ALA A 1 361 ? 24.933 9.006 -30.017 1.00 96.56 361 ALA A O 1
ATOM 2757 N N . ASP A 1 362 ? 26.676 7.918 -30.864 1.00 96.06 362 ASP A N 1
ATOM 2758 C CA . ASP A 1 362 ? 27.648 8.914 -30.371 1.00 96.06 362 ASP A CA 1
ATOM 2759 C C . ASP A 1 362 ? 27.775 10.136 -31.293 1.00 96.06 362 ASP A C 1
ATOM 2761 O O . ASP A 1 362 ? 28.321 11.170 -30.922 1.00 96.06 362 ASP A O 1
ATOM 2765 N N . ARG A 1 363 ? 27.329 10.018 -32.547 1.00 95.25 363 ARG A N 1
ATOM 2766 C CA . ARG A 1 363 ? 27.378 11.101 -33.536 1.00 95.25 363 ARG A CA 1
ATOM 2767 C C . ARG A 1 363 ? 26.216 10.993 -34.504 1.00 95.25 363 ARG A C 1
ATOM 2769 O O . ARG A 1 363 ? 25.786 9.896 -34.872 1.00 95.25 363 ARG A O 1
ATOM 2776 N N . GLU A 1 364 ? 25.762 12.145 -34.971 1.00 96.12 364 GLU A N 1
ATOM 2777 C CA . GLU A 1 364 ? 24.839 12.210 -36.091 1.00 96.12 364 GLU A CA 1
ATOM 2778 C C . GLU A 1 364 ? 25.617 12.097 -37.404 1.00 96.12 364 GLU A C 1
ATOM 2780 O O . GLU A 1 364 ? 26.470 12.927 -37.715 1.00 96.12 364 GLU A O 1
ATOM 2785 N N . ASN A 1 365 ? 25.358 11.040 -38.165 1.00 96.25 365 ASN A N 1
ATOM 2786 C CA . ASN A 1 365 ? 25.889 10.838 -39.507 1.00 96.25 365 ASN A CA 1
ATOM 2787 C C . ASN A 1 365 ? 24.902 9.985 -40.320 1.00 96.25 365 ASN A C 1
ATOM 2789 O O . ASN A 1 365 ? 23.867 9.556 -39.810 1.00 96.25 365 ASN A O 1
ATOM 2793 N N . GLU A 1 366 ? 25.200 9.747 -41.597 1.00 97.06 366 GLU A N 1
ATOM 2794 C CA . GLU A 1 366 ? 24.333 8.936 -42.464 1.00 97.06 366 GLU A CA 1
ATOM 2795 C C . GLU A 1 366 ? 24.119 7.526 -41.899 1.00 97.06 366 GLU A C 1
ATOM 2797 O O . GLU A 1 366 ? 22.991 7.046 -41.876 1.00 97.06 366 GLU A O 1
ATOM 2802 N N . ILE A 1 367 ? 25.155 6.918 -41.309 1.00 95.50 367 ILE A N 1
ATOM 2803 C CA . ILE A 1 367 ? 25.082 5.577 -40.710 1.00 95.50 367 ILE A CA 1
ATOM 2804 C C . ILE A 1 367 ? 24.085 5.534 -39.542 1.00 95.50 367 ILE A C 1
ATOM 2806 O O . ILE A 1 367 ? 23.276 4.611 -39.466 1.00 95.50 367 ILE A O 1
ATOM 2810 N N . SER A 1 368 ? 24.120 6.505 -38.621 1.00 96.12 368 SER A N 1
ATOM 2811 C CA . SER A 1 368 ? 23.194 6.534 -37.480 1.00 96.12 368 SER A CA 1
ATOM 2812 C C . SER A 1 368 ? 21.766 6.880 -37.901 1.00 96.12 368 SER A C 1
ATOM 2814 O O . SER A 1 368 ? 20.823 6.294 -37.368 1.00 96.12 368 SER A O 1
ATOM 2816 N N . ARG A 1 369 ? 21.591 7.744 -38.908 1.00 97.06 369 ARG A N 1
ATOM 2817 C CA . ARG A 1 369 ? 20.274 8.038 -39.499 1.00 97.06 369 ARG A CA 1
ATOM 2818 C C . ARG A 1 369 ? 19.682 6.826 -40.221 1.00 97.06 369 ARG A C 1
ATOM 2820 O O . ARG A 1 369 ? 18.497 6.543 -40.064 1.00 97.06 369 ARG A O 1
ATOM 2827 N N . ASP A 1 370 ? 20.489 6.085 -40.971 1.00 96.88 370 ASP A N 1
ATOM 2828 C CA . ASP A 1 370 ? 20.063 4.856 -41.648 1.00 96.88 370 ASP A CA 1
ATOM 2829 C C . ASP A 1 370 ? 19.732 3.755 -40.648 1.00 96.88 370 ASP A C 1
ATOM 2831 O O . ASP A 1 370 ? 18.691 3.111 -40.758 1.00 96.88 370 ASP A O 1
ATOM 2835 N N . ALA A 1 371 ? 20.561 3.584 -39.618 1.00 95.06 371 ALA A N 1
ATOM 2836 C CA . ALA A 1 371 ? 20.286 2.641 -38.545 1.00 95.06 371 ALA A CA 1
ATOM 2837 C C . ALA A 1 371 ? 18.984 2.974 -37.802 1.00 95.06 371 ALA A C 1
ATOM 2839 O O . ALA A 1 371 ? 18.219 2.060 -37.507 1.00 95.06 371 ALA A O 1
ATOM 2840 N N . ALA A 1 372 ? 18.704 4.254 -37.533 1.00 96.25 372 ALA A N 1
ATOM 2841 C CA . ALA A 1 372 ? 17.462 4.676 -36.885 1.00 96.25 372 ALA A CA 1
ATOM 2842 C C . ALA A 1 372 ? 16.237 4.369 -37.757 1.00 96.25 372 ALA A C 1
ATOM 2844 O O . ALA A 1 372 ? 15.252 3.830 -37.255 1.00 96.25 372 ALA A O 1
ATOM 2845 N N . ARG A 1 373 ? 16.328 4.632 -39.069 1.00 96.69 373 ARG A N 1
ATOM 2846 C CA . ARG A 1 373 ? 15.281 4.282 -40.041 1.00 96.69 373 ARG A CA 1
ATOM 2847 C C . ARG A 1 373 ? 15.052 2.772 -40.115 1.00 96.69 373 ARG A C 1
ATOM 2849 O O . ARG A 1 373 ? 13.915 2.331 -40.004 1.00 96.69 373 ARG A O 1
ATOM 2856 N N . ASN A 1 374 ? 16.119 1.981 -40.220 1.00 93.38 374 ASN A N 1
ATOM 2857 C CA . ASN A 1 374 ? 16.043 0.517 -40.300 1.00 93.38 374 ASN A CA 1
ATOM 2858 C C . ASN A 1 374 ? 15.557 -0.134 -38.997 1.00 93.38 374 ASN A C 1
ATOM 2860 O O . ASN A 1 374 ? 14.975 -1.214 -39.022 1.00 93.38 374 ASN A O 1
ATOM 2864 N N . ALA A 1 375 ? 15.810 0.508 -37.857 1.00 92.00 375 ALA A N 1
ATOM 2865 C CA . ALA A 1 375 ? 15.282 0.109 -36.557 1.00 92.00 375 ALA A CA 1
ATOM 2866 C C . ALA A 1 375 ? 13.820 0.534 -36.348 1.00 92.00 375 ALA A C 1
ATOM 2868 O O . ALA A 1 375 ? 13.251 0.201 -35.310 1.00 92.00 375 ALA A O 1
ATOM 2869 N N . GLU A 1 376 ? 13.244 1.328 -37.259 1.00 96.19 376 GLU A N 1
ATOM 2870 C CA . GLU A 1 376 ? 12.002 2.089 -37.054 1.00 96.19 376 GLU A CA 1
ATOM 2871 C C . GLU A 1 376 ? 11.993 2.732 -35.652 1.00 96.19 376 GLU A C 1
ATOM 2873 O O . GLU A 1 376 ? 11.061 2.583 -34.857 1.00 96.19 376 GLU A O 1
ATOM 2878 N N . ALA A 1 377 ? 13.119 3.353 -35.293 1.00 96.44 377 ALA A N 1
ATOM 2879 C CA . ALA A 1 377 ? 13.256 4.042 -34.024 1.00 96.44 377 ALA A CA 1
ATOM 2880 C C . ALA A 1 377 ? 12.437 5.335 -34.080 1.00 96.44 377 ALA A C 1
ATOM 2882 O O . ALA A 1 377 ? 12.561 6.114 -35.024 1.00 96.44 377 ALA A O 1
ATOM 2883 N N . LEU A 1 378 ? 11.628 5.584 -33.049 1.00 97.06 378 LEU A N 1
ATOM 2884 C CA . LEU A 1 378 ? 10.836 6.813 -32.940 1.00 97.06 378 LEU A CA 1
ATOM 2885 C C . LEU A 1 378 ? 11.710 8.025 -32.600 1.00 97.06 378 LEU A C 1
ATOM 2887 O O . LEU A 1 378 ? 11.309 9.165 -32.821 1.00 97.06 378 LEU A O 1
ATOM 2891 N N . HIS A 1 379 ? 12.907 7.787 -32.061 1.00 97.00 379 HIS A N 1
ATOM 2892 C CA . HIS A 1 379 ? 13.848 8.839 -31.713 1.00 97.00 379 HIS A CA 1
ATOM 2893 C C . HIS A 1 379 ? 15.303 8.373 -31.864 1.00 97.00 379 HIS A C 1
ATOM 2895 O O . HIS A 1 379 ? 15.642 7.234 -31.533 1.00 97.00 379 HIS A O 1
ATOM 2901 N N . LEU A 1 380 ? 16.167 9.278 -32.331 1.00 97.50 380 LEU A N 1
ATOM 2902 C CA . LEU A 1 380 ? 17.621 9.123 -32.352 1.00 97.50 380 LEU A CA 1
ATOM 2903 C C . LEU A 1 380 ? 18.221 10.034 -31.277 1.00 97.50 380 LEU A C 1
ATOM 2905 O O . LEU A 1 380 ? 18.190 11.253 -31.414 1.00 97.50 380 LEU A O 1
ATOM 2909 N N . HIS A 1 381 ? 18.772 9.441 -30.223 1.00 97.06 381 HIS A N 1
ATOM 2910 C CA . HIS A 1 381 ? 19.410 10.158 -29.128 1.00 97.06 381 HIS A CA 1
ATOM 2911 C C . HIS A 1 381 ? 20.937 10.143 -29.285 1.00 97.06 381 HIS A C 1
ATOM 2913 O O . HIS A 1 381 ? 21.548 9.077 -29.406 1.00 97.06 381 HIS A O 1
ATOM 2919 N N . LEU A 1 382 ? 21.557 11.325 -29.274 1.00 97.12 382 LEU A N 1
ATOM 2920 C CA . LEU A 1 382 ? 22.998 11.495 -29.478 1.00 97.12 382 LEU A CA 1
ATOM 2921 C C . LEU A 1 382 ? 23.758 11.559 -28.144 1.00 97.12 382 LEU A C 1
ATOM 2923 O O . LEU A 1 382 ? 23.310 12.228 -27.223 1.00 97.12 382 LEU A O 1
ATOM 2927 N N . ARG A 1 383 ? 24.926 10.913 -28.044 1.00 93.75 383 ARG A N 1
ATOM 2928 C CA . ARG A 1 383 ? 25.819 10.939 -26.873 1.00 93.75 383 ARG A CA 1
ATOM 2929 C C . ARG A 1 383 ? 27.116 11.705 -27.179 1.00 93.75 383 ARG A C 1
ATOM 2931 O O . ARG A 1 383 ? 27.653 11.536 -28.264 1.00 93.75 383 ARG A O 1
ATOM 2938 N N . PRO A 1 384 ? 27.686 12.469 -26.232 1.00 91.56 384 PRO A N 1
ATOM 2939 C CA . PRO A 1 384 ? 27.125 12.784 -24.927 1.00 91.56 384 PRO A CA 1
ATOM 2940 C C . PRO A 1 384 ? 26.005 13.823 -25.068 1.00 91.56 384 PRO A C 1
ATOM 2942 O O . PRO A 1 384 ? 26.181 14.856 -25.709 1.00 91.56 384 PRO A O 1
ATOM 2945 N N . ALA A 1 385 ? 24.870 13.564 -24.433 1.00 88.44 385 ALA A N 1
ATOM 2946 C CA . ALA A 1 385 ? 23.820 14.549 -24.220 1.00 88.44 385 ALA A CA 1
ATOM 2947 C C . ALA A 1 385 ? 23.584 14.701 -22.714 1.00 88.44 385 ALA A C 1
ATOM 2949 O O . ALA A 1 385 ? 23.910 13.786 -21.949 1.00 88.44 385 ALA A O 1
ATOM 2950 N N . PRO A 1 386 ? 23.026 15.841 -22.276 1.00 90.75 386 PRO A N 1
ATOM 2951 C CA . PRO A 1 386 ? 22.539 15.974 -20.911 1.00 90.75 386 PRO A CA 1
ATOM 2952 C C . PRO A 1 386 ? 21.546 14.833 -20.593 1.00 90.75 386 PRO A C 1
ATOM 2954 O O . PRO A 1 386 ? 20.688 14.540 -21.436 1.00 90.75 386 PRO A O 1
ATOM 2957 N N . PRO A 1 387 ? 21.642 14.168 -19.424 1.00 88.44 387 PRO A N 1
ATOM 2958 C CA . PRO A 1 387 ? 20.764 13.050 -19.055 1.00 88.44 387 PRO A CA 1
ATOM 2959 C C . PRO A 1 387 ? 19.267 13.379 -19.168 1.00 88.44 387 PRO A C 1
ATOM 2961 O O . PRO A 1 387 ? 18.450 12.532 -19.537 1.00 88.44 387 PRO A O 1
ATOM 2964 N N . GLU A 1 388 ? 18.909 14.638 -18.927 1.00 92.44 388 GLU A N 1
ATOM 2965 C CA . GLU A 1 388 ? 17.553 15.165 -19.032 1.00 92.44 388 GLU A CA 1
ATOM 2966 C C . GLU A 1 388 ? 16.993 15.038 -20.455 1.00 92.44 388 GLU A C 1
ATOM 2968 O O . GLU A 1 388 ? 15.801 14.785 -20.623 1.00 92.44 388 GLU A O 1
ATOM 2973 N N . ALA A 1 389 ? 17.836 15.152 -21.486 1.00 95.00 389 ALA A N 1
ATOM 2974 C CA . ALA A 1 389 ? 17.407 15.001 -22.875 1.00 95.00 389 ALA A CA 1
ATOM 2975 C C . ALA A 1 389 ? 17.011 13.552 -23.195 1.00 95.00 389 ALA A C 1
ATOM 2977 O O . ALA A 1 389 ? 16.041 13.325 -23.921 1.00 95.00 389 ALA A O 1
ATOM 2978 N N . LEU A 1 390 ? 17.715 12.561 -22.632 1.00 95.94 390 LEU A N 1
ATOM 2979 C CA . LEU A 1 390 ? 17.315 11.161 -22.779 1.00 95.94 390 LEU A CA 1
ATOM 2980 C C . LEU A 1 390 ? 15.996 10.905 -22.057 1.00 95.94 390 LEU A C 1
ATOM 2982 O O . LEU A 1 390 ? 15.111 10.253 -22.603 1.00 95.94 390 LEU A O 1
ATOM 2986 N N . LEU A 1 391 ? 15.848 11.445 -20.848 1.00 94.81 391 LEU A N 1
ATOM 2987 C CA . LEU A 1 391 ? 14.628 11.296 -20.068 1.00 94.81 391 LEU A CA 1
ATOM 2988 C C . LEU A 1 391 ? 13.410 11.895 -20.782 1.00 94.81 391 LEU A C 1
ATOM 2990 O O . LEU A 1 391 ? 12.361 11.258 -20.835 1.00 94.81 391 LEU A O 1
ATOM 2994 N N . GLN A 1 392 ? 13.564 13.076 -21.386 1.00 94.00 392 GLN A N 1
ATOM 2995 C CA . GLN A 1 392 ? 12.528 13.698 -22.211 1.00 94.00 392 GLN A CA 1
ATOM 2996 C C . GLN A 1 392 ? 12.159 12.824 -23.413 1.00 94.00 392 GLN A C 1
ATOM 2998 O O . GLN A 1 392 ? 10.976 12.640 -23.682 1.00 94.00 392 GLN A O 1
ATOM 3003 N N . ALA A 1 393 ? 13.145 12.244 -24.106 1.00 96.38 393 ALA A N 1
ATOM 3004 C CA . ALA A 1 393 ? 12.890 11.337 -25.225 1.00 96.38 393 ALA A CA 1
ATOM 3005 C C . ALA A 1 393 ? 12.153 10.061 -24.782 1.00 96.38 393 ALA A C 1
ATOM 3007 O O . ALA A 1 393 ? 11.203 9.634 -25.436 1.00 96.38 393 ALA A O 1
ATOM 3008 N N . VAL A 1 394 ? 12.558 9.476 -23.652 1.00 96.56 394 VAL A N 1
ATOM 3009 C CA . VAL A 1 394 ? 11.912 8.304 -23.045 1.00 96.56 394 VAL A CA 1
ATOM 3010 C C . VAL A 1 394 ? 10.459 8.616 -22.678 1.00 96.56 394 VAL A C 1
ATOM 3012 O O . VAL A 1 394 ? 9.562 7.868 -23.064 1.00 96.56 394 VAL A O 1
ATOM 3015 N N . ASP A 1 395 ? 10.213 9.723 -21.973 1.00 93.56 395 ASP A N 1
ATOM 3016 C CA . ASP A 1 395 ? 8.868 10.133 -21.557 1.00 93.56 395 ASP A CA 1
ATOM 3017 C C . ASP A 1 395 ? 7.978 10.457 -22.771 1.00 93.56 395 ASP A C 1
ATOM 3019 O O . ASP A 1 395 ? 6.814 10.051 -22.796 1.00 93.56 395 ASP A O 1
ATOM 3023 N N . LEU A 1 396 ? 8.525 11.126 -23.796 1.00 92.75 396 LEU A N 1
ATOM 3024 C CA . LEU A 1 396 ? 7.823 11.439 -25.043 1.00 92.75 396 LEU A CA 1
ATOM 3025 C C . LEU A 1 396 ? 7.365 10.157 -25.746 1.00 92.75 396 LEU A C 1
ATOM 3027 O O . LEU A 1 396 ? 6.172 9.985 -26.002 1.00 92.75 396 LEU A O 1
ATOM 3031 N N . VAL A 1 397 ? 8.289 9.222 -25.978 1.00 94.62 397 VAL A N 1
ATOM 3032 C CA . VAL A 1 397 ? 8.002 7.947 -26.649 1.00 94.62 397 VAL A CA 1
ATOM 3033 C C . VAL A 1 397 ? 6.995 7.105 -25.858 1.00 94.62 397 VAL A C 1
ATOM 3035 O O . VAL A 1 397 ? 6.066 6.542 -26.433 1.00 94.62 397 VAL A O 1
ATOM 3038 N N . LEU A 1 398 ? 7.125 7.049 -24.530 1.00 92.25 398 LEU A N 1
ATOM 3039 C CA . LEU A 1 398 ? 6.212 6.294 -23.664 1.00 92.25 398 LEU A CA 1
ATOM 3040 C C . LEU A 1 398 ? 4.831 6.945 -23.490 1.00 92.25 398 LEU A C 1
ATOM 3042 O O . LEU A 1 398 ? 3.906 6.285 -23.001 1.00 92.25 398 LEU A O 1
ATOM 3046 N N . SER A 1 399 ? 4.690 8.226 -23.838 1.00 86.12 399 SER A N 1
ATOM 3047 C CA . SER A 1 399 ? 3.413 8.945 -23.813 1.00 86.12 399 SER A CA 1
ATOM 3048 C C . SER A 1 399 ? 2.568 8.746 -25.075 1.00 86.12 399 SER A C 1
ATOM 3050 O O . SER A 1 399 ? 1.378 9.050 -25.034 1.00 86.12 399 SER A O 1
ATOM 3052 N N . GLY A 1 400 ? 3.142 8.170 -26.141 1.00 81.38 400 GLY A N 1
ATOM 3053 C CA . GLY A 1 400 ? 2.436 7.888 -27.395 1.00 81.38 400 GLY A CA 1
ATOM 3054 C C . GLY A 1 400 ? 2.154 9.130 -28.247 1.00 81.38 400 GLY A C 1
ATOM 3055 O O . GLY A 1 400 ? 1.087 9.198 -28.854 1.00 81.38 400 GLY A O 1
ATOM 3056 N N . ALA A 1 401 ? 3.066 10.110 -28.225 1.00 49.91 401 ALA A N 1
ATOM 3057 C CA . ALA A 1 401 ? 2.992 11.342 -29.017 1.00 49.91 401 ALA A CA 1
ATOM 3058 C C . ALA A 1 401 ? 3.166 11.118 -30.526 1.00 49.91 401 ALA A C 1
ATOM 3060 O O . ALA A 1 401 ? 3.901 10.173 -30.904 1.00 49.91 401 ALA A O 1
#

InterPro domains:
  IPR001789 Signal transduction response regulator, receiver domain [PS50110] (281-398)
  IPR001789 Signal transduction response regulator, receiver domain [SM00448] (280-394)
  IPR009875 PilZ domain [PF07238] (101-209)
  IPR011006 CheY-like superfamily [SSF52172] (276-399)

Organism: NCBI:txid2927980

Radius of gyration: 31.58 Å; Cα contacts (8 Å, |Δi|>4): 680; chains: 1; bounding box: 66×44×93 Å

Mean predicted aligned error: 14.19 Å

Foldseek 3Di:
DPPPDFDKDQDLVLLVVVLVVQQVVQFWKWKALDVPGPDTDIWGWHDDDPFKTFTPADDDDDAQRKIKIWTADLNWIKIFIWGHHDGRMITRGRMIGTPPPDPWDKFADDVVLVKKKWFWADDPPDSPDTDIWMFHWGIDTLFKTKGQTDPPDDDDQFGKTQWMWIPSQPPDHIWIFIWGFHDDDDRMTIITTHGGDPVSSVVRVVSVVVRRDPPPPPDRPPPDDPVPPPDDPDDDDDDDDDDDDDDDDDDDDDDDPDDPPVLVVLVPPPVSQLVVLCPFAEEEQAQDPVVVVVLVVLSVSNNNDHYHYDQDLVRLQVDLVVDAGQEYEFECDRHPDGRLVSLLVCCVVVSCVPHAYEYEEQDDDPSQVVSCVSSVHPYYHHPPDDSVVVVVVVVVSSNVD

Sequence (401 aa):
MMQAGRPELRDARVIRAYLDEAVRLKLPVRLSRGEPDPLPFQTTLEHLGADTFTVTATPPLEPGQSVHLGFLLEGRWLTTAVQVLGTGIFSFPTFITHGERRAAPRGAFQEAEGVRVLAVEQVEDTVLGGRVLSGRVLDLSLQGLRLALDAGQRPRPGDRFALLCLDGLPHTPPVLCAGRVANVQGGEAGLALEALRPLDRLALERILARRMPASFGRAFPSRKLKTDVGERPGAPTPVKEAPRAPEVVQPLAPEPPGEPERAAEALRLPAVLRLRRMGRRILLLASEPADAHPLAQFLWQEGYRNILSAHDPAGVQRLAAAHRFDLVLVELKVGGYWGHGLLAGARNRGLLAEAPAILLADRENEISRDAARNAEALHLHLRPAPPEALLQAVDLVLSGA

Nearest PDB structures (foldseek):
  5chy-assembly1_A  TM=8.804E-01  e=5.770E-07  Escherichia coli K-12
  3fft-assembly2_B  TM=8.737E-01  e=7.699E-07  Escherichia coli K-12
  3olv-assembly2_B  TM=8.779E-01  e=1.222E-06  Escherichia coli K-12
  1e6l-assembly1_A  TM=8.862E-01  e=1.830E-06  Escherichia coli
  3ffx-assembly2_B  TM=8.753E-01  e=1.830E-06  Escherichia coli K-12

Solvent-accessible surface area (backbone atoms only — not comparable to full-atom values): 22913 Å² total; per-residue (Å²): 130,84,76,78,74,71,62,68,48,62,55,62,70,59,55,46,55,53,52,51,49,35,34,75,67,56,34,66,29,33,42,26,82,50,93,90,47,96,73,58,45,78,30,32,46,67,48,78,59,96,62,34,35,31,37,79,58,64,76,98,67,57,63,70,41,64,32,36,43,34,36,67,56,97,89,38,40,38,35,29,61,32,36,29,70,42,90,40,30,28,41,57,56,74,43,40,32,56,64,59,84,63,94,60,72,68,31,76,48,58,79,92,56,58,32,32,40,41,28,35,31,66,42,89,94,45,89,85,73,47,60,74,48,47,27,40,43,43,32,38,38,91,57,28,36,32,28,42,48,44,90,92,69,76,84,49,66,69,46,55,20,62,41,28,38,41,36,56,48,85,98,46,78,69,38,64,23,23,31,32,29,68,41,67,58,97,61,28,36,32,34,34,55,33,81,65,43,73,70,50,48,53,51,51,50,54,54,39,59,72,63,42,61,94,68,69,84,62,75,76,84,83,69,74,61,80,82,74,60,76,85,67,91,72,78,88,77,79,86,78,80,81,82,80,81,83,82,85,77,80,83,80,79,85,78,77,97,73,75,66,67,66,64,59,54,68,66,67,57,61,67,67,58,40,54,53,34,41,71,40,29,36,37,36,36,25,43,44,74,76,68,39,45,64,55,52,50,50,42,40,70,70,30,32,69,41,70,45,78,28,46,48,71,66,47,45,51,54,49,34,73,77,39,85,48,62,31,33,42,30,25,57,48,21,56,98,39,52,26,30,57,52,52,41,57,36,28,78,69,63,48,44,64,84,38,50,28,35,29,38,35,70,58,93,46,71,68,50,54,50,40,27,58,67,40,62,30,82,41,78,46,57,43,92,56,63,71,66,59,55,51,50,51,52,52,44,63,70,67,70,118